Protein 2E2S (pdb70)

Structure (mmCIF, N/CA/C/O backbone):
data_2E2S
#
_entry.id   2E2S
#
_cell.length_a   1.000
_cell.length_b   1.000
_cell.length_c   1.000
_cell.angle_alpha   90.00
_cell.angle_beta   90.00
_cell.angle_gamma   90.00
#
_symmetry.space_group_name_H-M   'P 1'
#
loop_
_atom_site.group_PDB
_atom_site.id
_atom_site.type_symbo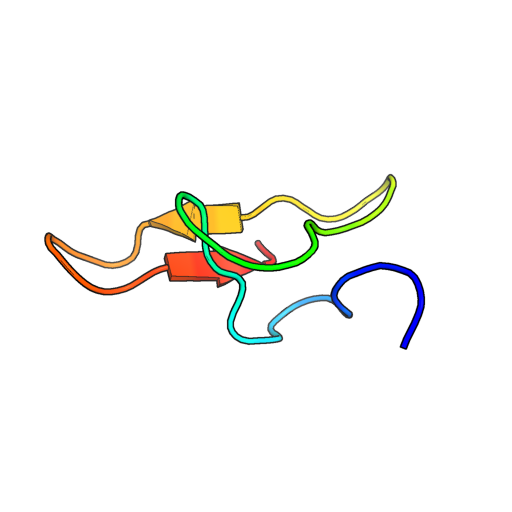l
_atom_site.label_atom_id
_atom_site.label_alt_id
_atom_site.label_comp_id
_atom_site.label_asym_id
_atom_site.label_entity_id
_atom_site.label_seq_id
_atom_site.pdbx_PDB_ins_code
_atom_site.Cartn_x
_atom_site.Cartn_y
_atom_site.Cartn_z
_atom_site.occupancy
_atom_site.B_iso_or_equiv
_atom_site.auth_seq_id
_atom_site.auth_comp_id
_atom_site.auth_asym_id
_atom_site.auth_atom_id
_atom_site.pdbx_PDB_model_num
ATOM 1 N N . GLY A 1 1 ? 5.195 -4.351 11.134 1.00 0.00 1 GLY A N 1
ATOM 2 C CA . GLY A 1 1 ? 6.641 -4.248 11.485 1.00 0.00 1 GLY A CA 1
ATOM 3 C C . GLY A 1 1 ? 7.486 -4.515 10.238 1.00 0.00 1 GLY A C 1
ATOM 4 O O . GLY A 1 1 ? 8.024 -3.609 9.635 1.00 0.00 1 GLY A O 1
ATOM 9 N N . GLY A 1 2 ? 7.604 -5.755 9.846 1.00 0.00 2 GLY A N 1
ATOM 10 C CA . GLY A 1 2 ? 8.410 -6.082 8.636 1.00 0.00 2 GLY A CA 1
ATOM 11 C C . GLY A 1 2 ? 7.696 -5.548 7.397 1.00 0.00 2 GLY A C 1
ATOM 12 O O . GLY A 1 2 ? 7.973 -4.463 6.925 1.00 0.00 2 GLY A O 1
ATOM 16 N N . CYS A 1 3 ? 6.769 -6.298 6.870 1.00 0.00 3 CYS A N 1
ATOM 17 C CA . CYS A 1 3 ? 6.026 -5.831 5.669 1.00 0.00 3 CYS A CA 1
ATOM 18 C C . CYS A 1 3 ? 4.749 -5.128 6.126 1.00 0.00 3 CYS A C 1
ATOM 19 O O . CYS A 1 3 ? 4.532 -4.913 7.302 1.00 0.00 3 CYS A O 1
ATOM 26 N N . LEU A 1 4 ? 3.898 -4.778 5.206 1.00 0.00 4 LEU A N 1
ATOM 27 C CA . LEU A 1 4 ? 2.635 -4.104 5.569 1.00 0.00 4 LEU A CA 1
ATOM 28 C C . LEU A 1 4 ? 1.522 -5.165 5.645 1.00 0.00 4 LEU A C 1
ATOM 29 O O . LEU A 1 4 ? 1.249 -5.831 4.672 1.00 0.00 4 LEU A O 1
ATOM 45 N N . PRO A 1 5 ? 0.865 -5.328 6.765 1.00 0.00 5 PRO A N 1
ATOM 46 C CA . PRO A 1 5 ? -0.245 -6.323 6.884 1.00 0.00 5 PRO A CA 1
ATOM 47 C C . PRO A 1 5 ? -1.385 -6.019 5.897 1.00 0.00 5 PRO A C 1
ATOM 48 O O . PRO A 1 5 ? -1.638 -4.881 5.556 1.00 0.00 5 PRO A O 1
ATOM 59 N N . HIS A 1 6 ? -2.057 -7.030 5.420 1.00 0.00 6 HIS A N 1
ATOM 60 C CA . HIS A 1 6 ? -3.164 -6.805 4.440 1.00 0.00 6 HIS A CA 1
ATOM 61 C C . HIS A 1 6 ? -4.126 -5.733 4.958 1.00 0.00 6 HIS A C 1
ATOM 62 O O . HIS A 1 6 ? -4.281 -5.540 6.148 1.00 0.00 6 HIS A O 1
ATOM 76 N N . ASN A 1 7 ? -4.785 -5.046 4.063 1.00 0.00 7 ASN A N 1
ATOM 77 C CA . ASN A 1 7 ? -5.760 -3.995 4.475 1.00 0.00 7 ASN A CA 1
ATOM 78 C C . ASN A 1 7 ? -5.074 -2.889 5.290 1.00 0.00 7 ASN A C 1
ATOM 79 O O . ASN A 1 7 ? -5.702 -1.920 5.664 1.00 0.00 7 ASN A O 1
ATOM 90 N N . ARG A 1 8 ? -3.802 -3.003 5.566 1.00 0.00 8 ARG A N 1
ATOM 91 C CA . ARG A 1 8 ? -3.135 -1.920 6.349 1.00 0.00 8 ARG A CA 1
ATOM 92 C C . ARG A 1 8 ? -2.845 -0.746 5.417 1.00 0.00 8 ARG A C 1
ATOM 93 O O . ARG A 1 8 ? -2.757 -0.901 4.215 1.00 0.00 8 ARG A O 1
ATOM 114 N N . PHE A 1 9 ? -2.697 0.423 5.961 1.00 0.00 9 PHE A N 1
ATOM 115 C CA . PHE A 1 9 ? -2.414 1.610 5.107 1.00 0.00 9 PHE A CA 1
ATOM 116 C C . PHE A 1 9 ? -0.978 1.526 4.588 1.00 0.00 9 PHE A C 1
ATOM 117 O O . PHE A 1 9 ? -0.031 1.723 5.324 1.00 0.00 9 PHE A O 1
ATOM 134 N N . CYS A 1 10 ? -0.806 1.235 3.327 1.00 0.00 10 CYS A N 1
ATOM 135 C CA . CYS A 1 10 ? 0.572 1.138 2.763 1.00 0.00 10 CYS A CA 1
ATOM 136 C C . CYS A 1 10 ? 0.944 2.455 2.085 1.00 0.00 10 CYS A C 1
ATOM 137 O O . CYS A 1 10 ? 0.092 3.198 1.641 1.00 0.00 10 CYS A O 1
ATOM 144 N N . ASN A 1 11 ? 2.215 2.742 2.000 1.00 0.00 11 ASN A N 1
ATOM 145 C CA . ASN A 1 11 ? 2.661 4.005 1.345 1.00 0.00 11 ASN A CA 1
ATOM 146 C C . ASN A 1 11 ? 3.403 3.664 0.051 1.00 0.00 11 ASN A C 1
ATOM 147 O O . ASN A 1 11 ? 4.572 3.334 0.060 1.00 0.00 11 ASN A O 1
ATOM 158 N N . ALA A 1 12 ? 2.733 3.749 -1.062 1.00 0.00 12 ALA A N 1
ATOM 159 C CA . ALA A 1 12 ? 3.396 3.439 -2.358 1.00 0.00 12 ALA A CA 1
ATOM 160 C C . ALA A 1 12 ? 4.640 4.314 -2.509 1.00 0.00 12 ALA A C 1
ATOM 161 O O . ALA A 1 12 ? 5.550 4.000 -3.250 1.00 0.00 12 ALA A O 1
ATOM 168 N N . LEU A 1 13 ? 4.668 5.429 -1.831 1.00 0.00 13 LEU A N 1
ATOM 169 C CA . LEU A 1 13 ? 5.831 6.351 -1.951 1.00 0.00 13 LEU A CA 1
ATOM 170 C C . LEU A 1 13 ? 6.844 6.114 -0.821 1.00 0.00 13 LEU A C 1
ATOM 171 O O . LEU A 1 13 ? 7.836 5.436 -1.004 1.00 0.00 13 LEU A O 1
ATOM 187 N N . SER A 1 14 ? 6.618 6.683 0.339 1.00 0.00 14 SER A N 1
ATOM 188 C CA . SER A 1 14 ? 7.587 6.507 1.469 1.00 0.00 14 SER A CA 1
ATOM 189 C C . SER A 1 14 ? 7.017 5.564 2.531 1.00 0.00 14 SER A C 1
ATOM 190 O O . SER A 1 14 ? 5.931 5.765 3.035 1.00 0.00 14 SER A O 1
ATOM 198 N N . GLY A 1 15 ? 7.755 4.544 2.885 1.00 0.00 15 GLY A N 1
ATOM 199 C CA . GLY A 1 15 ? 7.278 3.587 3.925 1.00 0.00 15 GLY A CA 1
ATOM 200 C C . GLY A 1 15 ? 7.401 2.157 3.392 1.00 0.00 15 GLY A C 1
ATOM 201 O O . GLY A 1 15 ? 7.420 1.938 2.197 1.00 0.00 15 GLY A O 1
ATOM 205 N N . PRO A 1 16 ? 7.467 1.187 4.269 1.00 0.00 16 PRO A N 1
ATOM 206 C CA . PRO A 1 16 ? 7.573 -0.246 3.872 1.00 0.00 16 PRO A CA 1
ATOM 207 C C . PRO A 1 16 ? 6.454 -0.652 2.914 1.00 0.00 16 PRO A C 1
ATOM 208 O O . PRO A 1 16 ? 5.525 0.092 2.677 1.00 0.00 16 PRO A O 1
ATOM 219 N N . ARG A 1 17 ? 6.546 -1.826 2.357 1.00 0.00 17 ARG A N 1
ATOM 220 C CA . ARG A 1 17 ? 5.508 -2.301 1.414 1.00 0.00 17 ARG A CA 1
ATOM 221 C C . ARG A 1 17 ? 4.932 -3.626 1.900 1.00 0.00 17 ARG A C 1
ATOM 222 O O . ARG A 1 17 ? 5.448 -4.244 2.810 1.00 0.00 17 ARG A O 1
ATOM 243 N N . CYS A 1 18 ? 3.862 -4.070 1.302 1.00 0.00 18 CYS A N 1
ATOM 244 C CA . CYS A 1 18 ? 3.261 -5.350 1.737 1.00 0.00 18 CYS A CA 1
ATOM 245 C C . CYS A 1 18 ? 4.137 -6.507 1.282 1.00 0.00 18 CYS A C 1
ATOM 246 O O . CYS A 1 18 ? 4.851 -6.413 0.304 1.00 0.00 18 CYS A O 1
ATOM 253 N N . CYS A 1 19 ? 4.088 -7.600 1.981 1.00 0.00 19 CYS A N 1
ATOM 254 C CA . CYS A 1 19 ? 4.916 -8.759 1.583 1.00 0.00 19 CYS A CA 1
ATOM 255 C C . CYS A 1 19 ? 4.164 -9.560 0.520 1.00 0.00 19 CYS A C 1
ATOM 256 O O . CYS A 1 19 ? 3.233 -9.079 -0.105 1.00 0.00 19 CYS A O 1
ATOM 263 N N . SER A 1 20 ? 4.562 -10.773 0.305 1.00 0.00 20 SER A N 1
ATOM 264 C CA . SER A 1 20 ? 3.883 -11.596 -0.730 1.00 0.00 20 SER A CA 1
ATOM 265 C C . SER A 1 20 ? 2.463 -11.919 -0.291 1.00 0.00 20 SER A C 1
ATOM 266 O O . SER A 1 20 ? 2.196 -12.189 0.863 1.00 0.00 20 SER A O 1
ATOM 274 N N . GLY A 1 21 ? 1.550 -11.895 -1.220 1.00 0.00 21 GLY A N 1
ATOM 275 C CA . GLY A 1 21 ? 0.135 -12.202 -0.891 1.00 0.00 21 GLY A CA 1
ATOM 276 C C . GLY A 1 21 ? -0.666 -10.906 -0.770 1.00 0.00 21 GLY A C 1
ATOM 277 O O . GLY A 1 21 ? -1.875 -10.919 -0.878 1.00 0.00 21 GLY A O 1
ATOM 281 N N . LEU A 1 22 ? -0.024 -9.778 -0.545 1.00 0.00 22 LEU A N 1
ATOM 282 C CA . LEU A 1 22 ? -0.804 -8.511 -0.420 1.00 0.00 22 LEU A CA 1
ATOM 283 C C . LEU A 1 22 ? -0.192 -7.473 -1.362 1.00 0.00 22 LEU A C 1
ATOM 284 O O . LEU A 1 22 ? 0.957 -7.578 -1.744 1.00 0.00 22 LEU A O 1
ATOM 300 N N . LYS A 1 23 ? -0.939 -6.474 -1.741 1.00 0.00 23 LYS A N 1
ATOM 301 C CA . LYS A 1 23 ? -0.380 -5.438 -2.660 1.00 0.00 23 LYS A CA 1
ATOM 302 C C . LYS A 1 23 ? -0.951 -4.073 -2.304 1.00 0.00 23 LYS A C 1
ATOM 303 O O . LYS A 1 23 ? -2.067 -3.963 -1.850 1.00 0.00 23 LYS A O 1
ATOM 322 N N . CYS A 1 24 ? -0.202 -3.026 -2.501 1.00 0.00 24 CYS A N 1
ATOM 323 C CA . CYS A 1 24 ? -0.726 -1.680 -2.154 1.00 0.00 24 CYS A CA 1
ATOM 324 C C . CYS A 1 24 ? -1.634 -1.167 -3.270 1.00 0.00 24 CYS A C 1
ATOM 325 O O . CYS A 1 24 ? -1.186 -0.712 -4.303 1.00 0.00 24 CYS A O 1
ATOM 332 N N . LYS A 1 25 ? -2.915 -1.240 -3.048 1.00 0.00 25 LYS A N 1
ATOM 333 C CA . LYS A 1 25 ? -3.901 -0.766 -4.055 1.00 0.00 25 LYS A CA 1
ATOM 334 C C . LYS A 1 25 ? -4.223 0.707 -3.816 1.00 0.00 25 LYS A C 1
ATOM 335 O O . LYS A 1 25 ? -4.364 1.143 -2.692 1.00 0.00 25 LYS A O 1
ATOM 354 N N . GLU A 1 26 ? -4.348 1.475 -4.862 1.00 0.00 26 GLU A N 1
ATOM 355 C CA . GLU A 1 26 ? -4.664 2.910 -4.701 1.00 0.00 26 GLU A CA 1
ATOM 356 C C . GLU A 1 26 ? -6.180 3.087 -4.595 1.00 0.00 26 GLU A C 1
ATOM 357 O O . GLU A 1 26 ? -6.933 2.570 -5.396 1.00 0.00 26 GLU A O 1
ATOM 369 N N . LEU A 1 27 ? -6.632 3.823 -3.616 1.00 0.00 27 LEU A N 1
ATOM 370 C CA . LEU A 1 27 ? -8.095 4.046 -3.454 1.00 0.00 27 LEU A CA 1
ATOM 371 C C . LEU A 1 27 ? -8.481 5.403 -4.043 1.00 0.00 27 LEU A C 1
ATOM 372 O O . LEU A 1 27 ? -9.639 5.673 -4.292 1.00 0.00 27 LEU A O 1
ATOM 388 N N . SER A 1 28 ? -7.522 6.255 -4.269 1.00 0.00 28 SER A N 1
ATOM 389 C CA . SER A 1 28 ? -7.831 7.594 -4.842 1.00 0.00 28 SER A CA 1
ATOM 390 C C . SER A 1 28 ? -6.527 8.292 -5.221 1.00 0.00 28 SER A C 1
ATOM 391 O O . SER A 1 28 ? -5.495 7.668 -5.365 1.00 0.00 28 SER A O 1
ATOM 399 N N . ILE A 1 29 ? -6.562 9.586 -5.377 1.00 0.00 29 ILE A N 1
ATOM 400 C CA . ILE A 1 29 ? -5.321 10.322 -5.737 1.00 0.00 29 ILE A CA 1
ATOM 401 C C . ILE A 1 29 ? -4.316 10.217 -4.579 1.00 0.00 29 ILE A C 1
ATOM 402 O O . ILE A 1 29 ? -3.137 10.017 -4.795 1.00 0.00 29 ILE A O 1
ATOM 418 N N . TRP A 1 30 ? -4.770 10.345 -3.351 1.00 0.00 30 TRP A N 1
ATOM 419 C CA . TRP A 1 30 ? -3.841 10.247 -2.189 1.00 0.00 30 TRP A CA 1
ATOM 420 C C . TRP A 1 30 ? -4.314 9.169 -1.196 1.00 0.00 30 TRP A C 1
ATOM 421 O O . TRP A 1 30 ? -4.189 9.327 0.001 1.00 0.00 30 TRP A O 1
ATOM 442 N N . ASP A 1 31 ? -4.856 8.077 -1.678 1.00 0.00 31 ASP A N 1
ATOM 443 C CA . ASP A 1 31 ? -5.330 7.001 -0.745 1.00 0.00 31 ASP A CA 1
ATOM 444 C C . ASP A 1 31 ? -4.885 5.627 -1.257 1.00 0.00 31 ASP A C 1
ATOM 445 O O . ASP A 1 31 ? -5.257 5.210 -2.333 1.00 0.00 31 ASP A O 1
ATOM 454 N N . SER A 1 32 ? -4.097 4.918 -0.490 1.00 0.00 32 SER A N 1
ATOM 455 C CA . SER A 1 32 ? -3.640 3.564 -0.929 1.00 0.00 32 SER A CA 1
ATOM 456 C C . SER A 1 32 ? -3.666 2.603 0.272 1.00 0.00 32 SER A C 1
ATOM 457 O O . SER A 1 32 ? -3.348 2.981 1.381 1.00 0.00 32 SER A O 1
ATOM 465 N N . ARG A 1 33 ? -4.035 1.361 0.063 1.00 0.00 33 ARG A N 1
ATOM 466 C CA . ARG A 1 33 ? -4.068 0.387 1.197 1.00 0.00 33 ARG A CA 1
ATOM 467 C C . ARG A 1 33 ? -3.643 -0.983 0.671 1.00 0.00 33 ARG A C 1
ATOM 468 O O . ARG A 1 33 ? -3.808 -1.279 -0.497 1.00 0.00 33 ARG A O 1
ATOM 489 N N . CYS A 1 34 ? -3.096 -1.829 1.500 1.00 0.00 34 CYS A N 1
ATOM 490 C CA . CYS A 1 34 ? -2.679 -3.161 0.985 1.00 0.00 34 CYS A CA 1
ATOM 491 C C . CYS A 1 34 ? -3.893 -3.920 0.489 1.00 0.00 34 CYS A C 1
ATOM 492 O O . CYS A 1 34 ? -4.783 -4.267 1.241 1.00 0.00 34 CYS A O 1
ATOM 499 N N . LEU A 1 35 ? -3.923 -4.195 -0.773 1.00 0.00 35 LEU A N 1
ATOM 500 C CA . LEU A 1 35 ? -5.071 -4.958 -1.336 1.00 0.00 35 LEU A CA 1
ATOM 501 C C . LEU A 1 35 ? -4.683 -5.530 -2.699 1.00 0.00 35 LEU A C 1
ATOM 502 O O . LEU A 1 35 ? -4.951 -4.940 -3.726 1.00 0.00 35 LEU A O 1
ATOM 521 N N . GLY A 1 1 ? 8.481 -2.939 11.746 1.00 0.00 1 GLY A N 2
ATOM 522 C CA . GLY A 1 1 ? 9.104 -4.248 12.097 1.00 0.00 1 GLY A CA 2
ATOM 523 C C . GLY A 1 1 ? 8.732 -5.291 11.040 1.00 0.00 1 GLY A C 2
ATOM 524 O O . GLY A 1 1 ? 9.579 -5.800 10.331 1.00 0.00 1 GLY A O 2
ATOM 529 N N . GLY A 1 2 ? 7.470 -5.610 10.928 1.00 0.00 2 GLY A N 2
ATOM 530 C CA . GLY A 1 2 ? 7.030 -6.617 9.915 1.00 0.00 2 GLY A CA 2
ATOM 531 C C . GLY A 1 2 ? 6.543 -5.884 8.662 1.00 0.00 2 GLY A C 2
ATOM 532 O O . GLY A 1 2 ? 6.507 -4.671 8.622 1.00 0.00 2 GLY A O 2
ATOM 536 N N . CYS A 1 3 ? 6.160 -6.601 7.640 1.00 0.00 3 CYS A N 2
ATOM 537 C CA . CYS A 1 3 ? 5.675 -5.920 6.405 1.00 0.00 3 CYS A CA 2
ATOM 538 C C . CYS A 1 3 ? 4.362 -5.217 6.712 1.00 0.00 3 CYS A C 2
ATOM 539 O O . CYS A 1 3 ? 4.004 -4.999 7.853 1.00 0.00 3 CYS A O 2
ATOM 546 N N . LEU A 1 4 ? 3.650 -4.862 5.693 1.00 0.00 4 LEU A N 2
ATOM 547 C CA . LEU A 1 4 ? 2.366 -4.173 5.879 1.00 0.00 4 LEU A CA 2
ATOM 548 C C . LEU A 1 4 ? 1.217 -5.195 5.810 1.00 0.00 4 LEU A C 2
ATOM 549 O O . LEU A 1 4 ? 1.059 -5.883 4.821 1.00 0.00 4 LEU A O 2
ATOM 565 N N . PRO A 1 5 ? 0.416 -5.292 6.843 1.00 0.00 5 PRO A N 2
ATOM 566 C CA . PRO A 1 5 ? -0.738 -6.244 6.886 1.00 0.00 5 PRO A CA 2
ATOM 567 C C . PRO A 1 5 ? -1.780 -5.955 5.797 1.00 0.00 5 PRO A C 2
ATOM 568 O O . PRO A 1 5 ? -1.906 -4.848 5.314 1.00 0.00 5 PRO A O 2
ATOM 579 N N . HIS A 1 6 ? -2.510 -6.959 5.397 1.00 0.00 6 HIS A N 2
ATOM 580 C CA . HIS A 1 6 ? -3.535 -6.770 4.326 1.00 0.00 6 HIS A CA 2
ATOM 581 C C . HIS A 1 6 ? -4.481 -5.612 4.669 1.00 0.00 6 HIS A C 2
ATOM 582 O O . HIS A 1 6 ? -4.767 -5.337 5.817 1.00 0.00 6 HIS A O 2
ATOM 596 N N . ASN A 1 7 ? -4.982 -4.957 3.656 1.00 0.00 7 ASN A N 2
ATOM 597 C CA . ASN A 1 7 ? -5.945 -3.829 3.841 1.00 0.00 7 ASN A CA 2
ATOM 598 C C . ASN A 1 7 ? -5.442 -2.818 4.882 1.00 0.00 7 ASN A C 2
ATOM 599 O O . ASN A 1 7 ? -6.213 -2.066 5.443 1.00 0.00 7 ASN A O 2
ATOM 610 N N . ARG A 1 8 ? -4.161 -2.768 5.127 1.00 0.00 8 ARG A N 2
ATOM 611 C CA . ARG A 1 8 ? -3.634 -1.776 6.112 1.00 0.00 8 ARG A CA 2
ATOM 612 C C . ARG A 1 8 ? -3.186 -0.539 5.330 1.00 0.00 8 ARG A C 2
ATOM 613 O O . ARG A 1 8 ? -2.979 -0.602 4.136 1.00 0.00 8 ARG A O 2
ATOM 634 N N . PHE A 1 9 ? -3.018 0.581 5.978 1.00 0.00 9 PHE A N 2
ATOM 635 C CA . PHE A 1 9 ? -2.566 1.791 5.233 1.00 0.00 9 PHE A CA 2
ATOM 636 C C . PHE A 1 9 ? -1.223 1.488 4.576 1.00 0.00 9 PHE A C 2
ATOM 637 O O . PHE A 1 9 ? -0.335 0.921 5.179 1.00 0.00 9 PHE A O 2
ATOM 654 N N . CYS A 1 10 ? -1.071 1.864 3.336 1.00 0.00 10 CYS A N 2
ATOM 655 C CA . CYS A 1 10 ? 0.211 1.604 2.628 1.00 0.00 10 CYS A CA 2
ATOM 656 C C . CYS A 1 10 ? 0.468 2.727 1.638 1.00 0.00 10 CYS A C 2
ATOM 657 O O . CYS A 1 10 ? -0.448 3.306 1.093 1.00 0.00 10 CYS A O 2
ATOM 664 N N . ASN A 1 11 ? 1.708 3.032 1.398 1.00 0.00 11 ASN A N 2
ATOM 665 C CA . ASN A 1 11 ? 2.036 4.111 0.435 1.00 0.00 11 ASN A CA 2
ATOM 666 C C . ASN A 1 11 ? 2.752 3.501 -0.767 1.00 0.00 11 ASN A C 2
ATOM 667 O O . ASN A 1 11 ? 3.952 3.304 -0.757 1.00 0.00 11 ASN A O 2
ATOM 678 N N . ALA A 1 12 ? 2.024 3.206 -1.803 1.00 0.00 12 ALA A N 2
ATOM 679 C CA . ALA A 1 12 ? 2.651 2.614 -3.012 1.00 0.00 12 ALA A CA 2
ATOM 680 C C . ALA A 1 12 ? 3.827 3.492 -3.436 1.00 0.00 12 ALA A C 2
ATOM 681 O O . ALA A 1 12 ? 4.731 3.048 -4.118 1.00 0.00 12 ALA A O 2
ATOM 688 N N . LEU A 1 13 ? 3.812 4.742 -3.059 1.00 0.00 13 LEU A N 2
ATOM 689 C CA . LEU A 1 13 ? 4.916 5.652 -3.468 1.00 0.00 13 LEU A CA 2
ATOM 690 C C . LEU A 1 13 ? 5.978 5.778 -2.367 1.00 0.00 13 LEU A C 2
ATOM 691 O O . LEU A 1 13 ? 7.154 5.612 -2.625 1.00 0.00 13 LEU A O 2
ATOM 707 N N . SER A 1 14 ? 5.599 6.098 -1.155 1.00 0.00 14 SER A N 2
ATOM 708 C CA . SER A 1 14 ? 6.638 6.263 -0.086 1.00 0.00 14 SER A CA 2
ATOM 709 C C . SER A 1 14 ? 6.174 5.673 1.246 1.00 0.00 14 SER A C 2
ATOM 710 O O . SER A 1 14 ? 5.241 6.145 1.859 1.00 0.00 14 SER A O 2
ATOM 718 N N . GLY A 1 15 ? 6.853 4.660 1.708 1.00 0.00 15 GLY A N 2
ATOM 719 C CA . GLY A 1 15 ? 6.500 4.032 3.008 1.00 0.00 15 GLY A CA 2
ATOM 720 C C . GLY A 1 15 ? 6.977 2.581 2.995 1.00 0.00 15 GLY A C 2
ATOM 721 O O . GLY A 1 15 ? 7.603 2.137 2.053 1.00 0.00 15 GLY A O 2
ATOM 725 N N . PRO A 1 16 ? 6.671 1.844 4.022 1.00 0.00 16 PRO A N 2
ATOM 726 C CA . PRO A 1 16 ? 7.058 0.412 4.122 1.00 0.00 16 PRO A CA 2
ATOM 727 C C . PRO A 1 16 ? 6.510 -0.391 2.946 1.00 0.00 16 PRO A C 2
ATOM 728 O O . PRO A 1 16 ? 5.671 0.074 2.201 1.00 0.00 16 PRO A O 2
ATOM 739 N N . ARG A 1 17 ? 7.001 -1.577 2.759 1.00 0.00 17 ARG A N 2
ATOM 740 C CA . ARG A 1 17 ? 6.543 -2.404 1.619 1.00 0.00 17 ARG A CA 2
ATOM 741 C C . ARG A 1 17 ? 5.665 -3.560 2.101 1.00 0.00 17 ARG A C 2
ATOM 742 O O . ARG A 1 17 ? 5.925 -4.181 3.115 1.00 0.00 17 ARG A O 2
ATOM 763 N N . CYS A 1 18 ? 4.624 -3.848 1.370 1.00 0.00 18 CYS A N 2
ATOM 764 C CA . CYS A 1 18 ? 3.710 -4.943 1.736 1.00 0.00 18 CYS A CA 2
ATOM 765 C C . CYS A 1 18 ? 4.395 -6.282 1.494 1.00 0.00 18 CYS A C 2
ATOM 766 O O . CYS A 1 18 ? 5.282 -6.399 0.669 1.00 0.00 18 CYS A O 2
ATOM 773 N N . CYS A 1 19 ? 3.992 -7.296 2.204 1.00 0.00 19 CYS A N 2
ATOM 774 C CA . CYS A 1 19 ? 4.630 -8.627 2.005 1.00 0.00 19 CYS A CA 2
ATOM 775 C C . CYS A 1 19 ? 3.888 -9.415 0.923 1.00 0.00 19 CYS A C 2
ATOM 776 O O . CYS A 1 19 ? 3.137 -8.876 0.130 1.00 0.00 19 CYS A O 2
ATOM 783 N N . SER A 1 20 ? 4.108 -10.698 0.894 1.00 0.00 20 SER A N 2
ATOM 784 C CA . SER A 1 20 ? 3.450 -11.559 -0.127 1.00 0.00 20 SER A CA 2
ATOM 785 C C . SER A 1 20 ? 1.957 -11.649 0.153 1.00 0.00 20 SER A C 2
ATOM 786 O O . SER A 1 20 ? 1.517 -11.582 1.284 1.00 0.00 20 SER A O 2
ATOM 794 N N . GLY A 1 21 ? 1.176 -11.804 -0.875 1.00 0.00 21 GLY A N 2
ATOM 795 C CA . GLY A 1 21 ? -0.293 -11.899 -0.688 1.00 0.00 21 GLY A CA 2
ATOM 796 C C . GLY A 1 21 ? -0.860 -10.495 -0.490 1.00 0.00 21 GLY A C 2
ATOM 797 O O . GLY A 1 21 ? -2.057 -10.295 -0.520 1.00 0.00 21 GLY A O 2
ATOM 801 N N . LEU A 1 22 ? -0.012 -9.518 -0.282 1.00 0.00 22 LEU A N 2
ATOM 802 C CA . LEU A 1 22 ? -0.521 -8.128 -0.075 1.00 0.00 22 LEU A CA 2
ATOM 803 C C . LEU A 1 22 ? 0.137 -7.191 -1.095 1.00 0.00 22 LEU A C 2
ATOM 804 O O . LEU A 1 22 ? 1.328 -7.256 -1.325 1.00 0.00 22 LEU A O 2
ATOM 820 N N . LYS A 1 23 ? -0.625 -6.308 -1.690 1.00 0.00 23 LYS A N 2
ATOM 821 C CA . LYS A 1 23 ? -0.046 -5.347 -2.683 1.00 0.00 23 LYS A CA 2
ATOM 822 C C . LYS A 1 23 ? -0.594 -3.945 -2.406 1.00 0.00 23 LYS A C 2
ATOM 823 O O . LYS A 1 23 ? -1.781 -3.753 -2.255 1.00 0.00 23 LYS A O 2
ATOM 842 N N . CYS A 1 24 ? 0.260 -2.964 -2.345 1.00 0.00 24 CYS A N 2
ATOM 843 C CA . CYS A 1 24 ? -0.216 -1.579 -2.070 1.00 0.00 24 CYS A CA 2
ATOM 844 C C . CYS A 1 24 ? -0.976 -1.042 -3.283 1.00 0.00 24 CYS A C 2
ATOM 845 O O . CYS A 1 24 ? -0.401 -0.494 -4.203 1.00 0.00 24 CYS A O 2
ATOM 852 N N . LYS A 1 25 ? -2.275 -1.193 -3.278 1.00 0.00 25 LYS A N 2
ATOM 853 C CA . LYS A 1 25 ? -3.095 -0.692 -4.415 1.00 0.00 25 LYS A CA 2
ATOM 854 C C . LYS A 1 25 ? -3.453 0.771 -4.153 1.00 0.00 25 LYS A C 2
ATOM 855 O O . LYS A 1 25 ? -3.887 1.131 -3.075 1.00 0.00 25 LYS A O 2
ATOM 874 N N . GLU A 1 26 ? -3.247 1.619 -5.122 1.00 0.00 26 GLU A N 2
ATOM 875 C CA . GLU A 1 26 ? -3.535 3.058 -4.931 1.00 0.00 26 GLU A CA 2
ATOM 876 C C . GLU A 1 26 ? -4.963 3.363 -5.378 1.00 0.00 26 GLU A C 2
ATOM 877 O O . GLU A 1 26 ? -5.351 3.068 -6.491 1.00 0.00 26 GLU A O 2
ATOM 889 N N . LEU A 1 27 ? -5.747 3.960 -4.524 1.00 0.00 27 LEU A N 2
ATOM 890 C CA . LEU A 1 27 ? -7.146 4.290 -4.904 1.00 0.00 27 LEU A CA 2
ATOM 891 C C . LEU A 1 27 ? -7.270 5.798 -5.136 1.00 0.00 27 LEU A C 2
ATOM 892 O O . LEU A 1 27 ? -8.141 6.252 -5.850 1.00 0.00 27 LEU A O 2
ATOM 908 N N . SER A 1 28 ? -6.405 6.581 -4.545 1.00 0.00 28 SER A N 2
ATOM 909 C CA . SER A 1 28 ? -6.482 8.061 -4.736 1.00 0.00 28 SER A CA 2
ATOM 910 C C . SER A 1 28 ? -5.233 8.726 -4.153 1.00 0.00 28 SER A C 2
ATOM 911 O O . SER A 1 28 ? -4.172 8.139 -4.089 1.00 0.00 28 SER A O 2
ATOM 919 N N . ILE A 1 29 ? -5.359 9.960 -3.737 1.00 0.00 29 ILE A N 2
ATOM 920 C CA . ILE A 1 29 ? -4.192 10.691 -3.167 1.00 0.00 29 ILE A CA 2
ATOM 921 C C . ILE A 1 29 ? -3.724 10.028 -1.864 1.00 0.00 29 ILE A C 2
ATOM 922 O O . ILE A 1 29 ? -2.544 9.825 -1.659 1.00 0.00 29 ILE A O 2
ATOM 938 N N . TRP A 1 30 ? -4.624 9.682 -0.985 1.00 0.00 30 TRP A N 2
ATOM 939 C CA . TRP A 1 30 ? -4.198 9.027 0.290 1.00 0.00 30 TRP A CA 2
ATOM 940 C C . TRP A 1 30 ? -5.144 7.885 0.654 1.00 0.00 30 TRP A C 2
ATOM 941 O O . TRP A 1 30 ? -5.594 7.770 1.777 1.00 0.00 30 TRP A O 2
ATOM 962 N N . ASP A 1 31 ? -5.439 7.032 -0.290 1.00 0.00 31 ASP A N 2
ATOM 963 C CA . ASP A 1 31 ? -6.350 5.883 -0.015 1.00 0.00 31 ASP A CA 2
ATOM 964 C C . ASP A 1 31 ? -5.698 4.609 -0.525 1.00 0.00 31 ASP A C 2
ATOM 965 O O . ASP A 1 31 ? -6.342 3.738 -1.072 1.00 0.00 31 ASP A O 2
ATOM 974 N N . SER A 1 32 ? -4.421 4.498 -0.349 1.00 0.00 32 SER A N 2
ATOM 975 C CA . SER A 1 32 ? -3.706 3.281 -0.825 1.00 0.00 32 SER A CA 2
ATOM 976 C C . SER A 1 32 ? -3.535 2.306 0.343 1.00 0.00 32 SER A C 2
ATOM 977 O O . SER A 1 32 ? -3.200 2.696 1.444 1.00 0.00 32 SER A O 2
ATOM 985 N N . ARG A 1 33 ? -3.769 1.037 0.116 1.00 0.00 33 ARG A N 2
ATOM 986 C CA . ARG A 1 33 ? -3.624 0.038 1.219 1.00 0.00 33 ARG A CA 2
ATOM 987 C C . ARG A 1 33 ? -3.019 -1.261 0.678 1.00 0.00 33 ARG A C 2
ATOM 988 O O . ARG A 1 33 ? -3.292 -1.662 -0.437 1.00 0.00 33 ARG A O 2
ATOM 1009 N N . CYS A 1 34 ? -2.214 -1.937 1.463 1.00 0.00 34 CYS A N 2
ATOM 1010 C CA . CYS A 1 34 ? -1.627 -3.219 0.978 1.00 0.00 34 CYS A CA 2
ATOM 1011 C C . CYS A 1 34 ? -2.773 -4.164 0.663 1.00 0.00 34 CYS A C 2
ATOM 1012 O O . CYS A 1 34 ? -3.471 -4.639 1.537 1.00 0.00 34 CYS A O 2
ATOM 1019 N N . LEU A 1 35 ? -2.982 -4.413 -0.589 1.00 0.00 35 LEU A N 2
ATOM 1020 C CA . LEU A 1 35 ? -4.104 -5.307 -1.002 1.00 0.00 35 LEU A CA 2
ATOM 1021 C C . LEU A 1 35 ? -3.665 -6.162 -2.193 1.00 0.00 35 LEU A C 2
ATOM 1022 O O . LEU A 1 35 ? -3.756 -5.742 -3.331 1.00 0.00 35 LEU A O 2
ATOM 1041 N N . GLY A 1 1 ? 4.332 -12.322 9.255 1.00 0.00 1 GLY A N 3
ATOM 1042 C CA . GLY A 1 1 ? 5.122 -11.517 8.279 1.00 0.00 1 GLY A CA 3
ATOM 1043 C C . GLY A 1 1 ? 5.425 -10.140 8.873 1.00 0.00 1 GLY A C 3
ATOM 1044 O O . GLY A 1 1 ? 4.600 -9.547 9.540 1.00 0.00 1 GLY A O 3
ATOM 1049 N N . GLY A 1 2 ? 6.603 -9.627 8.640 1.00 0.00 2 GLY A N 3
ATOM 1050 C CA . GLY A 1 2 ? 6.959 -8.290 9.198 1.00 0.00 2 GLY A CA 3
ATOM 1051 C C . GLY A 1 2 ? 6.675 -7.201 8.166 1.00 0.00 2 GLY A C 3
ATOM 1052 O O . GLY A 1 2 ? 7.412 -6.242 8.040 1.00 0.00 2 GLY A O 3
ATOM 1056 N N . CYS A 1 3 ? 5.609 -7.343 7.431 1.00 0.00 3 CYS A N 3
ATOM 1057 C CA . CYS A 1 3 ? 5.257 -6.321 6.407 1.00 0.00 3 CYS A CA 3
ATOM 1058 C C . CYS A 1 3 ? 3.944 -5.657 6.792 1.00 0.00 3 CYS A C 3
ATOM 1059 O O . CYS A 1 3 ? 3.523 -5.675 7.933 1.00 0.00 3 CYS A O 3
ATOM 1066 N N . LEU A 1 4 ? 3.302 -5.076 5.827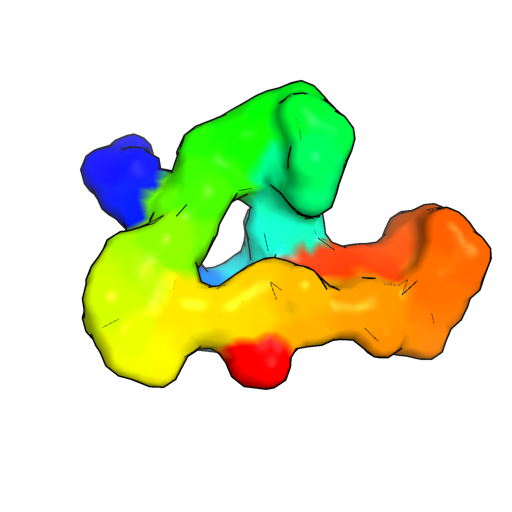 1.00 0.00 4 LEU A N 3
ATOM 1067 C CA . LEU A 1 4 ? 2.017 -4.396 6.057 1.00 0.00 4 LEU A CA 3
ATOM 1068 C C . LEU A 1 4 ? 0.867 -5.396 5.873 1.00 0.00 4 LEU A C 3
ATOM 1069 O O . LEU A 1 4 ? 0.670 -5.916 4.792 1.00 0.00 4 LEU A O 3
ATOM 1085 N N . PRO A 1 5 ? 0.094 -5.642 6.904 1.00 0.00 5 PRO A N 3
ATOM 1086 C CA . PRO A 1 5 ? -1.074 -6.570 6.830 1.00 0.00 5 PRO A CA 3
ATOM 1087 C C . PRO A 1 5 ? -2.103 -6.117 5.786 1.00 0.00 5 PRO A C 3
ATOM 1088 O O . PRO A 1 5 ? -2.250 -4.945 5.507 1.00 0.00 5 PRO A O 3
ATOM 1099 N N . HIS A 1 6 ? -2.800 -7.046 5.200 1.00 0.00 6 HIS A N 3
ATOM 1100 C CA . HIS A 1 6 ? -3.809 -6.699 4.158 1.00 0.00 6 HIS A CA 3
ATOM 1101 C C . HIS A 1 6 ? -4.759 -5.592 4.650 1.00 0.00 6 HIS A C 3
ATOM 1102 O O . HIS A 1 6 ? -5.448 -5.752 5.631 1.00 0.00 6 HIS A O 3
ATOM 1116 N N . ASN A 1 7 ? -4.808 -4.491 3.934 1.00 0.00 7 ASN A N 3
ATOM 1117 C CA . ASN A 1 7 ? -5.726 -3.346 4.275 1.00 0.00 7 ASN A CA 3
ATOM 1118 C C . ASN A 1 7 ? -5.037 -2.283 5.149 1.00 0.00 7 ASN A C 3
ATOM 1119 O O . ASN A 1 7 ? -5.693 -1.410 5.680 1.00 0.00 7 ASN A O 3
ATOM 1130 N N . ARG A 1 8 ? -3.735 -2.308 5.294 1.00 0.00 8 ARG A N 3
ATOM 1131 C CA . ARG A 1 8 ? -3.072 -1.257 6.118 1.00 0.00 8 ARG A CA 3
ATOM 1132 C C . ARG A 1 8 ? -2.652 -0.089 5.215 1.00 0.00 8 ARG A C 3
ATOM 1133 O O . ARG A 1 8 ? -2.469 -0.249 4.025 1.00 0.00 8 ARG A O 3
ATOM 1154 N N . PHE A 1 9 ? -2.522 1.088 5.780 1.00 0.00 9 PHE A N 3
ATOM 1155 C CA . PHE A 1 9 ? -2.144 2.291 4.972 1.00 0.00 9 PHE A CA 3
ATOM 1156 C C . PHE A 1 9 ? -0.741 2.123 4.376 1.00 0.00 9 PHE A C 3
ATOM 1157 O O . PHE A 1 9 ? 0.207 1.800 5.064 1.00 0.00 9 PHE A O 3
ATOM 1174 N N . CYS A 1 10 ? -0.613 2.351 3.095 1.00 0.00 10 CYS A N 3
ATOM 1175 C CA . CYS A 1 10 ? 0.715 2.222 2.428 1.00 0.00 10 CYS A CA 3
ATOM 1176 C C . CYS A 1 10 ? 0.802 3.190 1.250 1.00 0.00 10 CYS A C 3
ATOM 1177 O O . CYS A 1 10 ? -0.137 3.352 0.502 1.00 0.00 10 CYS A O 3
ATOM 1184 N N . ASN A 1 11 ? 1.936 3.802 1.056 1.00 0.00 11 ASN A N 3
ATOM 1185 C CA . ASN A 1 11 ? 2.104 4.724 -0.104 1.00 0.00 11 ASN A CA 3
ATOM 1186 C C . ASN A 1 11 ? 3.220 4.166 -0.986 1.00 0.00 11 ASN A C 3
ATOM 1187 O O . ASN A 1 11 ? 4.347 4.016 -0.559 1.00 0.00 11 ASN A O 3
ATOM 1198 N N . ALA A 1 12 ? 2.910 3.848 -2.210 1.00 0.00 12 ALA A N 3
ATOM 1199 C CA . ALA A 1 12 ? 3.945 3.286 -3.121 1.00 0.00 12 ALA A CA 3
ATOM 1200 C C . ALA A 1 12 ? 5.178 4.196 -3.128 1.00 0.00 12 ALA A C 3
ATOM 1201 O O . ALA A 1 12 ? 6.267 3.769 -3.457 1.00 0.00 12 ALA A O 3
ATOM 1208 N N . LEU A 1 13 ? 5.014 5.448 -2.789 1.00 0.00 13 LEU A N 3
ATOM 1209 C CA . LEU A 1 13 ? 6.179 6.386 -2.803 1.00 0.00 13 LEU A CA 3
ATOM 1210 C C . LEU A 1 13 ? 6.687 6.668 -1.381 1.00 0.00 13 LEU A C 3
ATOM 1211 O O . LEU A 1 13 ? 7.824 7.059 -1.200 1.00 0.00 13 LEU A O 3
ATOM 1227 N N . SER A 1 14 ? 5.873 6.496 -0.370 1.00 0.00 14 SER A N 3
ATOM 1228 C CA . SER A 1 14 ? 6.359 6.783 1.015 1.00 0.00 14 SER A CA 3
ATOM 1229 C C . SER A 1 14 ? 5.709 5.842 2.037 1.00 0.00 14 SER A C 3
ATOM 1230 O O . SER A 1 14 ? 4.745 6.191 2.688 1.00 0.00 14 SER A O 3
ATOM 1238 N N . GLY A 1 15 ? 6.245 4.662 2.211 1.00 0.00 15 GLY A N 3
ATOM 1239 C CA . GLY A 1 15 ? 5.664 3.726 3.212 1.00 0.00 15 GLY A CA 3
ATOM 1240 C C . GLY A 1 15 ? 6.313 2.344 3.067 1.00 0.00 15 GLY A C 3
ATOM 1241 O O . GLY A 1 15 ? 6.851 2.009 2.030 1.00 0.00 15 GLY A O 3
ATOM 1245 N N . PRO A 1 16 ? 6.243 1.536 4.096 1.00 0.00 16 PRO A N 3
ATOM 1246 C CA . PRO A 1 16 ? 6.817 0.160 4.076 1.00 0.00 16 PRO A CA 3
ATOM 1247 C C . PRO A 1 16 ? 6.248 -0.662 2.912 1.00 0.00 16 PRO A C 3
ATOM 1248 O O . PRO A 1 16 ? 5.387 -0.206 2.185 1.00 0.00 16 PRO A O 3
ATOM 1259 N N . ARG A 1 17 ? 6.736 -1.857 2.718 1.00 0.00 17 ARG A N 3
ATOM 1260 C CA . ARG A 1 17 ? 6.245 -2.697 1.600 1.00 0.00 17 ARG A CA 3
ATOM 1261 C C . ARG A 1 17 ? 5.383 -3.840 2.143 1.00 0.00 17 ARG A C 3
ATOM 1262 O O . ARG A 1 17 ? 5.639 -4.375 3.204 1.00 0.00 17 ARG A O 3
ATOM 1283 N N . CYS A 1 18 ? 4.359 -4.212 1.417 1.00 0.00 18 CYS A N 3
ATOM 1284 C CA . CYS A 1 18 ? 3.464 -5.302 1.855 1.00 0.00 18 CYS A CA 3
ATOM 1285 C C . CYS A 1 18 ? 4.191 -6.640 1.755 1.00 0.00 18 CYS A C 3
ATOM 1286 O O . CYS A 1 18 ? 5.104 -6.802 0.974 1.00 0.00 18 CYS A O 3
ATOM 1293 N N . CYS A 1 19 ? 3.786 -7.608 2.530 1.00 0.00 19 CYS A N 3
ATOM 1294 C CA . CYS A 1 19 ? 4.461 -8.936 2.449 1.00 0.00 19 CYS A CA 3
ATOM 1295 C C . CYS A 1 19 ? 4.063 -9.636 1.153 1.00 0.00 19 CYS A C 3
ATOM 1296 O O . CYS A 1 19 ? 3.377 -9.095 0.300 1.00 0.00 19 CYS A O 3
ATOM 1303 N N . SER A 1 20 ? 4.491 -10.848 1.018 1.00 0.00 20 SER A N 3
ATOM 1304 C CA . SER A 1 20 ? 4.170 -11.631 -0.203 1.00 0.00 20 SER A CA 3
ATOM 1305 C C . SER A 1 20 ? 2.691 -12.013 -0.188 1.00 0.00 20 SER A C 3
ATOM 1306 O O . SER A 1 20 ? 2.146 -12.382 0.832 1.00 0.00 20 SER A O 3
ATOM 1314 N N . GLY A 1 21 ? 2.035 -11.929 -1.312 1.00 0.00 21 GLY A N 3
ATOM 1315 C CA . GLY A 1 21 ? 0.592 -12.294 -1.361 1.00 0.00 21 GLY A CA 3
ATOM 1316 C C . GLY A 1 21 ? -0.267 -11.042 -1.194 1.00 0.00 21 GLY A C 3
ATOM 1317 O O . GLY A 1 21 ? -1.459 -11.068 -1.430 1.00 0.00 21 GLY A O 3
ATOM 1321 N N . LEU A 1 22 ? 0.325 -9.944 -0.791 1.00 0.00 22 LEU A N 3
ATOM 1322 C CA . LEU A 1 22 ? -0.471 -8.694 -0.615 1.00 0.00 22 LEU A CA 3
ATOM 1323 C C . LEU A 1 22 ? -0.055 -7.699 -1.704 1.00 0.00 22 LEU A C 3
ATOM 1324 O O . LEU A 1 22 ? 1.027 -7.785 -2.248 1.00 0.00 22 LEU A O 3
ATOM 1340 N N . LYS A 1 23 ? -0.904 -6.769 -2.034 1.00 0.00 23 LYS A N 3
ATOM 1341 C CA . LYS A 1 23 ? -0.563 -5.775 -3.102 1.00 0.00 23 LYS A CA 3
ATOM 1342 C C . LYS A 1 23 ? -1.079 -4.418 -2.701 1.00 0.00 23 LYS A C 3
ATOM 1343 O O . LYS A 1 23 ? -2.241 -4.231 -2.417 1.00 0.00 23 LYS A O 3
ATOM 1362 N N . CYS A 1 24 ? -0.206 -3.472 -2.686 1.00 0.00 24 CYS A N 3
ATOM 1363 C CA . CYS A 1 24 ? -0.594 -2.108 -2.310 1.00 0.00 24 CYS A CA 3
ATOM 1364 C C . CYS A 1 24 ? -1.514 -1.518 -3.388 1.00 0.00 24 CYS A C 3
ATOM 1365 O O . CYS A 1 24 ? -1.060 -0.977 -4.375 1.00 0.00 24 CYS A O 3
ATOM 1372 N N . LYS A 1 25 ? -2.810 -1.624 -3.203 1.00 0.00 25 LYS A N 3
ATOM 1373 C CA . LYS A 1 25 ? -3.768 -1.073 -4.214 1.00 0.00 25 LYS A CA 3
ATOM 1374 C C . LYS A 1 25 ? -4.080 0.392 -3.886 1.00 0.00 25 LYS A C 3
ATOM 1375 O O . LYS A 1 25 ? -4.131 0.786 -2.737 1.00 0.00 25 LYS A O 3
ATOM 1394 N N . GLU A 1 26 ? -4.257 1.208 -4.895 1.00 0.00 26 GLU A N 3
ATOM 1395 C CA . GLU A 1 26 ? -4.526 2.648 -4.668 1.00 0.00 26 GLU A CA 3
ATOM 1396 C C . GLU A 1 26 ? -6.032 2.924 -4.573 1.00 0.00 26 GLU A C 3
ATOM 1397 O O . GLU A 1 26 ? -6.829 2.349 -5.290 1.00 0.00 26 GLU A O 3
ATOM 1409 N N . LEU A 1 27 ? -6.422 3.818 -3.691 1.00 0.00 27 LEU A N 3
ATOM 1410 C CA . LEU A 1 27 ? -7.870 4.160 -3.542 1.00 0.00 27 LEU A CA 3
ATOM 1411 C C . LEU A 1 27 ? -8.111 5.614 -3.978 1.00 0.00 27 LEU A C 3
ATOM 1412 O O . LEU A 1 27 ? -9.198 5.967 -4.393 1.00 0.00 27 LEU A O 3
ATOM 1428 N N . SER A 1 28 ? -7.115 6.462 -3.892 1.00 0.00 28 SER A N 3
ATOM 1429 C CA . SER A 1 28 ? -7.318 7.881 -4.315 1.00 0.00 28 SER A CA 3
ATOM 1430 C C . SER A 1 28 ? -5.978 8.615 -4.380 1.00 0.00 28 SER A C 3
ATOM 1431 O O . SER A 1 28 ? -4.947 8.032 -4.649 1.00 0.00 28 SER A O 3
ATOM 1439 N N . ILE A 1 29 ? -5.998 9.901 -4.139 1.00 0.00 29 ILE A N 3
ATOM 1440 C CA . ILE A 1 29 ? -4.738 10.707 -4.192 1.00 0.00 29 ILE A CA 3
ATOM 1441 C C . ILE A 1 29 ? -3.760 10.246 -3.107 1.00 0.00 29 ILE A C 3
ATOM 1442 O O . ILE A 1 29 ? -2.582 10.088 -3.355 1.00 0.00 29 ILE A O 3
ATOM 1458 N N . TRP A 1 30 ? -4.229 10.042 -1.905 1.00 0.00 30 TRP A N 3
ATOM 1459 C CA . TRP A 1 30 ? -3.329 9.605 -0.813 1.00 0.00 30 TRP A CA 3
ATOM 1460 C C . TRP A 1 30 ? -3.961 8.441 -0.046 1.00 0.00 30 TRP A C 3
ATOM 1461 O O . TRP A 1 30 ? -3.802 8.316 1.151 1.00 0.00 30 TRP A O 3
ATOM 1482 N N . ASP A 1 31 ? -4.680 7.588 -0.728 1.00 0.00 31 ASP A N 3
ATOM 1483 C CA . ASP A 1 31 ? -5.326 6.433 -0.035 1.00 0.00 31 ASP A CA 3
ATOM 1484 C C . ASP A 1 31 ? -4.973 5.125 -0.744 1.00 0.00 31 ASP A C 3
ATOM 1485 O O . ASP A 1 31 ? -5.535 4.783 -1.761 1.00 0.00 31 ASP A O 3
ATOM 1494 N N . SER A 1 32 ? -4.055 4.386 -0.194 1.00 0.00 32 SER A N 3
ATOM 1495 C CA . SER A 1 32 ? -3.665 3.086 -0.802 1.00 0.00 32 SER A CA 3
ATOM 1496 C C . SER A 1 32 ? -3.414 2.099 0.338 1.00 0.00 32 SER A C 3
ATOM 1497 O O . SER A 1 32 ? -2.906 2.472 1.376 1.00 0.00 32 SER A O 3
ATOM 1505 N N . ARG A 1 33 ? -3.779 0.850 0.181 1.00 0.00 33 ARG A N 3
ATOM 1506 C CA . ARG A 1 33 ? -3.566 -0.116 1.299 1.00 0.00 33 ARG A CA 3
ATOM 1507 C C . ARG A 1 33 ? -3.111 -1.470 0.747 1.00 0.00 33 ARG A C 3
ATOM 1508 O O . ARG A 1 33 ? -3.444 -1.838 -0.361 1.00 0.00 33 ARG A O 3
ATOM 1529 N N . CYS A 1 34 ? -2.365 -2.230 1.516 1.00 0.00 34 CYS A N 3
ATOM 1530 C CA . CYS A 1 34 ? -1.924 -3.564 1.010 1.00 0.00 34 CYS A CA 3
ATOM 1531 C C . CYS A 1 34 ? -3.164 -4.395 0.728 1.00 0.00 34 CYS A C 3
ATOM 1532 O O . CYS A 1 34 ? -3.873 -4.802 1.626 1.00 0.00 34 CYS A O 3
ATOM 1539 N N . LEU A 1 35 ? -3.431 -4.642 -0.514 1.00 0.00 35 LEU A N 3
ATOM 1540 C CA . LEU A 1 35 ? -4.636 -5.446 -0.875 1.00 0.00 35 LEU A CA 3
ATOM 1541 C C . LEU A 1 35 ? -4.258 -6.437 -1.978 1.00 0.00 35 LEU A C 3
ATOM 1542 O O . LEU A 1 35 ? -3.115 -6.530 -2.358 1.00 0.00 35 LEU A O 3
ATOM 1561 N N . GLY A 1 1 ? 9.209 -8.148 8.208 1.00 0.00 1 GLY A N 4
ATOM 1562 C CA . GLY A 1 1 ? 8.436 -8.724 9.344 1.00 0.00 1 GLY A CA 4
ATOM 1563 C C . GLY A 1 1 ? 6.941 -8.588 9.061 1.00 0.00 1 GLY A C 4
ATOM 1564 O O . GLY A 1 1 ? 6.245 -7.820 9.694 1.00 0.00 1 GLY A O 4
ATOM 1569 N N . GLY A 1 2 ? 6.442 -9.325 8.108 1.00 0.00 2 GLY A N 4
ATOM 1570 C CA . GLY A 1 2 ? 4.995 -9.233 7.781 1.00 0.00 2 GLY A CA 4
ATOM 1571 C C . GLY A 1 2 ? 4.748 -7.969 6.960 1.00 0.00 2 GLY A C 4
ATOM 1572 O O . GLY A 1 2 ? 3.664 -7.750 6.455 1.00 0.00 2 GLY A O 4
ATOM 1576 N N . CYS A 1 3 ? 5.746 -7.135 6.811 1.00 0.00 3 CYS A N 4
ATOM 1577 C CA . CYS A 1 3 ? 5.552 -5.895 6.007 1.00 0.00 3 CYS A CA 4
ATOM 1578 C C . CYS A 1 3 ? 4.255 -5.224 6.421 1.00 0.00 3 CYS A C 4
ATOM 1579 O O . CYS A 1 3 ? 3.868 -5.228 7.573 1.00 0.00 3 CYS A O 4
ATOM 1586 N N . LEU A 1 4 ? 3.589 -4.652 5.478 1.00 0.00 4 LEU A N 4
ATOM 1587 C CA . LEU A 1 4 ? 2.313 -3.970 5.768 1.00 0.00 4 LEU A CA 4
ATOM 1588 C C . LEU A 1 4 ? 1.180 -5.007 5.679 1.00 0.00 4 LEU A C 4
ATOM 1589 O O . LEU A 1 4 ? 0.936 -5.575 4.637 1.00 0.00 4 LEU A O 4
ATOM 1605 N N . PRO A 1 5 ? 0.495 -5.249 6.764 1.00 0.00 5 PRO A N 4
ATOM 1606 C CA . PRO A 1 5 ? -0.634 -6.232 6.813 1.00 0.00 5 PRO A CA 4
ATOM 1607 C C . PRO A 1 5 ? -1.746 -5.900 5.809 1.00 0.00 5 PRO A C 4
ATOM 1608 O O . PRO A 1 5 ? -1.979 -4.757 5.474 1.00 0.00 5 PRO A O 4
ATOM 1619 N N . HIS A 1 6 ? -2.423 -6.901 5.321 1.00 0.00 6 HIS A N 4
ATOM 1620 C CA . HIS A 1 6 ? -3.521 -6.672 4.336 1.00 0.00 6 HIS A CA 4
ATOM 1621 C C . HIS A 1 6 ? -4.512 -5.622 4.865 1.00 0.00 6 HIS A C 4
ATOM 1622 O O . HIS A 1 6 ? -4.619 -5.403 6.055 1.00 0.00 6 HIS A O 4
ATOM 1636 N N . ASN A 1 7 ? -5.255 -4.987 3.983 1.00 0.00 7 ASN A N 4
ATOM 1637 C CA . ASN A 1 7 ? -6.264 -3.974 4.423 1.00 0.00 7 ASN A CA 4
ATOM 1638 C C . ASN A 1 7 ? -5.611 -2.828 5.207 1.00 0.00 7 ASN A C 4
ATOM 1639 O O . ASN A 1 7 ? -6.296 -1.985 5.751 1.00 0.00 7 ASN A O 4
ATOM 1650 N N . ARG A 1 8 ? -4.307 -2.766 5.271 1.00 0.00 8 ARG A N 4
ATOM 1651 C CA . ARG A 1 8 ? -3.663 -1.642 6.023 1.00 0.00 8 ARG A CA 4
ATOM 1652 C C . ARG A 1 8 ? -3.263 -0.548 5.032 1.00 0.00 8 ARG A C 4
ATOM 1653 O O . ARG A 1 8 ? -3.005 -0.812 3.874 1.00 0.00 8 ARG A O 4
ATOM 1674 N N . PHE A 1 9 ? -3.210 0.675 5.477 1.00 0.00 9 PHE A N 4
ATOM 1675 C CA . PHE A 1 9 ? -2.830 1.786 4.559 1.00 0.00 9 PHE A CA 4
ATOM 1676 C C . PHE A 1 9 ? -1.375 1.610 4.126 1.00 0.00 9 PHE A C 4
ATOM 1677 O O . PHE A 1 9 ? -0.551 1.115 4.867 1.00 0.00 9 PHE A O 4
ATOM 1694 N N . CYS A 1 10 ? -1.062 1.998 2.919 1.00 0.00 10 CYS A N 4
ATOM 1695 C CA . CYS A 1 10 ? 0.332 1.842 2.418 1.00 0.00 10 CYS A CA 4
ATOM 1696 C C . CYS A 1 10 ? 0.700 3.052 1.559 1.00 0.00 10 CYS A C 4
ATOM 1697 O O . CYS A 1 10 ? -0.155 3.725 1.018 1.00 0.00 10 CYS A O 4
ATOM 1704 N N . ASN A 1 11 ? 1.968 3.322 1.419 1.00 0.00 11 ASN A N 4
ATOM 1705 C CA . ASN A 1 11 ? 2.400 4.476 0.581 1.00 0.00 11 ASN A CA 4
ATOM 1706 C C . ASN A 1 11 ? 2.740 3.961 -0.813 1.00 0.00 11 ASN A C 4
ATOM 1707 O O . ASN A 1 11 ? 1.879 3.792 -1.653 1.00 0.00 11 ASN A O 4
ATOM 1718 N N . ALA A 1 12 ? 3.988 3.699 -1.049 1.00 0.00 12 ALA A N 4
ATOM 1719 C CA . ALA A 1 12 ? 4.425 3.175 -2.376 1.00 0.00 12 ALA A CA 4
ATOM 1720 C C . ALA A 1 12 ? 5.921 3.436 -2.538 1.00 0.00 12 ALA A C 4
ATOM 1721 O O . ALA A 1 12 ? 6.660 2.604 -3.022 1.00 0.00 12 ALA A O 4
ATOM 1728 N N . LEU A 1 13 ? 6.366 4.593 -2.135 1.00 0.00 13 LEU A N 4
ATOM 1729 C CA . LEU A 1 13 ? 7.811 4.929 -2.260 1.00 0.00 13 LEU A CA 4
ATOM 1730 C C . LEU A 1 13 ? 8.256 5.722 -1.027 1.00 0.00 13 LEU A C 4
ATOM 1731 O O . LEU A 1 13 ? 9.348 6.249 -0.971 1.00 0.00 13 LEU A O 4
ATOM 1747 N N . SER A 1 14 ? 7.416 5.804 -0.031 1.00 0.00 14 SER A N 4
ATOM 1748 C CA . SER A 1 14 ? 7.784 6.558 1.203 1.00 0.00 14 SER A CA 4
ATOM 1749 C C . SER A 1 14 ? 7.420 5.726 2.430 1.00 0.00 14 SER A C 4
ATOM 1750 O O . SER A 1 14 ? 6.545 6.073 3.198 1.00 0.00 14 SER A O 4
ATOM 1758 N N . GLY A 1 15 ? 8.094 4.624 2.613 1.00 0.00 15 GLY A N 4
ATOM 1759 C CA . GLY A 1 15 ? 7.815 3.743 3.775 1.00 0.00 15 GLY A CA 4
ATOM 1760 C C . GLY A 1 15 ? 7.743 2.299 3.283 1.00 0.00 15 GLY A C 4
ATOM 1761 O O . GLY A 1 15 ? 7.799 2.038 2.098 1.00 0.00 15 GLY A O 4
ATOM 1765 N N . PRO A 1 16 ? 7.613 1.369 4.183 1.00 0.00 16 PRO A N 4
ATOM 1766 C CA . PRO A 1 16 ? 7.524 -0.076 3.840 1.00 0.00 16 PRO A CA 4
ATOM 1767 C C . PRO A 1 16 ? 6.397 -0.386 2.862 1.00 0.00 16 PRO A C 4
ATOM 1768 O O . PRO A 1 16 ? 5.440 0.352 2.725 1.00 0.00 16 PRO A O 4
ATOM 1779 N N . ARG A 1 17 ? 6.518 -1.492 2.201 1.00 0.00 17 ARG A N 4
ATOM 1780 C CA . ARG A 1 17 ? 5.496 -1.933 1.228 1.00 0.00 17 ARG A CA 4
ATOM 1781 C C . ARG A 1 17 ? 4.888 -3.234 1.736 1.00 0.00 17 ARG A C 4
ATOM 1782 O O . ARG A 1 17 ? 5.356 -3.795 2.700 1.00 0.00 17 ARG A O 4
ATOM 1803 N N . CYS A 1 18 ? 3.847 -3.719 1.121 1.00 0.00 18 CYS A N 4
ATOM 1804 C CA . CYS A 1 18 ? 3.236 -4.980 1.623 1.00 0.00 18 CYS A CA 4
ATOM 1805 C C . CYS A 1 18 ? 4.185 -6.157 1.406 1.00 0.00 18 CYS A C 4
ATOM 1806 O O . CYS A 1 18 ? 5.029 -6.136 0.531 1.00 0.00 18 CYS A O 4
ATOM 1813 N N . CYS A 1 19 ? 4.049 -7.186 2.198 1.00 0.00 19 CYS A N 4
ATOM 1814 C CA . CYS A 1 19 ? 4.935 -8.363 2.039 1.00 0.00 19 CYS A CA 4
ATOM 1815 C C . CYS A 1 19 ? 4.485 -9.159 0.825 1.00 0.00 19 CYS A C 4
ATOM 1816 O O . CYS A 1 19 ? 3.617 -8.755 0.069 1.00 0.00 19 CYS A O 4
ATOM 1823 N N . SER A 1 20 ? 5.055 -10.305 0.658 1.00 0.00 20 SER A N 4
ATOM 1824 C CA . SER A 1 20 ? 4.665 -11.162 -0.484 1.00 0.00 20 SER A CA 4
ATOM 1825 C C . SER A 1 20 ? 3.282 -11.734 -0.210 1.00 0.00 20 SER A C 4
ATOM 1826 O O . SER A 1 20 ? 3.007 -12.235 0.863 1.00 0.00 20 SER A O 4
ATOM 1834 N N . GLY A 1 21 ? 2.407 -11.660 -1.169 1.00 0.00 21 GLY A N 4
ATOM 1835 C CA . GLY A 1 21 ? 1.034 -12.189 -0.969 1.00 0.00 21 GLY A CA 4
ATOM 1836 C C . GLY A 1 21 ? 0.044 -11.028 -0.850 1.00 0.00 21 GLY A C 4
ATOM 1837 O O . GLY A 1 21 ? -1.151 -11.229 -0.950 1.00 0.00 21 GLY A O 4
ATOM 1841 N N . LEU A 1 22 ? 0.503 -9.810 -0.640 1.00 0.00 22 LEU A N 4
ATOM 1842 C CA . LEU A 1 22 ? -0.469 -8.685 -0.530 1.00 0.00 22 LEU A CA 4
ATOM 1843 C C . LEU A 1 22 ? -0.136 -7.656 -1.610 1.00 0.00 22 LEU A C 4
ATOM 1844 O O . LEU A 1 22 ? 0.843 -7.788 -2.318 1.00 0.00 22 LEU A O 4
ATOM 1860 N N . LYS A 1 23 ? -0.941 -6.643 -1.759 1.00 0.00 23 LYS A N 4
ATOM 1861 C CA . LYS A 1 23 ? -0.658 -5.629 -2.812 1.00 0.00 23 LYS A CA 4
ATOM 1862 C C . LYS A 1 23 ? -1.214 -4.276 -2.386 1.00 0.00 23 LYS A C 4
ATOM 1863 O O . LYS A 1 23 ? -2.198 -4.198 -1.690 1.00 0.00 23 LYS A O 4
ATOM 1882 N N . CYS A 1 24 ? -0.598 -3.209 -2.798 1.00 0.00 24 CYS A N 4
ATOM 1883 C CA . CYS A 1 24 ? -1.110 -1.866 -2.402 1.00 0.00 24 CYS A CA 4
ATOM 1884 C C . CYS A 1 24 ? -2.078 -1.322 -3.463 1.00 0.00 24 CYS A C 4
ATOM 1885 O O . CYS A 1 24 ? -1.682 -0.908 -4.534 1.00 0.00 24 CYS A O 4
ATOM 1892 N N . LYS A 1 25 ? -3.349 -1.307 -3.150 1.00 0.00 25 LYS A N 4
ATOM 1893 C CA . LYS A 1 25 ? -4.365 -0.778 -4.098 1.00 0.00 25 LYS A CA 4
ATOM 1894 C C . LYS A 1 25 ? -4.572 0.713 -3.833 1.00 0.00 25 LYS A C 4
ATOM 1895 O O . LYS A 1 25 ? -4.617 1.145 -2.700 1.00 0.00 25 LYS A O 4
ATOM 1914 N N . GLU A 1 26 ? -4.717 1.503 -4.859 1.00 0.00 26 GLU A N 4
ATOM 1915 C CA . GLU A 1 26 ? -4.943 2.947 -4.651 1.00 0.00 26 GLU A CA 4
ATOM 1916 C C . GLU A 1 26 ? -6.448 3.228 -4.654 1.00 0.00 26 GLU A C 4
ATOM 1917 O O . GLU A 1 26 ? -7.124 3.030 -5.646 1.00 0.00 26 GLU A O 4
ATOM 1929 N N . LEU A 1 27 ? -6.975 3.701 -3.555 1.00 0.00 27 LEU A N 4
ATOM 1930 C CA . LEU A 1 27 ? -8.423 4.014 -3.484 1.00 0.00 27 LEU A CA 4
ATOM 1931 C C . LEU A 1 27 ? -8.626 5.481 -3.851 1.00 0.00 27 LEU A C 4
ATOM 1932 O O . LEU A 1 27 ? -9.730 5.944 -4.051 1.00 0.00 27 LEU A O 4
ATOM 1948 N N . SER A 1 28 ? -7.545 6.200 -3.962 1.00 0.00 28 SER A N 4
ATOM 1949 C CA . SER A 1 28 ? -7.606 7.640 -4.336 1.00 0.00 28 SER A CA 4
ATOM 1950 C C . SER A 1 28 ? -6.174 8.122 -4.541 1.00 0.00 28 SER A C 4
ATOM 1951 O O . SER A 1 28 ? -5.239 7.350 -4.469 1.00 0.00 28 SER A O 4
ATOM 1959 N N . ILE A 1 29 ? -5.977 9.382 -4.783 1.00 0.00 29 ILE A N 4
ATOM 1960 C CA . ILE A 1 29 ? -4.586 9.866 -4.973 1.00 0.00 29 ILE A CA 4
ATOM 1961 C C . ILE A 1 29 ? -3.818 9.712 -3.648 1.00 0.00 29 ILE A C 4
ATOM 1962 O O . ILE A 1 29 ? -2.684 9.275 -3.636 1.00 0.00 29 ILE A O 4
ATOM 1978 N N . TRP A 1 30 ? -4.422 10.048 -2.529 1.00 0.00 30 TRP A N 4
ATOM 1979 C CA . TRP A 1 30 ? -3.717 9.895 -1.225 1.00 0.00 30 TRP A CA 4
ATOM 1980 C C . TRP A 1 30 ? -4.287 8.697 -0.445 1.00 0.00 30 TRP A C 4
ATOM 1981 O O . TRP A 1 30 ? -3.888 8.438 0.674 1.00 0.00 30 TRP A O 4
ATOM 2002 N N . ASP A 1 31 ? -5.224 7.974 -1.009 1.00 0.00 31 ASP A N 4
ATOM 2003 C CA . ASP A 1 31 ? -5.818 6.807 -0.273 1.00 0.00 31 ASP A CA 4
ATOM 2004 C C . ASP A 1 31 ? -5.341 5.480 -0.873 1.00 0.00 31 ASP A C 4
ATOM 2005 O O . ASP A 1 31 ? -5.585 5.189 -2.026 1.00 0.00 31 ASP A O 4
ATOM 2014 N N . SER A 1 32 ? -4.680 4.663 -0.091 1.00 0.00 32 SER A N 4
ATOM 2015 C CA . SER A 1 32 ? -4.211 3.342 -0.610 1.00 0.00 32 SER A CA 4
ATOM 2016 C C . SER A 1 32 ? -4.380 2.285 0.493 1.00 0.00 32 SER A C 4
ATOM 2017 O O . SER A 1 32 ? -4.303 2.593 1.664 1.00 0.00 32 SER A O 4
ATOM 2025 N N . ARG A 1 33 ? -4.616 1.044 0.135 1.00 0.00 33 ARG A N 4
ATOM 2026 C CA . ARG A 1 33 ? -4.795 -0.016 1.170 1.00 0.00 33 ARG A CA 4
ATOM 2027 C C . ARG A 1 33 ? -4.152 -1.304 0.657 1.00 0.00 33 ARG A C 4
ATOM 2028 O O . ARG A 1 33 ? -4.213 -1.605 -0.518 1.00 0.00 33 ARG A O 4
ATOM 2049 N N . CYS A 1 34 ? -3.532 -2.068 1.513 1.00 0.00 34 CYS A N 4
ATOM 2050 C CA . CYS A 1 34 ? -2.899 -3.322 1.030 1.00 0.00 34 CYS A CA 4
ATOM 2051 C C . CYS A 1 34 ? -3.976 -4.294 0.575 1.00 0.00 34 CYS A C 4
ATOM 2052 O O . CYS A 1 34 ? -4.748 -4.796 1.367 1.00 0.00 34 CYS A O 4
ATOM 2059 N N . LEU A 1 35 ? -4.018 -4.573 -0.689 1.00 0.00 35 LEU A N 4
ATOM 2060 C CA . LEU A 1 35 ? -5.036 -5.534 -1.210 1.00 0.00 35 LEU A CA 4
ATOM 2061 C C . LEU A 1 35 ? -4.336 -6.743 -1.840 1.00 0.00 35 LEU A C 4
ATOM 2062 O O . LEU A 1 35 ? -3.133 -6.868 -1.774 1.00 0.00 35 LEU A O 4
ATOM 2081 N N . GLY A 1 1 ? 11.485 -5.508 10.262 1.00 0.00 1 GLY A N 5
ATOM 2082 C CA . GLY A 1 1 ? 10.341 -5.598 11.212 1.00 0.00 1 GLY A CA 5
ATOM 2083 C C . GLY A 1 1 ? 9.159 -6.272 10.518 1.00 0.00 1 GLY A C 5
ATOM 2084 O O . GLY A 1 1 ? 9.325 -7.195 9.744 1.00 0.00 1 GLY A O 5
ATOM 2089 N N . GLY A 1 2 ? 7.967 -5.820 10.787 1.00 0.00 2 GLY A N 5
ATOM 2090 C CA . GLY A 1 2 ? 6.772 -6.436 10.142 1.00 0.00 2 GLY A CA 5
ATOM 2091 C C . GLY A 1 2 ? 6.415 -5.666 8.869 1.00 0.00 2 GLY A C 5
ATOM 2092 O O . GLY A 1 2 ? 6.864 -4.558 8.650 1.00 0.00 2 GLY A O 5
ATOM 2096 N N . CYS A 1 3 ? 5.600 -6.247 8.033 1.00 0.00 3 CYS A N 5
ATOM 2097 C CA . CYS A 1 3 ? 5.191 -5.564 6.772 1.00 0.00 3 CYS A CA 5
ATOM 2098 C C . CYS A 1 3 ? 3.829 -4.917 6.985 1.00 0.00 3 CYS A C 5
ATOM 2099 O O . CYS A 1 3 ? 3.408 -4.672 8.098 1.00 0.00 3 CYS A O 5
ATOM 2106 N N . LEU A 1 4 ? 3.145 -4.639 5.922 1.00 0.00 4 LEU A N 5
ATOM 2107 C CA . LEU A 1 4 ? 1.814 -4.012 6.029 1.00 0.00 4 LEU A CA 5
ATOM 2108 C C . LEU A 1 4 ? 0.746 -5.124 6.042 1.00 0.00 4 LEU A C 5
ATOM 2109 O O . LEU A 1 4 ? 0.566 -5.815 5.066 1.00 0.00 4 LEU A O 5
ATOM 2125 N N . PRO A 1 5 ? 0.031 -5.301 7.128 1.00 0.00 5 PRO A N 5
ATOM 2126 C CA . PRO A 1 5 ? -1.039 -6.343 7.216 1.00 0.00 5 PRO A CA 5
ATOM 2127 C C . PRO A 1 5 ? -2.126 -6.156 6.146 1.00 0.00 5 PRO A C 5
ATOM 2128 O O . PRO A 1 5 ? -2.396 -5.057 5.705 1.00 0.00 5 PRO A O 5
ATOM 2139 N N . HIS A 1 6 ? -2.740 -7.225 5.719 1.00 0.00 6 HIS A N 5
ATOM 2140 C CA . HIS A 1 6 ? -3.801 -7.119 4.674 1.00 0.00 6 HIS A CA 5
ATOM 2141 C C . HIS A 1 6 ? -4.785 -6.000 5.035 1.00 0.00 6 HIS A C 5
ATOM 2142 O O . HIS A 1 6 ? -5.065 -5.749 6.189 1.00 0.00 6 HIS A O 5
ATOM 2156 N N . ASN A 1 7 ? -5.315 -5.335 4.041 1.00 0.00 7 ASN A N 5
ATOM 2157 C CA . ASN A 1 7 ? -6.294 -4.231 4.287 1.00 0.00 7 ASN A CA 5
ATOM 2158 C C . ASN A 1 7 ? -5.690 -3.137 5.177 1.00 0.00 7 ASN A C 5
ATOM 2159 O O . ASN A 1 7 ? -6.399 -2.275 5.659 1.00 0.00 7 ASN A O 5
ATOM 2170 N N . ARG A 1 8 ? -4.401 -3.132 5.392 1.00 0.00 8 ARG A N 5
ATOM 2171 C CA . ARG A 1 8 ? -3.816 -2.050 6.243 1.00 0.00 8 ARG A CA 5
ATOM 2172 C C . ARG A 1 8 ? -3.450 -0.865 5.352 1.00 0.00 8 ARG A C 5
ATOM 2173 O O . ARG A 1 8 ? -3.247 -1.000 4.162 1.00 0.00 8 ARG A O 5
ATOM 2194 N N . PHE A 1 9 ? -3.368 0.292 5.927 1.00 0.00 9 PHE A N 5
ATOM 2195 C CA . PHE A 1 9 ? -3.020 1.505 5.141 1.00 0.00 9 PHE A CA 5
ATOM 2196 C C . PHE A 1 9 ? -1.549 1.456 4.723 1.00 0.00 9 PHE A C 5
ATOM 2197 O O . PHE A 1 9 ? -0.697 0.999 5.459 1.00 0.00 9 PHE A O 5
ATOM 2214 N N . CYS A 1 10 ? -1.245 1.935 3.548 1.00 0.00 10 CYS A N 5
ATOM 2215 C CA . CYS A 1 10 ? 0.170 1.938 3.077 1.00 0.00 10 CYS A CA 5
ATOM 2216 C C . CYS A 1 10 ? 0.377 3.129 2.140 1.00 0.00 10 CYS A C 5
ATOM 2217 O O . CYS A 1 10 ? -0.548 3.851 1.825 1.00 0.00 10 CYS A O 5
ATOM 2224 N N . ASN A 1 11 ? 1.581 3.330 1.680 1.00 0.00 11 ASN A N 5
ATOM 2225 C CA . ASN A 1 11 ? 1.846 4.462 0.750 1.00 0.00 11 ASN A CA 5
ATOM 2226 C C . ASN A 1 11 ? 1.781 3.927 -0.680 1.00 0.00 11 ASN A C 5
ATOM 2227 O O . ASN A 1 11 ? 0.750 3.466 -1.127 1.00 0.00 11 ASN A O 5
ATOM 2238 N N . ALA A 1 12 ? 2.867 3.967 -1.397 1.00 0.00 12 ALA A N 5
ATOM 2239 C CA . ALA A 1 12 ? 2.852 3.444 -2.795 1.00 0.00 12 ALA A CA 5
ATOM 2240 C C . ALA A 1 12 ? 4.098 3.932 -3.532 1.00 0.00 12 ALA A C 5
ATOM 2241 O O . ALA A 1 12 ? 4.813 3.160 -4.140 1.00 0.00 12 ALA A O 5
ATOM 2248 N N . LEU A 1 13 ? 4.364 5.208 -3.480 1.00 0.00 13 LEU A N 5
ATOM 2249 C CA . LEU A 1 13 ? 5.566 5.752 -4.174 1.00 0.00 13 LEU A CA 5
ATOM 2250 C C . LEU A 1 13 ? 6.661 5.984 -3.124 1.00 0.00 13 LEU A C 5
ATOM 2251 O O . LEU A 1 13 ? 7.838 5.961 -3.419 1.00 0.00 13 LEU A O 5
ATOM 2267 N N . SER A 1 14 ? 6.282 6.199 -1.891 1.00 0.00 14 SER A N 5
ATOM 2268 C CA . SER A 1 14 ? 7.305 6.427 -0.829 1.00 0.00 14 SER A CA 5
ATOM 2269 C C . SER A 1 14 ? 6.833 5.824 0.497 1.00 0.00 14 SER A C 5
ATOM 2270 O O . SER A 1 14 ? 5.801 6.190 1.023 1.00 0.00 14 SER A O 5
ATOM 2278 N N . GLY A 1 15 ? 7.594 4.910 1.051 1.00 0.00 15 GLY A N 5
ATOM 2279 C CA . GLY A 1 15 ? 7.211 4.290 2.351 1.00 0.00 15 GLY A CA 5
ATOM 2280 C C . GLY A 1 15 ? 7.167 2.765 2.208 1.00 0.00 15 GLY A C 5
ATOM 2281 O O . GLY A 1 15 ? 7.225 2.232 1.118 1.00 0.00 15 GLY A O 5
ATOM 2285 N N . PRO A 1 16 ? 7.053 2.071 3.313 1.00 0.00 16 PRO A N 5
ATOM 2286 C CA . PRO A 1 16 ? 6.983 0.582 3.335 1.00 0.00 16 PRO A CA 5
ATOM 2287 C C . PRO A 1 16 ? 5.851 0.041 2.467 1.00 0.00 16 PRO A C 5
ATOM 2288 O O . PRO A 1 16 ? 4.989 0.768 2.015 1.00 0.00 16 PRO A O 5
ATOM 2299 N N . ARG A 1 17 ? 5.863 -1.236 2.228 1.00 0.00 17 ARG A N 5
ATOM 2300 C CA . ARG A 1 17 ? 4.822 -1.859 1.389 1.00 0.00 17 ARG A CA 5
ATOM 2301 C C . ARG A 1 17 ? 4.475 -3.237 1.944 1.00 0.00 17 ARG A C 5
ATOM 2302 O O . ARG A 1 17 ? 5.174 -3.777 2.778 1.00 0.00 17 ARG A O 5
ATOM 2323 N N . CYS A 1 18 ? 3.393 -3.806 1.498 1.00 0.00 18 CYS A N 5
ATOM 2324 C CA . CYS A 1 18 ? 2.999 -5.137 2.011 1.00 0.00 18 CYS A CA 5
ATOM 2325 C C . CYS A 1 18 ? 4.056 -6.170 1.655 1.00 0.00 18 CYS A C 5
ATOM 2326 O O . CYS A 1 18 ? 4.807 -6.011 0.715 1.00 0.00 18 CYS A O 5
ATOM 2333 N N . CYS A 1 19 ? 4.120 -7.230 2.406 1.00 0.00 19 CYS A N 5
ATOM 2334 C CA . CYS A 1 19 ? 5.123 -8.272 2.117 1.00 0.00 19 CYS A CA 5
ATOM 2335 C C . CYS A 1 19 ? 4.663 -9.087 0.910 1.00 0.00 19 CYS A C 5
ATOM 2336 O O . CYS A 1 19 ? 3.730 -8.731 0.208 1.00 0.00 19 CYS A O 5
ATOM 2343 N N . SER A 1 20 ? 5.309 -10.183 0.671 1.00 0.00 20 SER A N 5
ATOM 2344 C CA . SER A 1 20 ? 4.931 -11.030 -0.490 1.00 0.00 20 SER A CA 5
ATOM 2345 C C . SER A 1 20 ? 3.569 -11.671 -0.248 1.00 0.00 20 SER A C 5
ATOM 2346 O O . SER A 1 20 ? 3.255 -12.110 0.841 1.00 0.00 20 SER A O 5
ATOM 2354 N N . GLY A 1 21 ? 2.756 -11.727 -1.268 1.00 0.00 21 GLY A N 5
ATOM 2355 C CA . GLY A 1 21 ? 1.410 -12.338 -1.125 1.00 0.00 21 GLY A CA 5
ATOM 2356 C C . GLY A 1 21 ? 0.353 -11.245 -0.985 1.00 0.00 21 GLY A C 5
ATOM 2357 O O . GLY A 1 21 ? -0.816 -11.483 -1.222 1.00 0.00 21 GLY A O 5
ATOM 2361 N N . LEU A 1 22 ? 0.736 -10.044 -0.613 1.00 0.00 22 LEU A N 5
ATOM 2362 C CA . LEU A 1 22 ? -0.283 -8.963 -0.481 1.00 0.00 22 LEU A CA 5
ATOM 2363 C C . LEU A 1 22 ? 0.074 -7.856 -1.475 1.00 0.00 22 LEU A C 5
ATOM 2364 O O . LEU A 1 22 ? 1.129 -7.883 -2.078 1.00 0.00 22 LEU A O 5
ATOM 2380 N N . LYS A 1 23 ? -0.782 -6.888 -1.671 1.00 0.00 23 LYS A N 5
ATOM 2381 C CA . LYS A 1 23 ? -0.444 -5.815 -2.649 1.00 0.00 23 LYS A CA 5
ATOM 2382 C C . LYS A 1 23 ? -1.101 -4.503 -2.217 1.00 0.00 23 LYS A C 5
ATOM 2383 O O . LYS A 1 23 ? -2.250 -4.476 -1.837 1.00 0.00 23 LYS A O 5
ATOM 2402 N N . CYS A 1 24 ? -0.383 -3.415 -2.264 1.00 0.00 24 CYS A N 5
ATOM 2403 C CA . CYS A 1 24 ? -0.988 -2.119 -1.842 1.00 0.00 24 CYS A CA 5
ATOM 2404 C C . CYS A 1 24 ? -1.765 -1.499 -3.001 1.00 0.00 24 CYS A C 5
ATOM 2405 O O . CYS A 1 24 ? -1.209 -1.134 -4.017 1.00 0.00 24 CYS A O 5
ATOM 2412 N N . LYS A 1 25 ? -3.054 -1.374 -2.844 1.00 0.00 25 LYS A N 5
ATOM 2413 C CA . LYS A 1 25 ? -3.898 -0.781 -3.903 1.00 0.00 25 LYS A CA 5
ATOM 2414 C C . LYS A 1 25 ? -3.990 0.724 -3.677 1.00 0.00 25 LYS A C 5
ATOM 2415 O O . LYS A 1 25 ? -4.615 1.178 -2.745 1.00 0.00 25 LYS A O 5
ATOM 2434 N N . GLU A 1 26 ? -3.379 1.497 -4.522 1.00 0.00 26 GLU A N 5
ATOM 2435 C CA . GLU A 1 26 ? -3.431 2.961 -4.359 1.00 0.00 26 GLU A CA 5
ATOM 2436 C C . GLU A 1 26 ? -4.651 3.512 -5.089 1.00 0.00 26 GLU A C 5
ATOM 2437 O O . GLU A 1 26 ? -4.817 3.320 -6.278 1.00 0.00 26 GLU A O 5
ATOM 2449 N N . LEU A 1 27 ? -5.504 4.207 -4.387 1.00 0.00 27 LEU A N 5
ATOM 2450 C CA . LEU A 1 27 ? -6.712 4.785 -5.034 1.00 0.00 27 LEU A CA 5
ATOM 2451 C C . LEU A 1 27 ? -6.454 6.273 -5.291 1.00 0.00 27 LEU A C 5
ATOM 2452 O O . LEU A 1 27 ? -7.097 6.895 -6.116 1.00 0.00 27 LEU A O 5
ATOM 2468 N N . SER A 1 28 ? -5.501 6.838 -4.595 1.00 0.00 28 SER A N 5
ATOM 2469 C CA . SER A 1 28 ? -5.173 8.278 -4.795 1.00 0.00 28 SER A CA 5
ATOM 2470 C C . SER A 1 28 ? -3.954 8.652 -3.944 1.00 0.00 28 SER A C 5
ATOM 2471 O O . SER A 1 28 ? -3.195 7.800 -3.526 1.00 0.00 28 SER A O 5
ATOM 2479 N N . ILE A 1 29 ? -3.758 9.920 -3.688 1.00 0.00 29 ILE A N 5
ATOM 2480 C CA . ILE A 1 29 ? -2.583 10.348 -2.870 1.00 0.00 29 ILE A CA 5
ATOM 2481 C C . ILE A 1 29 ? -2.742 9.849 -1.433 1.00 0.00 29 ILE A C 5
ATOM 2482 O O . ILE A 1 29 ? -1.772 9.574 -0.756 1.00 0.00 29 ILE A O 5
ATOM 2498 N N . TRP A 1 30 ? -3.948 9.776 -0.943 1.00 0.00 30 TRP A N 5
ATOM 2499 C CA . TRP A 1 30 ? -4.152 9.352 0.465 1.00 0.00 30 TRP A CA 5
ATOM 2500 C C . TRP A 1 30 ? -5.215 8.259 0.567 1.00 0.00 30 TRP A C 5
ATOM 2501 O O . TRP A 1 30 ? -5.946 8.181 1.534 1.00 0.00 30 TRP A O 5
ATOM 2522 N N . ASP A 1 31 ? -5.288 7.395 -0.407 1.00 0.00 31 ASP A N 5
ATOM 2523 C CA . ASP A 1 31 ? -6.278 6.290 -0.349 1.00 0.00 31 ASP A CA 5
ATOM 2524 C C . ASP A 1 31 ? -5.630 5.023 -0.914 1.00 0.00 31 ASP A C 5
ATOM 2525 O O . ASP A 1 31 ? -5.844 4.656 -2.050 1.00 0.00 31 ASP A O 5
ATOM 2534 N N . SER A 1 32 ? -4.833 4.357 -0.121 1.00 0.00 32 SER A N 5
ATOM 2535 C CA . SER A 1 32 ? -4.154 3.111 -0.589 1.00 0.00 32 SER A CA 5
ATOM 2536 C C . SER A 1 32 ? -4.250 2.062 0.528 1.00 0.00 32 SER A C 5
ATOM 2537 O O . SER A 1 32 ? -4.056 2.379 1.685 1.00 0.00 32 SER A O 5
ATOM 2545 N N . ARG A 1 33 ? -4.543 0.819 0.221 1.00 0.00 33 ARG A N 5
ATOM 2546 C CA . ARG A 1 33 ? -4.635 -0.198 1.309 1.00 0.00 33 ARG A CA 5
ATOM 2547 C C . ARG A 1 33 ? -4.117 -1.538 0.796 1.00 0.00 33 ARG A C 5
ATOM 2548 O O . ARG A 1 33 ? -4.206 -1.842 -0.378 1.00 0.00 33 ARG A O 5
ATOM 2569 N N . CYS A 1 34 ? -3.567 -2.341 1.661 1.00 0.00 34 CYS A N 5
ATOM 2570 C CA . CYS A 1 34 ? -3.036 -3.652 1.213 1.00 0.00 34 CYS A CA 5
ATOM 2571 C C . CYS A 1 34 ? -4.155 -4.527 0.668 1.00 0.00 34 CYS A C 5
ATOM 2572 O O . CYS A 1 34 ? -5.037 -4.958 1.384 1.00 0.00 34 CYS A O 5
ATOM 2579 N N . LEU A 1 35 ? -4.101 -4.800 -0.601 1.00 0.00 35 LEU A N 5
ATOM 2580 C CA . LEU A 1 35 ? -5.134 -5.671 -1.236 1.00 0.00 35 LEU A CA 5
ATOM 2581 C C . LEU A 1 35 ? -4.430 -6.741 -2.077 1.00 0.00 35 LEU A C 5
ATOM 2582 O O . LEU A 1 35 ? -3.969 -6.474 -3.169 1.00 0.00 35 LEU A O 5
ATOM 2601 N N . GLY A 1 1 ? 9.076 -4.941 9.191 1.00 0.00 1 GLY A N 6
ATOM 2602 C CA . GLY A 1 1 ? 8.426 -5.597 10.360 1.00 0.00 1 GLY A CA 6
ATOM 2603 C C . GLY A 1 1 ? 7.131 -6.269 9.908 1.00 0.00 1 GLY A C 6
ATOM 2604 O O . GLY A 1 1 ? 6.047 -5.859 10.273 1.00 0.00 1 GLY A O 6
ATOM 2609 N N . GLY A 1 2 ? 7.233 -7.299 9.115 1.00 0.00 2 GLY A N 6
ATOM 2610 C CA . GLY A 1 2 ? 6.005 -7.997 8.641 1.00 0.00 2 GLY A CA 6
ATOM 2611 C C . GLY A 1 2 ? 5.349 -7.175 7.534 1.00 0.00 2 GLY A C 6
ATOM 2612 O O . GLY A 1 2 ? 4.204 -7.385 7.188 1.00 0.00 2 GLY A O 6
ATOM 2616 N N . CYS A 1 3 ? 6.063 -6.237 6.977 1.00 0.00 3 CYS A N 6
ATOM 2617 C CA . CYS A 1 3 ? 5.474 -5.405 5.896 1.00 0.00 3 CYS A CA 6
ATOM 2618 C C . CYS A 1 3 ? 4.153 -4.818 6.364 1.00 0.00 3 CYS A C 6
ATOM 2619 O O . CYS A 1 3 ? 3.934 -4.577 7.534 1.00 0.00 3 CYS A O 6
ATOM 2626 N N . LEU A 1 4 ? 3.282 -4.575 5.442 1.00 0.00 4 LEU A N 6
ATOM 2627 C CA . LEU A 1 4 ? 1.965 -3.991 5.774 1.00 0.00 4 LEU A CA 6
ATOM 2628 C C . LEU A 1 4 ? 0.933 -5.118 5.978 1.00 0.00 4 LEU A C 6
ATOM 2629 O O . LEU A 1 4 ? 0.751 -5.946 5.114 1.00 0.00 4 LEU A O 6
ATOM 2645 N N . PRO A 1 5 ? 0.224 -5.132 7.082 1.00 0.00 5 PRO A N 6
ATOM 2646 C CA . PRO A 1 5 ? -0.837 -6.153 7.331 1.00 0.00 5 PRO A CA 6
ATOM 2647 C C . PRO A 1 5 ? -1.866 -6.181 6.188 1.00 0.00 5 PRO A C 6
ATOM 2648 O O . PRO A 1 5 ? -1.981 -5.244 5.422 1.00 0.00 5 PRO A O 6
ATOM 2659 N N . HIS A 1 6 ? -2.590 -7.259 6.053 1.00 0.00 6 HIS A N 6
ATOM 2660 C CA . HIS A 1 6 ? -3.589 -7.367 4.946 1.00 0.00 6 HIS A CA 6
ATOM 2661 C C . HIS A 1 6 ? -4.454 -6.101 4.867 1.00 0.00 6 HIS A C 6
ATOM 2662 O O . HIS A 1 6 ? -4.920 -5.581 5.863 1.00 0.00 6 HIS A O 6
ATOM 2676 N N . ASN A 1 7 ? -4.677 -5.621 3.673 1.00 0.00 7 ASN A N 6
ATOM 2677 C CA . ASN A 1 7 ? -5.515 -4.406 3.461 1.00 0.00 7 ASN A CA 6
ATOM 2678 C C . ASN A 1 7 ? -5.242 -3.321 4.513 1.00 0.00 7 ASN A C 6
ATOM 2679 O O . ASN A 1 7 ? -6.154 -2.648 4.952 1.00 0.00 7 ASN A O 6
ATOM 2690 N N . ARG A 1 8 ? -4.006 -3.099 4.893 1.00 0.00 8 ARG A N 6
ATOM 2691 C CA . ARG A 1 8 ? -3.733 -2.004 5.877 1.00 0.00 8 ARG A CA 6
ATOM 2692 C C . ARG A 1 8 ? -3.368 -0.750 5.083 1.00 0.00 8 ARG A C 6
ATOM 2693 O O . ARG A 1 8 ? -3.200 -0.802 3.886 1.00 0.00 8 ARG A O 6
ATOM 2714 N N . PHE A 1 9 ? -3.258 0.376 5.726 1.00 0.00 9 PHE A N 6
ATOM 2715 C CA . PHE A 1 9 ? -2.927 1.626 4.984 1.00 0.00 9 PHE A CA 6
ATOM 2716 C C . PHE A 1 9 ? -1.452 1.633 4.561 1.00 0.00 9 PHE A C 6
ATOM 2717 O O . PHE A 1 9 ? -0.577 1.252 5.312 1.00 0.00 9 PHE A O 6
ATOM 2734 N N . CYS A 1 10 ? -1.178 2.082 3.363 1.00 0.00 10 CYS A N 6
ATOM 2735 C CA . CYS A 1 10 ? 0.233 2.141 2.871 1.00 0.00 10 CYS A CA 6
ATOM 2736 C C . CYS A 1 10 ? 0.353 3.306 1.884 1.00 0.00 10 CYS A C 6
ATOM 2737 O O . CYS A 1 10 ? -0.634 3.885 1.477 1.00 0.00 10 CYS A O 6
ATOM 2744 N N . ASN A 1 11 ? 1.552 3.649 1.494 1.00 0.00 11 ASN A N 6
ATOM 2745 C CA . ASN A 1 11 ? 1.732 4.773 0.527 1.00 0.00 11 ASN A CA 6
ATOM 2746 C C . ASN A 1 11 ? 2.488 4.269 -0.702 1.00 0.00 11 ASN A C 6
ATOM 2747 O O . ASN A 1 11 ? 3.668 3.986 -0.649 1.00 0.00 11 ASN A O 6
ATOM 2758 N N . ALA A 1 12 ? 1.812 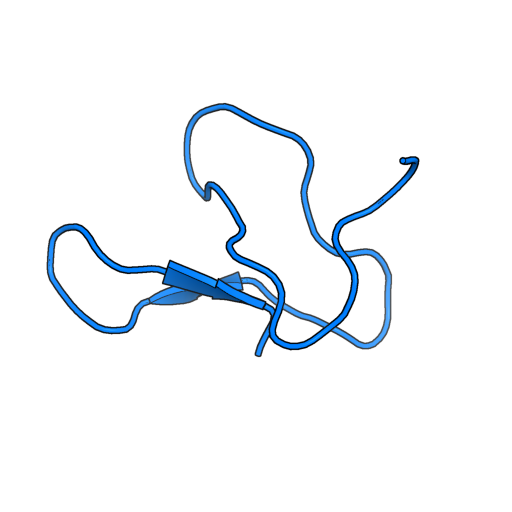4.164 -1.811 1.00 0.00 12 ALA A N 6
ATOM 2759 C CA . ALA A 1 12 ? 2.476 3.689 -3.057 1.00 0.00 12 ALA A CA 6
ATOM 2760 C C . ALA A 1 12 ? 3.669 4.594 -3.365 1.00 0.00 12 ALA A C 6
ATOM 2761 O O . ALA A 1 12 ? 4.548 4.249 -4.129 1.00 0.00 12 ALA A O 6
ATOM 2768 N N . LEU A 1 13 ? 3.683 5.768 -2.794 1.00 0.00 13 LEU A N 6
ATOM 2769 C CA . LEU A 1 13 ? 4.789 6.726 -3.066 1.00 0.00 13 LEU A CA 6
ATOM 2770 C C . LEU A 1 13 ? 5.920 6.507 -2.053 1.00 0.00 13 LEU A C 6
ATOM 2771 O O . LEU A 1 13 ? 6.915 5.878 -2.358 1.00 0.00 13 LEU A O 6
ATOM 2787 N N . SER A 1 14 ? 5.784 7.018 -0.855 1.00 0.00 14 SER A N 6
ATOM 2788 C CA . SER A 1 14 ? 6.859 6.836 0.167 1.00 0.00 14 SER A CA 6
ATOM 2789 C C . SER A 1 14 ? 6.298 6.082 1.372 1.00 0.00 14 SER A C 6
ATOM 2790 O O . SER A 1 14 ? 5.383 6.536 2.030 1.00 0.00 14 SER A O 6
ATOM 2798 N N . GLY A 1 15 ? 6.848 4.938 1.669 1.00 0.00 15 GLY A N 6
ATOM 2799 C CA . GLY A 1 15 ? 6.357 4.149 2.831 1.00 0.00 15 GLY A CA 6
ATOM 2800 C C . GLY A 1 15 ? 6.397 2.660 2.474 1.00 0.00 15 GLY A C 6
ATOM 2801 O O . GLY A 1 15 ? 6.280 2.294 1.322 1.00 0.00 15 GLY A O 6
ATOM 2805 N N . PRO A 1 16 ? 6.551 1.804 3.452 1.00 0.00 16 PRO A N 6
ATOM 2806 C CA . PRO A 1 16 ? 6.597 0.328 3.233 1.00 0.00 16 PRO A CA 6
ATOM 2807 C C . PRO A 1 16 ? 5.400 -0.205 2.447 1.00 0.00 16 PRO A C 6
ATOM 2808 O O . PRO A 1 16 ? 4.377 0.436 2.320 1.00 0.00 16 PRO A O 6
ATOM 2819 N N . ARG A 1 17 ? 5.539 -1.394 1.938 1.00 0.00 17 ARG A N 6
ATOM 2820 C CA . ARG A 1 17 ? 4.451 -2.043 1.169 1.00 0.00 17 ARG A CA 6
ATOM 2821 C C . ARG A 1 17 ? 4.070 -3.340 1.878 1.00 0.00 17 ARG A C 6
ATOM 2822 O O . ARG A 1 17 ? 4.526 -3.610 2.970 1.00 0.00 17 ARG A O 6
ATOM 2843 N N . CYS A 1 18 ? 3.232 -4.142 1.284 1.00 0.00 18 CYS A N 6
ATOM 2844 C CA . CYS A 1 18 ? 2.831 -5.410 1.957 1.00 0.00 18 CYS A CA 6
ATOM 2845 C C . CYS A 1 18 ? 3.884 -6.488 1.776 1.00 0.00 18 CYS A C 6
ATOM 2846 O O . CYS A 1 18 ? 4.771 -6.395 0.949 1.00 0.00 18 CYS A O 6
ATOM 2853 N N . CYS A 1 19 ? 3.763 -7.531 2.543 1.00 0.00 19 CYS A N 6
ATOM 2854 C CA . CYS A 1 19 ? 4.716 -8.653 2.432 1.00 0.00 19 CYS A CA 6
ATOM 2855 C C . CYS A 1 19 ? 4.349 -9.474 1.196 1.00 0.00 19 CYS A C 6
ATOM 2856 O O . CYS A 1 19 ? 3.553 -9.067 0.364 1.00 0.00 19 CYS A O 6
ATOM 2863 N N . SER A 1 20 ? 4.914 -10.630 1.077 1.00 0.00 20 SER A N 6
ATOM 2864 C CA . SER A 1 20 ? 4.607 -11.478 -0.103 1.00 0.00 20 SER A CA 6
ATOM 2865 C C . SER A 1 20 ? 3.174 -11.986 -0.014 1.00 0.00 20 SER A C 6
ATOM 2866 O O . SER A 1 20 ? 2.677 -12.311 1.047 1.00 0.00 20 SER A O 6
ATOM 2874 N N . GLY A 1 21 ? 2.510 -12.064 -1.131 1.00 0.00 21 GLY A N 6
ATOM 2875 C CA . GLY A 1 21 ? 1.110 -12.559 -1.135 1.00 0.00 21 GLY A CA 6
ATOM 2876 C C . GLY A 1 21 ? 0.130 -11.384 -1.131 1.00 0.00 21 GLY A C 6
ATOM 2877 O O . GLY A 1 21 ? -1.026 -11.552 -1.467 1.00 0.00 21 GLY A O 6
ATOM 2881 N N . LEU A 1 22 ? 0.558 -10.198 -0.751 1.00 0.00 22 LEU A N 6
ATOM 2882 C CA . LEU A 1 22 ? -0.405 -9.053 -0.732 1.00 0.00 22 LEU A CA 6
ATOM 2883 C C . LEU A 1 22 ? 0.179 -7.874 -1.526 1.00 0.00 22 LEU A C 6
ATOM 2884 O O . LEU A 1 22 ? 1.363 -7.820 -1.792 1.00 0.00 22 LEU A O 6
ATOM 2900 N N . LYS A 1 23 ? -0.651 -6.941 -1.925 1.00 0.00 23 LYS A N 6
ATOM 2901 C CA . LYS A 1 23 ? -0.161 -5.773 -2.726 1.00 0.00 23 LYS A CA 6
ATOM 2902 C C . LYS A 1 23 ? -0.896 -4.502 -2.297 1.00 0.00 23 LYS A C 6
ATOM 2903 O O . LYS A 1 23 ? -2.000 -4.556 -1.803 1.00 0.00 23 LYS A O 6
ATOM 2922 N N . CYS A 1 24 ? -0.292 -3.357 -2.465 1.00 0.00 24 CYS A N 6
ATOM 2923 C CA . CYS A 1 24 ? -0.965 -2.096 -2.038 1.00 0.00 24 CYS A CA 6
ATOM 2924 C C . CYS A 1 24 ? -1.791 -1.471 -3.168 1.00 0.00 24 CYS A C 6
ATOM 2925 O O . CYS A 1 24 ? -1.269 -1.080 -4.194 1.00 0.00 24 CYS A O 6
ATOM 2932 N N . LYS A 1 25 ? -3.080 -1.338 -2.962 1.00 0.00 25 LYS A N 6
ATOM 2933 C CA . LYS A 1 25 ? -3.951 -0.705 -3.970 1.00 0.00 25 LYS A CA 6
ATOM 2934 C C . LYS A 1 25 ? -4.013 0.790 -3.673 1.00 0.00 25 LYS A C 6
ATOM 2935 O O . LYS A 1 25 ? -4.005 1.185 -2.531 1.00 0.00 25 LYS A O 6
ATOM 2954 N N . GLU A 1 26 ? -4.094 1.622 -4.670 1.00 0.00 26 GLU A N 6
ATOM 2955 C CA . GLU A 1 26 ? -4.177 3.078 -4.413 1.00 0.00 26 GLU A CA 6
ATOM 2956 C C . GLU A 1 26 ? -5.653 3.492 -4.314 1.00 0.00 26 GLU A C 6
ATOM 2957 O O . GLU A 1 26 ? -6.438 3.219 -5.200 1.00 0.00 26 GLU A O 6
ATOM 2969 N N . LEU A 1 27 ? -6.040 4.152 -3.250 1.00 0.00 27 LEU A N 6
ATOM 2970 C CA . LEU A 1 27 ? -7.465 4.585 -3.110 1.00 0.00 27 LEU A CA 6
ATOM 2971 C C . LEU A 1 27 ? -7.609 6.060 -3.497 1.00 0.00 27 LEU A C 6
ATOM 2972 O O . LEU A 1 27 ? -8.702 6.553 -3.701 1.00 0.00 27 LEU A O 6
ATOM 2988 N N . SER A 1 28 ? -6.518 6.764 -3.600 1.00 0.00 28 SER A N 6
ATOM 2989 C CA . SER A 1 28 ? -6.588 8.205 -3.970 1.00 0.00 28 SER A CA 6
ATOM 2990 C C . SER A 1 28 ? -5.182 8.702 -4.292 1.00 0.00 28 SER A C 6
ATOM 2991 O O . SER A 1 28 ? -4.311 7.933 -4.643 1.00 0.00 28 SER A O 6
ATOM 2999 N N . ILE A 1 29 ? -4.944 9.978 -4.185 1.00 0.00 29 ILE A N 6
ATOM 3000 C CA . ILE A 1 29 ? -3.586 10.492 -4.501 1.00 0.00 29 ILE A CA 6
ATOM 3001 C C . ILE A 1 29 ? -2.575 9.964 -3.470 1.00 0.00 29 ILE A C 6
ATOM 3002 O O . ILE A 1 29 ? -1.493 9.539 -3.830 1.00 0.00 29 ILE A O 6
ATOM 3018 N N . TRP A 1 30 ? -2.904 9.976 -2.194 1.00 0.00 30 TRP A N 6
ATOM 3019 C CA . TRP A 1 30 ? -1.942 9.465 -1.173 1.00 0.00 30 TRP A CA 6
ATOM 3020 C C . TRP A 1 30 ? -2.555 8.324 -0.339 1.00 0.00 30 TRP A C 6
ATOM 3021 O O . TRP A 1 30 ? -2.068 8.017 0.732 1.00 0.00 30 TRP A O 6
ATOM 3042 N N . ASP A 1 31 ? -3.606 7.691 -0.802 1.00 0.00 31 ASP A N 6
ATOM 3043 C CA . ASP A 1 31 ? -4.217 6.576 -0.001 1.00 0.00 31 ASP A CA 6
ATOM 3044 C C . ASP A 1 31 ? -4.038 5.236 -0.722 1.00 0.00 31 ASP A C 6
ATOM 3045 O O . ASP A 1 31 ? -4.330 5.103 -1.893 1.00 0.00 31 ASP A O 6
ATOM 3054 N N . SER A 1 32 ? -3.570 4.237 -0.019 1.00 0.00 32 SER A N 6
ATOM 3055 C CA . SER A 1 32 ? -3.383 2.893 -0.644 1.00 0.00 32 SER A CA 6
ATOM 3056 C C . SER A 1 32 ? -3.530 1.812 0.445 1.00 0.00 32 SER A C 6
ATOM 3057 O O . SER A 1 32 ? -3.321 2.086 1.610 1.00 0.00 32 SER A O 6
ATOM 3065 N N . ARG A 1 33 ? -3.864 0.582 0.097 1.00 0.00 33 ARG A N 6
ATOM 3066 C CA . ARG A 1 33 ? -3.980 -0.466 1.162 1.00 0.00 33 ARG A CA 6
ATOM 3067 C C . ARG A 1 33 ? -3.411 -1.802 0.682 1.00 0.00 33 ARG A C 6
ATOM 3068 O O . ARG A 1 33 ? -3.619 -2.217 -0.439 1.00 0.00 33 ARG A O 6
ATOM 3089 N N . CYS A 1 34 ? -2.706 -2.482 1.547 1.00 0.00 34 CYS A N 6
ATOM 3090 C CA . CYS A 1 34 ? -2.113 -3.803 1.189 1.00 0.00 34 CYS A CA 6
ATOM 3091 C C . CYS A 1 34 ? -3.208 -4.830 0.915 1.00 0.00 34 CYS A C 6
ATOM 3092 O O . CYS A 1 34 ? -3.765 -5.405 1.819 1.00 0.00 34 CYS A O 6
ATOM 3099 N N . LEU A 1 35 ? -3.499 -5.094 -0.318 1.00 0.00 35 LEU A N 6
ATOM 3100 C CA . LEU A 1 35 ? -4.540 -6.113 -0.628 1.00 0.00 35 LEU A CA 6
ATOM 3101 C C . LEU A 1 35 ? -3.858 -7.414 -1.043 1.00 0.00 35 LEU A C 6
ATOM 3102 O O . LEU A 1 35 ? -3.832 -8.372 -0.295 1.00 0.00 35 LEU A O 6
ATOM 3121 N N . GLY A 1 1 ? 0.454 -9.583 8.613 1.00 0.00 1 GLY A N 7
ATOM 3122 C CA . GLY A 1 1 ? 1.683 -9.957 9.371 1.00 0.00 1 GLY A CA 7
ATOM 3123 C C . GLY A 1 1 ? 2.911 -9.721 8.492 1.00 0.00 1 GLY A C 7
ATOM 3124 O O . GLY A 1 1 ? 2.854 -9.857 7.286 1.00 0.00 1 GLY A O 7
ATOM 3129 N N . GLY A 1 2 ? 4.019 -9.360 9.083 1.00 0.00 2 GLY A N 7
ATOM 3130 C CA . GLY A 1 2 ? 5.243 -9.105 8.273 1.00 0.00 2 GLY A CA 7
ATOM 3131 C C . GLY A 1 2 ? 4.944 -7.969 7.300 1.00 0.00 2 GLY A C 7
ATOM 3132 O O . GLY A 1 2 ? 3.822 -7.806 6.864 1.00 0.00 2 GLY A O 7
ATOM 3136 N N . CYS A 1 3 ? 5.919 -7.174 6.946 1.00 0.00 3 CYS A N 7
ATOM 3137 C CA . CYS A 1 3 ? 5.627 -6.063 5.999 1.00 0.00 3 CYS A CA 7
ATOM 3138 C C . CYS A 1 3 ? 4.354 -5.363 6.446 1.00 0.00 3 CYS A C 7
ATOM 3139 O O . CYS A 1 3 ? 4.015 -5.340 7.612 1.00 0.00 3 CYS A O 7
ATOM 3146 N N . LEU A 1 4 ? 3.645 -4.806 5.524 1.00 0.00 4 LEU A N 7
ATOM 3147 C CA . LEU A 1 4 ? 2.389 -4.119 5.871 1.00 0.00 4 LEU A CA 7
ATOM 3148 C C . LEU A 1 4 ? 1.252 -5.153 5.863 1.00 0.00 4 LEU A C 7
ATOM 3149 O O . LEU A 1 4 ? 1.026 -5.822 4.873 1.00 0.00 4 LEU A O 7
ATOM 3165 N N . PRO A 1 5 ? 0.541 -5.286 6.959 1.00 0.00 5 PRO A N 7
ATOM 3166 C CA . PRO A 1 5 ? -0.591 -6.256 7.081 1.00 0.00 5 PRO A CA 7
ATOM 3167 C C . PRO A 1 5 ? -1.675 -6.047 6.018 1.00 0.00 5 PRO A C 7
ATOM 3168 O O . PRO A 1 5 ? -1.896 -4.955 5.531 1.00 0.00 5 PRO A O 7
ATOM 3179 N N . HIS A 1 6 ? -2.330 -7.110 5.653 1.00 0.00 6 HIS A N 7
ATOM 3180 C CA . HIS A 1 6 ? -3.392 -7.050 4.611 1.00 0.00 6 HIS A CA 7
ATOM 3181 C C . HIS A 1 6 ? -4.369 -5.893 4.862 1.00 0.00 6 HIS A C 7
ATOM 3182 O O . HIS A 1 6 ? -4.892 -5.719 5.944 1.00 0.00 6 HIS A O 7
ATOM 3196 N N . ASN A 1 7 ? -4.638 -5.132 3.834 1.00 0.00 7 ASN A N 7
ATOM 3197 C CA . ASN A 1 7 ? -5.607 -3.996 3.926 1.00 0.00 7 ASN A CA 7
ATOM 3198 C C . ASN A 1 7 ? -5.192 -2.954 4.976 1.00 0.00 7 ASN A C 7
ATOM 3199 O O . ASN A 1 7 ? -6.030 -2.291 5.555 1.00 0.00 7 ASN A O 7
ATOM 3210 N N . ARG A 1 8 ? -3.923 -2.755 5.199 1.00 0.00 8 ARG A N 7
ATOM 3211 C CA . ARG A 1 8 ? -3.512 -1.706 6.180 1.00 0.00 8 ARG A CA 7
ATOM 3212 C C . ARG A 1 8 ? -3.156 -0.453 5.389 1.00 0.00 8 ARG A C 7
ATOM 3213 O O . ARG A 1 8 ? -3.063 -0.484 4.181 1.00 0.00 8 ARG A O 7
ATOM 3234 N N . PHE A 1 9 ? -2.966 0.649 6.043 1.00 0.00 9 PHE A N 7
ATOM 3235 C CA . PHE A 1 9 ? -2.628 1.897 5.306 1.00 0.00 9 PHE A CA 7
ATOM 3236 C C . PHE A 1 9 ? -1.227 1.768 4.695 1.00 0.00 9 PHE A C 7
ATOM 3237 O O . PHE A 1 9 ? -0.289 1.367 5.349 1.00 0.00 9 PHE A O 7
ATOM 3254 N N . CYS A 1 10 ? -1.091 2.104 3.441 1.00 0.00 10 CYS A N 7
ATOM 3255 C CA . CYS A 1 10 ? 0.234 2.003 2.760 1.00 0.00 10 CYS A CA 7
ATOM 3256 C C . CYS A 1 10 ? 0.364 3.137 1.743 1.00 0.00 10 CYS A C 7
ATOM 3257 O O . CYS A 1 10 ? -0.590 3.826 1.442 1.00 0.00 10 CYS A O 7
ATOM 3264 N N . ASN A 1 11 ? 1.538 3.323 1.202 1.00 0.00 11 ASN A N 7
ATOM 3265 C CA . ASN A 1 11 ? 1.745 4.393 0.184 1.00 0.00 11 ASN A CA 7
ATOM 3266 C C . ASN A 1 11 ? 2.444 3.762 -1.021 1.00 0.00 11 ASN A C 7
ATOM 3267 O O . ASN A 1 11 ? 3.396 3.019 -0.874 1.00 0.00 11 ASN A O 7
ATOM 3278 N N . ALA A 1 12 ? 1.984 4.034 -2.206 1.00 0.00 12 ALA A N 7
ATOM 3279 C CA . ALA A 1 12 ? 2.628 3.429 -3.401 1.00 0.00 12 ALA A CA 7
ATOM 3280 C C . ALA A 1 12 ? 4.118 3.771 -3.421 1.00 0.00 12 ALA A C 7
ATOM 3281 O O . ALA A 1 12 ? 4.957 2.931 -3.677 1.00 0.00 12 ALA A O 7
ATOM 3288 N N . LEU A 1 13 ? 4.443 5.013 -3.197 1.00 0.00 13 LEU A N 7
ATOM 3289 C CA . LEU A 1 13 ? 5.871 5.446 -3.247 1.00 0.00 13 LEU A CA 7
ATOM 3290 C C . LEU A 1 13 ? 6.455 5.642 -1.835 1.00 0.00 13 LEU A C 7
ATOM 3291 O O . LEU A 1 13 ? 7.618 5.960 -1.686 1.00 0.00 13 LEU A O 7
ATOM 3307 N N . SER A 1 14 ? 5.681 5.464 -0.793 1.00 0.00 14 SER A N 7
ATOM 3308 C CA . SER A 1 14 ? 6.248 5.667 0.583 1.00 0.00 14 SER A CA 7
ATOM 3309 C C . SER A 1 14 ? 5.745 4.584 1.546 1.00 0.00 14 SER A C 7
ATOM 3310 O O . SER A 1 14 ? 5.038 3.672 1.165 1.00 0.00 14 SER A O 7
ATOM 3318 N N . GLY A 1 15 ? 6.115 4.683 2.796 1.00 0.00 15 GLY A N 7
ATOM 3319 C CA . GLY A 1 15 ? 5.672 3.677 3.794 1.00 0.00 15 GLY A CA 7
ATOM 3320 C C . GLY A 1 15 ? 6.284 2.314 3.467 1.00 0.00 15 GLY A C 7
ATOM 3321 O O . GLY A 1 15 ? 6.785 2.093 2.383 1.00 0.00 15 GLY A O 7
ATOM 3325 N N . PRO A 1 16 ? 6.227 1.402 4.399 1.00 0.00 16 PRO A N 7
ATOM 3326 C CA . PRO A 1 16 ? 6.767 0.026 4.217 1.00 0.00 16 PRO A CA 7
ATOM 3327 C C . PRO A 1 16 ? 6.141 -0.687 3.022 1.00 0.00 16 PRO A C 7
ATOM 3328 O O . PRO A 1 16 ? 5.121 -0.284 2.499 1.00 0.00 16 PRO A O 7
ATOM 3339 N N . ARG A 1 17 ? 6.762 -1.740 2.586 1.00 0.00 17 ARG A N 7
ATOM 3340 C CA . ARG A 1 17 ? 6.252 -2.500 1.426 1.00 0.00 17 ARG A CA 7
ATOM 3341 C C . ARG A 1 17 ? 5.390 -3.663 1.907 1.00 0.00 17 ARG A C 7
ATOM 3342 O O . ARG A 1 17 ? 5.677 -4.270 2.913 1.00 0.00 17 ARG A O 7
ATOM 3363 N N . CYS A 1 18 ? 4.333 -3.975 1.204 1.00 0.00 18 CYS A N 7
ATOM 3364 C CA . CYS A 1 18 ? 3.458 -5.091 1.617 1.00 0.00 18 CYS A CA 7
ATOM 3365 C C . CYS A 1 18 ? 4.214 -6.420 1.521 1.00 0.00 18 CYS A C 7
ATOM 3366 O O . CYS A 1 18 ? 5.155 -6.555 0.765 1.00 0.00 18 CYS A O 7
ATOM 3373 N N . CYS A 1 19 ? 3.808 -7.403 2.280 1.00 0.00 19 CYS A N 7
ATOM 3374 C CA . CYS A 1 19 ? 4.504 -8.719 2.230 1.00 0.00 19 CYS A CA 7
ATOM 3375 C C . CYS A 1 19 ? 4.070 -9.484 0.982 1.00 0.00 19 CYS A C 7
ATOM 3376 O O . CYS A 1 19 ? 3.415 -8.963 0.097 1.00 0.00 19 CYS A O 7
ATOM 3383 N N . SER A 1 20 ? 4.429 -10.729 0.925 1.00 0.00 20 SER A N 7
ATOM 3384 C CA . SER A 1 20 ? 4.057 -11.565 -0.246 1.00 0.00 20 SER A CA 7
ATOM 3385 C C . SER A 1 20 ? 2.562 -11.864 -0.210 1.00 0.00 20 SER A C 7
ATOM 3386 O O . SER A 1 20 ? 2.003 -12.174 0.823 1.00 0.00 20 SER A O 7
ATOM 3394 N N . GLY A 1 21 ? 1.911 -11.777 -1.337 1.00 0.00 21 GLY A N 7
ATOM 3395 C CA . GLY A 1 21 ? 0.453 -12.061 -1.380 1.00 0.00 21 GLY A CA 7
ATOM 3396 C C . GLY A 1 21 ? -0.332 -10.766 -1.179 1.00 0.00 21 GLY A C 7
ATOM 3397 O O . GLY A 1 21 ? -1.517 -10.713 -1.446 1.00 0.00 21 GLY A O 7
ATOM 3401 N N . LEU A 1 22 ? 0.307 -9.720 -0.716 1.00 0.00 22 LEU A N 7
ATOM 3402 C CA . LEU A 1 22 ? -0.436 -8.438 -0.510 1.00 0.00 22 LEU A CA 7
ATOM 3403 C C . LEU A 1 22 ? 0.064 -7.413 -1.524 1.00 0.00 22 LEU A C 7
ATOM 3404 O O . LEU A 1 22 ? 1.141 -7.546 -2.073 1.00 0.00 22 LEU A O 7
ATOM 3420 N N . LYS A 1 23 ? -0.705 -6.393 -1.788 1.00 0.00 23 LYS A N 7
ATOM 3421 C CA . LYS A 1 23 ? -0.259 -5.371 -2.776 1.00 0.00 23 LYS A CA 7
ATOM 3422 C C . LYS A 1 23 ? -0.816 -3.999 -2.384 1.00 0.00 23 LYS A C 7
ATOM 3423 O O . LYS A 1 23 ? -1.985 -3.856 -2.099 1.00 0.00 23 LYS A O 7
ATOM 3442 N N . CYS A 1 24 ? 0.009 -2.989 -2.369 1.00 0.00 24 CYS A N 7
ATOM 3443 C CA . CYS A 1 24 ? -0.485 -1.633 -1.987 1.00 0.00 24 CYS A CA 7
ATOM 3444 C C . CYS A 1 24 ? -1.147 -0.965 -3.194 1.00 0.00 24 CYS A C 7
ATOM 3445 O O . CYS A 1 24 ? -0.494 -0.371 -4.027 1.00 0.00 24 CYS A O 7
ATOM 3452 N N . LYS A 1 25 ? -2.447 -1.055 -3.280 1.00 0.00 25 LYS A N 7
ATOM 3453 C CA . LYS A 1 25 ? -3.178 -0.428 -4.412 1.00 0.00 25 LYS A CA 7
ATOM 3454 C C . LYS A 1 25 ? -3.557 1.002 -4.046 1.00 0.00 25 LYS A C 7
ATOM 3455 O O . LYS A 1 25 ? -3.635 1.363 -2.886 1.00 0.00 25 LYS A O 7
ATOM 3474 N N . GLU A 1 26 ? -3.785 1.821 -5.033 1.00 0.00 26 GLU A N 7
ATOM 3475 C CA . GLU A 1 26 ? -4.144 3.227 -4.775 1.00 0.00 26 GLU A CA 7
ATOM 3476 C C . GLU A 1 26 ? -5.664 3.354 -4.635 1.00 0.00 26 GLU A C 7
ATOM 3477 O O . GLU A 1 26 ? -6.409 3.018 -5.533 1.00 0.00 26 GLU A O 7
ATOM 3489 N N . LEU A 1 27 ? -6.130 3.846 -3.518 1.00 0.00 27 LEU A N 7
ATOM 3490 C CA . LEU A 1 27 ? -7.596 4.006 -3.321 1.00 0.00 27 LEU A CA 7
ATOM 3491 C C . LEU A 1 27 ? -8.003 5.433 -3.703 1.00 0.00 27 LEU A C 7
ATOM 3492 O O . LEU A 1 27 ? -9.170 5.744 -3.833 1.00 0.00 27 LEU A O 7
ATOM 3508 N N . SER A 1 28 ? -7.043 6.298 -3.897 1.00 0.00 28 SER A N 7
ATOM 3509 C CA . SER A 1 28 ? -7.357 7.701 -4.285 1.00 0.00 28 SER A CA 7
ATOM 3510 C C . SER A 1 28 ? -6.049 8.450 -4.552 1.00 0.00 28 SER A C 7
ATOM 3511 O O . SER A 1 28 ? -5.036 7.854 -4.870 1.00 0.00 28 SER A O 7
ATOM 3519 N N . ILE A 1 29 ? -6.060 9.748 -4.441 1.00 0.00 29 ILE A N 7
ATOM 3520 C CA . ILE A 1 29 ? -4.821 10.525 -4.701 1.00 0.00 29 ILE A CA 7
ATOM 3521 C C . ILE A 1 29 ? -3.752 10.143 -3.671 1.00 0.00 29 ILE A C 7
ATOM 3522 O O . ILE A 1 29 ? -2.620 9.868 -4.016 1.00 0.00 29 ILE A O 7
ATOM 3538 N N . TRP A 1 30 ? -4.096 10.147 -2.406 1.00 0.00 30 TRP A N 7
ATOM 3539 C CA . TRP A 1 30 ? -3.099 9.810 -1.355 1.00 0.00 30 TRP A CA 7
ATOM 3540 C C . TRP A 1 30 ? -3.623 8.698 -0.431 1.00 0.00 30 TRP A C 7
ATOM 3541 O O . TRP A 1 30 ? -3.216 8.595 0.710 1.00 0.00 30 TRP A O 7
ATOM 3562 N N . ASP A 1 31 ? -4.515 7.860 -0.901 1.00 0.00 31 ASP A N 7
ATOM 3563 C CA . ASP A 1 31 ? -5.041 6.761 -0.027 1.00 0.00 31 ASP A CA 7
ATOM 3564 C C . ASP A 1 31 ? -4.704 5.408 -0.661 1.00 0.00 31 ASP A C 7
ATOM 3565 O O . ASP A 1 31 ? -5.215 5.064 -1.705 1.00 0.00 31 ASP A O 7
ATOM 3574 N N . SER A 1 32 ? -3.854 4.635 -0.039 1.00 0.00 32 SER A N 7
ATOM 3575 C CA . SER A 1 32 ? -3.498 3.300 -0.609 1.00 0.00 32 SER A CA 7
ATOM 3576 C C . SER A 1 32 ? -3.439 2.270 0.524 1.00 0.00 32 SER A C 7
ATOM 3577 O O . SER A 1 32 ? -3.133 2.606 1.651 1.00 0.00 32 SER A O 7
ATOM 3585 N N . ARG A 1 33 ? -3.731 1.017 0.251 1.00 0.00 33 ARG A N 7
ATOM 3586 C CA . ARG A 1 33 ? -3.682 -0.001 1.344 1.00 0.00 33 ARG A CA 7
ATOM 3587 C C . ARG A 1 33 ? -3.083 -1.301 0.799 1.00 0.00 33 ARG A C 7
ATOM 3588 O O . ARG A 1 33 ? -3.356 -1.695 -0.318 1.00 0.00 33 ARG A O 7
ATOM 3609 N N . CYS A 1 34 ? -2.290 -1.987 1.582 1.00 0.00 34 CYS A N 7
ATOM 3610 C CA . CYS A 1 34 ? -1.709 -3.271 1.095 1.00 0.00 34 CYS A CA 7
ATOM 3611 C C . CYS A 1 34 ? -2.826 -4.281 0.884 1.00 0.00 34 CYS A C 7
ATOM 3612 O O . CYS A 1 34 ? -3.396 -4.797 1.822 1.00 0.00 34 CYS A O 7
ATOM 3619 N N . LEU A 1 35 ? -3.131 -4.578 -0.343 1.00 0.00 35 LEU A N 7
ATOM 3620 C CA . LEU A 1 35 ? -4.207 -5.579 -0.618 1.00 0.00 35 LEU A CA 7
ATOM 3621 C C . LEU A 1 35 ? -3.572 -6.954 -0.802 1.00 0.00 35 LEU A C 7
ATOM 3622 O O . LEU A 1 35 ? -3.047 -7.523 0.130 1.00 0.00 35 LEU A O 7
ATOM 3641 N N . GLY A 1 1 ? 5.990 -2.002 11.356 1.00 0.00 1 GLY A N 8
ATOM 3642 C CA . GLY A 1 1 ? 7.362 -2.414 10.942 1.00 0.00 1 GLY A CA 8
ATOM 3643 C C . GLY A 1 1 ? 7.259 -3.570 9.947 1.00 0.00 1 GLY A C 8
ATOM 3644 O O . GLY A 1 1 ? 6.180 -3.956 9.549 1.00 0.00 1 GLY A O 8
ATOM 3649 N N . GLY A 1 2 ? 8.364 -4.124 9.532 1.00 0.00 2 GLY A N 8
ATOM 3650 C CA . GLY A 1 2 ? 8.297 -5.245 8.552 1.00 0.00 2 GLY A CA 8
ATOM 3651 C C . GLY A 1 2 ? 7.428 -4.810 7.379 1.00 0.00 2 GLY A C 8
ATOM 3652 O O . GLY A 1 2 ? 7.551 -3.707 6.884 1.00 0.00 2 GLY A O 8
ATOM 3656 N N . CYS A 1 3 ? 6.534 -5.654 6.937 1.00 0.00 3 CYS A N 8
ATOM 3657 C CA . CYS A 1 3 ? 5.656 -5.261 5.802 1.00 0.00 3 CYS A CA 8
ATOM 3658 C C . CYS A 1 3 ? 4.302 -4.823 6.345 1.00 0.00 3 CYS A C 8
ATOM 3659 O O . CYS A 1 3 ? 4.135 -4.552 7.516 1.00 0.00 3 CYS A O 8
ATOM 3666 N N . LEU A 1 4 ? 3.345 -4.744 5.482 1.00 0.00 4 LEU A N 8
ATOM 3667 C CA . LEU A 1 4 ? 1.994 -4.321 5.872 1.00 0.00 4 LEU A CA 8
ATOM 3668 C C . LEU A 1 4 ? 1.036 -5.520 5.770 1.00 0.00 4 LEU A C 8
ATOM 3669 O O . LEU A 1 4 ? 0.887 -6.087 4.710 1.00 0.00 4 LEU A O 8
ATOM 3685 N N . PRO A 1 5 ? 0.370 -5.896 6.840 1.00 0.00 5 PRO A N 8
ATOM 3686 C CA . PRO A 1 5 ? -0.602 -7.032 6.811 1.00 0.00 5 PRO A CA 8
ATOM 3687 C C . PRO A 1 5 ? -1.733 -6.773 5.814 1.00 0.00 5 PRO A C 8
ATOM 3688 O O . PRO A 1 5 ? -2.100 -5.645 5.554 1.00 0.00 5 PRO A O 8
ATOM 3699 N N . HIS A 1 6 ? -2.281 -7.811 5.249 1.00 0.00 6 HIS A N 8
ATOM 3700 C CA . HIS A 1 6 ? -3.382 -7.639 4.265 1.00 0.00 6 HIS A CA 8
ATOM 3701 C C . HIS A 1 6 ? -4.377 -6.592 4.777 1.00 0.00 6 HIS A C 8
ATOM 3702 O O . HIS A 1 6 ? -4.840 -6.663 5.895 1.00 0.00 6 HIS A O 8
ATOM 3716 N N . ASN A 1 7 ? -4.705 -5.631 3.951 1.00 0.00 7 ASN A N 8
ATOM 3717 C CA . ASN A 1 7 ? -5.685 -4.557 4.334 1.00 0.00 7 ASN A CA 8
ATOM 3718 C C . ASN A 1 7 ? -5.056 -3.474 5.225 1.00 0.00 7 ASN A C 8
ATOM 3719 O O . ASN A 1 7 ? -5.767 -2.728 5.865 1.00 0.00 7 ASN A O 8
ATOM 3730 N N . ARG A 1 8 ? -3.758 -3.335 5.267 1.00 0.00 8 ARG A N 8
ATOM 3731 C CA . ARG A 1 8 ? -3.180 -2.242 6.116 1.00 0.00 8 ARG A CA 8
ATOM 3732 C C . ARG A 1 8 ? -2.781 -1.070 5.200 1.00 0.00 8 ARG A C 8
ATOM 3733 O O . ARG A 1 8 ? -2.764 -1.204 3.997 1.00 0.00 8 ARG A O 8
ATOM 3754 N N . PHE A 1 9 ? -2.490 0.080 5.756 1.00 0.00 9 PHE A N 8
ATOM 3755 C CA . PHE A 1 9 ? -2.131 1.267 4.907 1.00 0.00 9 PHE A CA 8
ATOM 3756 C C . PHE A 1 9 ? -0.831 1.000 4.129 1.00 0.00 9 PHE A C 8
ATOM 3757 O O . PHE A 1 9 ? 0.222 0.811 4.705 1.00 0.00 9 PHE A O 8
ATOM 3774 N N . CYS A 1 10 ? -0.901 1.015 2.817 1.00 0.00 10 CYS A N 8
ATOM 3775 C CA . CYS A 1 10 ? 0.317 0.795 1.982 1.00 0.00 10 CYS A CA 8
ATOM 3776 C C . CYS A 1 10 ? 0.768 2.136 1.420 1.00 0.00 10 CYS A C 8
ATOM 3777 O O . CYS A 1 10 ? -0.030 3.026 1.203 1.00 0.00 10 CYS A O 8
ATOM 3784 N N . ASN A 1 11 ? 2.037 2.293 1.179 1.00 0.00 11 ASN A N 8
ATOM 3785 C CA . ASN A 1 11 ? 2.530 3.585 0.626 1.00 0.00 11 ASN A CA 8
ATOM 3786 C C . ASN A 1 11 ? 3.602 3.301 -0.429 1.00 0.00 11 ASN A C 8
ATOM 3787 O O . ASN A 1 11 ? 4.781 3.247 -0.138 1.00 0.00 11 ASN A O 8
ATOM 3798 N N . ALA A 1 12 ? 3.195 3.112 -1.655 1.00 0.00 12 ALA A N 8
ATOM 3799 C CA . ALA A 1 12 ? 4.176 2.823 -2.739 1.00 0.00 12 ALA A CA 8
ATOM 3800 C C . ALA A 1 12 ? 5.241 3.922 -2.794 1.00 0.00 12 ALA A C 8
ATOM 3801 O O . ALA A 1 12 ? 6.370 3.684 -3.178 1.00 0.00 12 ALA A O 8
ATOM 3808 N N . LEU A 1 13 ? 4.890 5.130 -2.445 1.00 0.00 13 LEU A N 8
ATOM 3809 C CA . LEU A 1 13 ? 5.882 6.244 -2.516 1.00 0.00 13 LEU A CA 8
ATOM 3810 C C . LEU A 1 13 ? 6.594 6.438 -1.170 1.00 0.00 13 LEU A C 8
ATOM 3811 O O . LEU A 1 13 ? 7.735 6.056 -1.005 1.00 0.00 13 LEU A O 8
ATOM 3827 N N . SER A 1 14 ? 5.942 7.053 -0.216 1.00 0.00 14 SER A N 8
ATOM 3828 C CA . SER A 1 14 ? 6.598 7.298 1.105 1.00 0.00 14 SER A CA 8
ATOM 3829 C C . SER A 1 14 ? 5.977 6.408 2.183 1.00 0.00 14 SER A C 8
ATOM 3830 O O . SER A 1 14 ? 4.795 6.472 2.446 1.00 0.00 14 SER A O 8
ATOM 3838 N N . GLY A 1 15 ? 6.775 5.589 2.822 1.00 0.00 15 GLY A N 8
ATOM 3839 C CA . GLY A 1 15 ? 6.244 4.704 3.897 1.00 0.00 15 GLY A CA 8
ATOM 3840 C C . GLY A 1 15 ? 6.671 3.253 3.639 1.00 0.00 15 GLY A C 8
ATOM 3841 O O . GLY A 1 15 ? 7.226 2.932 2.607 1.00 0.00 15 GLY A O 8
ATOM 3845 N N . PRO A 1 16 ? 6.398 2.388 4.580 1.00 0.00 16 PRO A N 8
ATOM 3846 C CA . PRO A 1 16 ? 6.735 0.931 4.481 1.00 0.00 16 PRO A CA 8
ATOM 3847 C C . PRO A 1 16 ? 6.182 0.292 3.197 1.00 0.00 16 PRO A C 8
ATOM 3848 O O . PRO A 1 16 ? 5.640 0.968 2.346 1.00 0.00 16 PRO A O 8
ATOM 3859 N N . ARG A 1 17 ? 6.322 -1.006 3.045 1.00 0.00 17 ARG A N 8
ATOM 3860 C CA . ARG A 1 17 ? 5.818 -1.677 1.819 1.00 0.00 17 ARG A CA 8
ATOM 3861 C C . ARG A 1 17 ? 5.085 -2.984 2.169 1.00 0.00 17 ARG A C 8
ATOM 3862 O O . ARG A 1 17 ? 5.309 -3.580 3.202 1.00 0.00 17 ARG A O 8
ATOM 3883 N N . CYS A 1 18 ? 4.193 -3.415 1.312 1.00 0.00 18 CYS A N 8
ATOM 3884 C CA . CYS A 1 18 ? 3.417 -4.649 1.569 1.00 0.00 18 CYS A CA 8
ATOM 3885 C C . CYS A 1 18 ? 4.269 -5.888 1.287 1.00 0.00 18 CYS A C 8
ATOM 3886 O O . CYS A 1 18 ? 5.216 -5.844 0.528 1.00 0.00 18 CYS A O 8
ATOM 3893 N N . CYS A 1 19 ? 3.936 -6.998 1.900 1.00 0.00 19 CYS A N 8
ATOM 3894 C CA . CYS A 1 19 ? 4.727 -8.244 1.672 1.00 0.00 19 CYS A CA 8
ATOM 3895 C C . CYS A 1 19 ? 4.026 -9.151 0.646 1.00 0.00 19 CYS A C 8
ATOM 3896 O O . CYS A 1 19 ? 3.175 -8.728 -0.120 1.00 0.00 19 CYS A O 8
ATOM 3903 N N . SER A 1 20 ? 4.400 -10.401 0.629 1.00 0.00 20 SER A N 8
ATOM 3904 C CA . SER A 1 20 ? 3.806 -11.366 -0.342 1.00 0.00 20 SER A CA 8
ATOM 3905 C C . SER A 1 20 ? 2.334 -11.600 -0.031 1.00 0.00 20 SER A C 8
ATOM 3906 O O . SER A 1 20 ? 1.912 -11.588 1.109 1.00 0.00 20 SER A O 8
ATOM 3914 N N . GLY A 1 21 ? 1.549 -11.829 -1.049 1.00 0.00 21 GLY A N 8
ATOM 3915 C CA . GLY A 1 21 ? 0.097 -12.081 -0.844 1.00 0.00 21 GLY A CA 8
ATOM 3916 C C . GLY A 1 21 ? -0.634 -10.755 -0.629 1.00 0.00 21 GLY A C 8
ATOM 3917 O O . GLY A 1 21 ? -1.842 -10.727 -0.489 1.00 0.00 21 GLY A O 8
ATOM 3921 N N . LEU A 1 22 ? 0.081 -9.659 -0.589 1.00 0.00 22 LEU A N 8
ATOM 3922 C CA . LEU A 1 22 ? -0.582 -8.342 -0.366 1.00 0.00 22 LEU A CA 8
ATOM 3923 C C . LEU A 1 22 ? -0.247 -7.405 -1.532 1.00 0.00 22 LEU A C 8
ATOM 3924 O O . LEU A 1 22 ? 0.822 -7.475 -2.109 1.00 0.00 22 LEU A O 8
ATOM 3940 N N . LYS A 1 23 ? -1.149 -6.527 -1.875 1.00 0.00 23 LYS A N 8
ATOM 3941 C CA . LYS A 1 23 ? -0.885 -5.578 -2.997 1.00 0.00 23 LYS A CA 8
ATOM 3942 C C . LYS A 1 23 ? -1.371 -4.184 -2.604 1.00 0.00 23 LYS A C 8
ATOM 3943 O O . LYS A 1 23 ? -2.421 -4.024 -2.025 1.00 0.00 23 LYS A O 8
ATOM 3962 N N . CYS A 1 24 ? -0.614 -3.171 -2.905 1.00 0.00 24 CYS A N 8
ATOM 3963 C CA . CYS A 1 24 ? -1.034 -1.793 -2.526 1.00 0.00 24 CYS A CA 8
ATOM 3964 C C . CYS A 1 24 ? -2.160 -1.311 -3.450 1.00 0.00 24 CYS A C 8
ATOM 3965 O O . CYS A 1 24 ? -1.956 -1.024 -4.612 1.00 0.00 24 CYS A O 8
ATOM 3972 N N . LYS A 1 25 ? -3.355 -1.222 -2.918 1.00 0.00 25 LYS A N 8
ATOM 3973 C CA . LYS A 1 25 ? -4.526 -0.761 -3.718 1.00 0.00 25 LYS A CA 8
ATOM 3974 C C . LYS A 1 25 ? -4.666 0.753 -3.578 1.00 0.00 25 LYS A C 8
ATOM 3975 O O . LYS A 1 25 ? -4.153 1.345 -2.658 1.00 0.00 25 LYS A O 8
ATOM 3994 N N . GLU A 1 26 ? -5.344 1.381 -4.492 1.00 0.00 26 GLU A N 8
ATOM 3995 C CA . GLU A 1 26 ? -5.509 2.850 -4.441 1.00 0.00 26 GLU A CA 8
ATOM 3996 C C . GLU A 1 26 ? -6.780 3.245 -3.687 1.00 0.00 26 GLU A C 8
ATOM 3997 O O . GLU A 1 26 ? -7.848 2.722 -3.932 1.00 0.00 26 GLU A O 8
ATOM 4009 N N . LEU A 1 27 ? -6.682 4.215 -2.819 1.00 0.00 27 LEU A N 8
ATOM 4010 C CA . LEU A 1 27 ? -7.889 4.711 -2.098 1.00 0.00 27 LEU A CA 8
ATOM 4011 C C . LEU A 1 27 ? -8.220 6.090 -2.682 1.00 0.00 27 LEU A C 8
ATOM 4012 O O . LEU A 1 27 ? -9.338 6.562 -2.632 1.00 0.00 27 LEU A O 8
ATOM 4028 N N . SER A 1 28 ? -7.226 6.723 -3.253 1.00 0.00 28 SER A N 8
ATOM 4029 C CA . SER A 1 28 ? -7.412 8.065 -3.877 1.00 0.00 28 SER A CA 8
ATOM 4030 C C . SER A 1 28 ? -6.158 8.397 -4.678 1.00 0.00 28 SER A C 8
ATOM 4031 O O . SER A 1 28 ? -5.448 7.521 -5.132 1.00 0.00 28 SER A O 8
ATOM 4039 N N . ILE A 1 29 ? -5.882 9.652 -4.862 1.00 0.00 29 ILE A N 8
ATOM 4040 C CA . ILE A 1 29 ? -4.668 10.024 -5.642 1.00 0.00 29 ILE A CA 8
ATOM 4041 C C . ILE A 1 29 ? -3.405 9.570 -4.894 1.00 0.00 29 ILE A C 8
ATOM 4042 O O . ILE A 1 29 ? -2.511 8.990 -5.476 1.00 0.00 29 ILE A O 8
ATOM 4058 N N . TRP A 1 30 ? -3.311 9.854 -3.614 1.00 0.00 30 TRP A N 8
ATOM 4059 C CA . TRP A 1 30 ? -2.107 9.475 -2.835 1.00 0.00 30 TRP A CA 8
ATOM 4060 C C . TRP A 1 30 ? -2.453 8.435 -1.756 1.00 0.00 30 TRP A C 8
ATOM 4061 O O . TRP A 1 30 ? -1.604 8.027 -0.991 1.00 0.00 30 TRP A O 8
ATOM 4082 N N . ASP A 1 31 ? -3.693 8.035 -1.665 1.00 0.00 31 ASP A N 8
ATOM 4083 C CA . ASP A 1 31 ? -4.090 7.059 -0.606 1.00 0.00 31 ASP A CA 8
ATOM 4084 C C . ASP A 1 31 ? -4.155 5.639 -1.183 1.00 0.00 31 ASP A C 8
ATOM 4085 O O . ASP A 1 31 ? -4.670 5.412 -2.259 1.00 0.00 31 ASP A O 8
ATOM 4094 N N . SER A 1 32 ? -3.610 4.689 -0.469 1.00 0.00 32 SER A N 8
ATOM 4095 C CA . SER A 1 32 ? -3.602 3.280 -0.960 1.00 0.00 32 SER A CA 8
ATOM 4096 C C . SER A 1 32 ? -3.611 2.311 0.248 1.00 0.00 32 SER A C 8
ATOM 4097 O O . SER A 1 32 ? -3.335 2.710 1.359 1.00 0.00 32 SER A O 8
ATOM 4105 N N . ARG A 1 33 ? -3.904 1.041 0.043 1.00 0.00 33 ARG A N 8
ATOM 4106 C CA . ARG A 1 33 ? -3.896 0.065 1.192 1.00 0.00 33 ARG A CA 8
ATOM 4107 C C . ARG A 1 33 ? -3.348 -1.293 0.717 1.00 0.00 33 ARG A C 8
ATOM 4108 O O . ARG A 1 33 ? -3.706 -1.768 -0.337 1.00 0.00 33 ARG A O 8
ATOM 4129 N N . CYS A 1 34 ? -2.503 -1.941 1.486 1.00 0.00 34 CYS A N 8
ATOM 4130 C CA . CYS A 1 34 ? -1.977 -3.270 1.035 1.00 0.00 34 CYS A CA 8
ATOM 4131 C C . CYS A 1 34 ? -3.146 -4.231 0.857 1.00 0.00 34 CYS A C 8
ATOM 4132 O O . CYS A 1 34 ? -3.755 -4.674 1.809 1.00 0.00 34 CYS A O 8
ATOM 4139 N N . LEU A 1 35 ? -3.448 -4.562 -0.359 1.00 0.00 35 LEU A N 8
ATOM 4140 C CA . LEU A 1 35 ? -4.570 -5.514 -0.628 1.00 0.00 35 LEU A CA 8
ATOM 4141 C C . LEU A 1 35 ? -4.283 -6.284 -1.919 1.00 0.00 35 LEU A C 8
ATOM 4142 O O . LEU A 1 35 ? -4.590 -5.822 -3.000 1.00 0.00 35 LEU A O 8
ATOM 4161 N N . GLY A 1 1 ? 10.985 -8.401 9.261 1.00 0.00 1 GLY A N 9
ATOM 4162 C CA . GLY A 1 1 ? 10.023 -8.364 8.124 1.00 0.00 1 GLY A CA 9
ATOM 4163 C C . GLY A 1 1 ? 8.627 -8.015 8.644 1.00 0.00 1 GLY A C 9
ATOM 4164 O O . GLY A 1 1 ? 8.476 -7.468 9.719 1.00 0.00 1 GLY A O 9
ATOM 4169 N N . GLY A 1 2 ? 7.604 -8.331 7.892 1.00 0.00 2 GLY A N 9
ATOM 4170 C CA . GLY A 1 2 ? 6.210 -8.026 8.339 1.00 0.00 2 GLY A CA 9
ATOM 4171 C C . GLY A 1 2 ? 5.562 -7.020 7.384 1.00 0.00 2 GLY A C 9
ATOM 4172 O O . GLY A 1 2 ? 4.375 -7.071 7.135 1.00 0.00 2 GLY A O 9
ATOM 4176 N N . CYS A 1 3 ? 6.328 -6.110 6.841 1.00 0.00 3 CYS A N 9
ATOM 4177 C CA . CYS A 1 3 ? 5.746 -5.109 5.896 1.00 0.00 3 CYS A CA 9
ATOM 4178 C C . CYS A 1 3 ? 4.403 -4.610 6.423 1.00 0.00 3 CYS A C 9
ATOM 4179 O O . CYS A 1 3 ? 4.127 -4.643 7.607 1.00 0.00 3 CYS A O 9
ATOM 4186 N N . LEU A 1 4 ? 3.572 -4.153 5.536 1.00 0.00 4 LEU A N 9
ATOM 4187 C CA . LEU A 1 4 ? 2.241 -3.650 5.934 1.00 0.00 4 LEU A CA 9
ATOM 4188 C C . LEU A 1 4 ? 1.230 -4.806 5.884 1.00 0.00 4 LEU A C 9
ATOM 4189 O O . LEU A 1 4 ? 1.120 -5.495 4.890 1.00 0.00 4 LEU A O 9
ATOM 4205 N N . PRO A 1 5 ? 0.489 -5.008 6.945 1.00 0.00 5 PRO A N 9
ATOM 4206 C CA . PRO A 1 5 ? -0.544 -6.089 7.025 1.00 0.00 5 PRO A CA 9
ATOM 4207 C C . PRO A 1 5 ? -1.627 -5.977 5.941 1.00 0.00 5 PRO A C 9
ATOM 4208 O O . PRO A 1 5 ? -1.871 -4.930 5.377 1.00 0.00 5 PRO A O 9
ATOM 4219 N N . HIS A 1 6 ? -2.266 -7.072 5.652 1.00 0.00 6 HIS A N 9
ATOM 4220 C CA . HIS A 1 6 ? -3.336 -7.097 4.613 1.00 0.00 6 HIS A CA 9
ATOM 4221 C C . HIS A 1 6 ? -4.375 -5.993 4.862 1.00 0.00 6 HIS A C 9
ATOM 4222 O O . HIS A 1 6 ? -4.907 -5.845 5.943 1.00 0.00 6 HIS A O 9
ATOM 4236 N N . ASN A 1 7 ? -4.677 -5.239 3.835 1.00 0.00 7 ASN A N 9
ATOM 4237 C CA . ASN A 1 7 ? -5.697 -4.149 3.935 1.00 0.00 7 ASN A CA 9
ATOM 4238 C C . ASN A 1 7 ? -5.204 -2.980 4.802 1.00 0.00 7 ASN A C 9
ATOM 4239 O O . ASN A 1 7 ? -5.999 -2.248 5.357 1.00 0.00 7 ASN A O 9
ATOM 4250 N N . ARG A 1 8 ? -3.917 -2.763 4.896 1.00 0.00 8 ARG A N 9
ATOM 4251 C CA . ARG A 1 8 ? -3.415 -1.615 5.688 1.00 0.00 8 ARG A CA 9
ATOM 4252 C C . ARG A 1 8 ? -2.997 -0.509 4.718 1.00 0.00 8 ARG A C 9
ATOM 4253 O O . ARG A 1 8 ? -2.586 -0.771 3.610 1.00 0.00 8 ARG A O 9
ATOM 4274 N N . PHE A 1 9 ? -3.140 0.725 5.099 1.00 0.00 9 PHE A N 9
ATOM 4275 C CA . PHE A 1 9 ? -2.801 1.825 4.154 1.00 0.00 9 PHE A CA 9
ATOM 4276 C C . PHE A 1 9 ? -1.312 1.789 3.794 1.00 0.00 9 PHE A C 9
ATOM 4277 O O . PHE A 1 9 ? -0.460 1.718 4.653 1.00 0.00 9 PHE A O 9
ATOM 4294 N N . CYS A 1 10 ? -1.001 1.849 2.522 1.00 0.00 10 CYS A N 9
ATOM 4295 C CA . CYS A 1 10 ? 0.425 1.823 2.074 1.00 0.00 10 CYS A CA 9
ATOM 4296 C C . CYS A 1 10 ? 0.665 2.881 1.001 1.00 0.00 10 CYS A C 9
ATOM 4297 O O . CYS A 1 10 ? -0.198 3.667 0.672 1.00 0.00 10 CYS A O 9
ATOM 4304 N N . ASN A 1 11 ? 1.846 2.887 0.450 1.00 0.00 11 ASN A N 9
ATOM 4305 C CA . ASN A 1 11 ? 2.189 3.863 -0.619 1.00 0.00 11 ASN A CA 9
ATOM 4306 C C . ASN A 1 11 ? 2.806 3.103 -1.784 1.00 0.00 11 ASN A C 9
ATOM 4307 O O . ASN A 1 11 ? 2.132 2.701 -2.710 1.00 0.00 11 ASN A O 9
ATOM 4318 N N . ALA A 1 12 ? 4.086 2.905 -1.718 1.00 0.00 12 ALA A N 9
ATOM 4319 C CA . ALA A 1 12 ? 4.825 2.165 -2.786 1.00 0.00 12 ALA A CA 9
ATOM 4320 C C . ALA A 1 12 ? 6.259 2.692 -2.841 1.00 0.00 12 ALA A C 9
ATOM 4321 O O . ALA A 1 12 ? 7.212 1.949 -2.722 1.00 0.00 12 ALA A O 9
ATOM 4328 N N . LEU A 1 13 ? 6.408 3.975 -3.024 1.00 0.00 13 LEU A N 9
ATOM 4329 C CA . LEU A 1 13 ? 7.771 4.579 -3.095 1.00 0.00 13 LEU A CA 9
ATOM 4330 C C . LEU A 1 13 ? 8.098 5.275 -1.767 1.00 0.00 13 LEU A C 9
ATOM 4331 O O . LEU A 1 13 ? 9.170 5.817 -1.589 1.00 0.00 13 LEU A O 9
ATOM 4347 N N . SER A 1 14 ? 7.182 5.280 -0.831 1.00 0.00 14 SER A N 9
ATOM 4348 C CA . SER A 1 14 ? 7.456 5.964 0.469 1.00 0.00 14 SER A CA 9
ATOM 4349 C C . SER A 1 14 ? 6.902 5.143 1.637 1.00 0.00 14 SER A C 9
ATOM 4350 O O . SER A 1 14 ? 5.924 4.437 1.509 1.00 0.00 14 SER A O 9
ATOM 4358 N N . GLY A 1 15 ? 7.526 5.241 2.781 1.00 0.00 15 GLY A N 9
ATOM 4359 C CA . GLY A 1 15 ? 7.049 4.486 3.967 1.00 0.00 15 GLY A CA 9
ATOM 4360 C C . GLY A 1 15 ? 7.187 2.985 3.721 1.00 0.00 15 GLY A C 9
ATOM 4361 O O . GLY A 1 15 ? 7.647 2.554 2.682 1.00 0.00 15 GLY A O 9
ATOM 4365 N N . PRO A 1 16 ? 6.777 2.200 4.677 1.00 0.00 16 PRO A N 9
ATOM 4366 C CA . PRO A 1 16 ? 6.831 0.714 4.588 1.00 0.00 16 PRO A CA 9
ATOM 4367 C C . PRO A 1 16 ? 6.103 0.183 3.356 1.00 0.00 16 PRO A C 9
ATOM 4368 O O . PRO A 1 16 ? 5.323 0.873 2.731 1.00 0.00 16 PRO A O 9
ATOM 4379 N N . ARG A 1 17 ? 6.371 -1.040 3.008 1.00 0.00 17 ARG A N 9
ATOM 4380 C CA . ARG A 1 17 ? 5.730 -1.652 1.823 1.00 0.00 17 ARG A CA 9
ATOM 4381 C C . ARG A 1 17 ? 4.799 -2.782 2.258 1.00 0.00 17 ARG A C 9
ATOM 4382 O O . ARG A 1 17 ? 4.682 -3.090 3.427 1.00 0.00 17 ARG A O 9
ATOM 4403 N N . CYS A 1 18 ? 4.135 -3.402 1.320 1.00 0.00 18 CYS A N 9
ATOM 4404 C CA . CYS A 1 18 ? 3.223 -4.506 1.645 1.00 0.00 18 CYS A CA 9
ATOM 4405 C C . CYS A 1 18 ? 3.994 -5.830 1.542 1.00 0.00 18 CYS A C 9
ATOM 4406 O O . CYS A 1 18 ? 4.812 -6.006 0.661 1.00 0.00 18 CYS A O 9
ATOM 4413 N N . CYS A 1 19 ? 3.762 -6.751 2.436 1.00 0.00 19 CYS A N 9
ATOM 4414 C CA . CYS A 1 19 ? 4.507 -8.040 2.391 1.00 0.00 19 CYS A CA 9
ATOM 4415 C C . CYS A 1 19 ? 4.019 -8.910 1.231 1.00 0.00 19 CYS A C 9
ATOM 4416 O O . CYS A 1 19 ? 3.295 -8.483 0.346 1.00 0.00 19 CYS A O 9
ATOM 4423 N N . SER A 1 20 ? 4.432 -10.141 1.245 1.00 0.00 20 SER A N 9
ATOM 4424 C CA . SER A 1 20 ? 4.046 -11.084 0.164 1.00 0.00 20 SER A CA 9
ATOM 4425 C C . SER A 1 20 ? 2.557 -11.402 0.239 1.00 0.00 20 SER A C 9
ATOM 4426 O O . SER A 1 20 ? 1.963 -11.434 1.299 1.00 0.00 20 SER A O 9
ATOM 4434 N N . GLY A 1 21 ? 1.954 -11.645 -0.890 1.00 0.00 21 GLY A N 9
ATOM 4435 C CA . GLY A 1 21 ? 0.506 -11.974 -0.915 1.00 0.00 21 GLY A CA 9
ATOM 4436 C C . GLY A 1 21 ? -0.319 -10.696 -0.789 1.00 0.00 21 GLY A C 9
ATOM 4437 O O . GLY A 1 21 ? -1.533 -10.736 -0.853 1.00 0.00 21 GLY A O 9
ATOM 4441 N N . LEU A 1 22 ? 0.310 -9.561 -0.598 1.00 0.00 22 LEU A N 9
ATOM 4442 C CA . LEU A 1 22 ? -0.486 -8.307 -0.456 1.00 0.00 22 LEU A CA 9
ATOM 4443 C C . LEU A 1 22 ? -0.361 -7.455 -1.728 1.00 0.00 22 LEU A C 9
ATOM 4444 O O . LEU A 1 22 ? 0.570 -7.601 -2.492 1.00 0.00 22 LEU A O 9
ATOM 4460 N N . LYS A 1 23 ? -1.306 -6.573 -1.959 1.00 0.00 23 LYS A N 9
ATOM 4461 C CA . LYS A 1 23 ? -1.273 -5.713 -3.190 1.00 0.00 23 LYS A CA 9
ATOM 4462 C C . LYS A 1 23 ? -1.577 -4.249 -2.821 1.00 0.00 23 LYS A C 9
ATOM 4463 O O . LYS A 1 23 ? -2.698 -3.905 -2.506 1.00 0.00 23 LYS A O 9
ATOM 4482 N N . CYS A 1 24 ? -0.598 -3.378 -2.863 1.00 0.00 24 CYS A N 9
ATOM 4483 C CA . CYS A 1 24 ? -0.857 -1.945 -2.509 1.00 0.00 24 CYS A CA 9
ATOM 4484 C C . CYS A 1 24 ? -1.643 -1.256 -3.632 1.00 0.00 24 CYS A C 9
ATOM 4485 O O . CYS A 1 24 ? -1.077 -0.670 -4.534 1.00 0.00 24 CYS A O 9
ATOM 4492 N N . LYS A 1 25 ? -2.944 -1.322 -3.573 1.00 0.00 25 LYS A N 9
ATOM 4493 C CA . LYS A 1 25 ? -3.794 -0.679 -4.617 1.00 0.00 25 LYS A CA 9
ATOM 4494 C C . LYS A 1 25 ? -4.108 0.770 -4.235 1.00 0.00 25 LYS A C 9
ATOM 4495 O O . LYS A 1 25 ? -4.360 1.077 -3.088 1.00 0.00 25 LYS A O 9
ATOM 4514 N N . GLU A 1 26 ? -4.085 1.667 -5.188 1.00 0.00 26 GLU A N 9
ATOM 4515 C CA . GLU A 1 26 ? -4.371 3.091 -4.891 1.00 0.00 26 GLU A CA 9
ATOM 4516 C C . GLU A 1 26 ? -5.867 3.377 -5.090 1.00 0.00 26 GLU A C 9
ATOM 4517 O O . GLU A 1 26 ? -6.444 3.020 -6.098 1.00 0.00 26 GLU A O 9
ATOM 4529 N N . LEU A 1 27 ? -6.497 4.029 -4.142 1.00 0.00 27 LEU A N 9
ATOM 4530 C CA . LEU A 1 27 ? -7.953 4.351 -4.277 1.00 0.00 27 LEU A CA 9
ATOM 4531 C C . LEU A 1 27 ? -8.125 5.861 -4.469 1.00 0.00 27 LEU A C 9
ATOM 4532 O O . LEU A 1 27 ? -9.119 6.324 -4.994 1.00 0.00 27 LEU A O 9
ATOM 4548 N N . SER A 1 28 ? -7.163 6.628 -4.040 1.00 0.00 28 SER A N 9
ATOM 4549 C CA . SER A 1 28 ? -7.259 8.108 -4.187 1.00 0.00 28 SER A CA 9
ATOM 4550 C C . SER A 1 28 ? -5.894 8.722 -3.915 1.00 0.00 28 SER A C 9
ATOM 4551 O O . SER A 1 28 ? -4.872 8.078 -4.052 1.00 0.00 28 SER A O 9
ATOM 4559 N N . ILE A 1 29 ? -5.865 9.964 -3.534 1.00 0.00 29 ILE A N 9
ATOM 4560 C CA . ILE A 1 29 ? -4.573 10.615 -3.260 1.00 0.00 29 ILE A CA 9
ATOM 4561 C C . ILE A 1 29 ? -3.957 9.996 -2.001 1.00 0.00 29 ILE A C 9
ATOM 4562 O O . ILE A 1 29 ? -2.786 9.674 -1.968 1.00 0.00 29 ILE A O 9
ATOM 4578 N N . TRP A 1 30 ? -4.742 9.815 -0.964 1.00 0.00 30 TRP A N 9
ATOM 4579 C CA . TRP A 1 30 ? -4.205 9.205 0.285 1.00 0.00 30 TRP A CA 9
ATOM 4580 C C . TRP A 1 30 ? -4.921 7.885 0.577 1.00 0.00 30 TRP A C 9
ATOM 4581 O O . TRP A 1 30 ? -4.764 7.316 1.639 1.00 0.00 30 TRP A O 9
ATOM 4602 N N . ASP A 1 31 ? -5.710 7.388 -0.343 1.00 0.00 31 ASP A N 9
ATOM 4603 C CA . ASP A 1 31 ? -6.425 6.108 -0.081 1.00 0.00 31 ASP A CA 9
ATOM 4604 C C . ASP A 1 31 ? -5.692 4.957 -0.769 1.00 0.00 31 ASP A C 9
ATOM 4605 O O . ASP A 1 31 ? -5.804 4.752 -1.960 1.00 0.00 31 ASP A O 9
ATOM 4614 N N . SER A 1 32 ? -4.955 4.198 -0.013 1.00 0.00 32 SER A N 9
ATOM 4615 C CA . SER A 1 32 ? -4.211 3.040 -0.584 1.00 0.00 32 SER A CA 9
ATOM 4616 C C . SER A 1 32 ? -4.271 1.909 0.433 1.00 0.00 32 SER A C 9
ATOM 4617 O O . SER A 1 32 ? -4.304 2.159 1.616 1.00 0.00 32 SER A O 9
ATOM 4625 N N . ARG A 1 33 ? -4.322 0.670 0.013 1.00 0.00 33 ARG A N 9
ATOM 4626 C CA . ARG A 1 33 ? -4.417 -0.427 1.019 1.00 0.00 33 ARG A CA 9
ATOM 4627 C C . ARG A 1 33 ? -3.574 -1.622 0.553 1.00 0.00 33 ARG A C 9
ATOM 4628 O O . ARG A 1 33 ? -3.621 -2.006 -0.599 1.00 0.00 33 ARG A O 9
ATOM 4649 N N . CYS A 1 34 ? -2.818 -2.232 1.434 1.00 0.00 34 CYS A N 9
ATOM 4650 C CA . CYS A 1 34 ? -2.013 -3.410 1.013 1.00 0.00 34 CYS A CA 9
ATOM 4651 C C . CYS A 1 34 ? -2.951 -4.558 0.687 1.00 0.00 34 CYS A C 9
ATOM 4652 O O . CYS A 1 34 ? -3.518 -5.166 1.567 1.00 0.00 34 CYS A O 9
ATOM 4659 N N . LEU A 1 35 ? -3.110 -4.845 -0.570 1.00 0.00 35 LEU A N 9
ATOM 4660 C CA . LEU A 1 35 ? -4.008 -5.952 -1.008 1.00 0.00 35 LEU A CA 9
ATOM 4661 C C . LEU A 1 35 ? -5.378 -5.380 -1.321 1.00 0.00 35 LEU A C 9
ATOM 4662 O O . LEU A 1 35 ? -5.634 -4.210 -1.111 1.00 0.00 35 LEU A O 9
ATOM 4681 N N . GLY A 1 1 ? 7.377 -2.220 11.331 1.00 0.00 1 GLY A N 10
ATOM 4682 C CA . GLY A 1 1 ? 7.969 -3.491 11.837 1.00 0.00 1 GLY A CA 10
ATOM 4683 C C . GLY A 1 1 ? 8.447 -4.336 10.656 1.00 0.00 1 GLY A C 10
ATOM 4684 O O . GLY A 1 1 ? 9.625 -4.413 10.369 1.00 0.00 1 GLY A O 10
ATOM 4689 N N . GLY A 1 2 ? 7.535 -4.967 9.964 1.00 0.00 2 GLY A N 10
ATOM 4690 C CA . GLY A 1 2 ? 7.915 -5.807 8.790 1.00 0.00 2 GLY A CA 10
ATOM 4691 C C . GLY A 1 2 ? 7.221 -5.258 7.546 1.00 0.00 2 GLY A C 10
ATOM 4692 O O . GLY A 1 2 ? 7.259 -4.076 7.277 1.00 0.00 2 GLY A O 10
ATOM 4696 N N . CYS A 1 3 ? 6.574 -6.099 6.790 1.00 0.00 3 CYS A N 10
ATOM 4697 C CA . CYS A 1 3 ? 5.869 -5.606 5.576 1.00 0.00 3 CYS A CA 10
ATOM 4698 C C . CYS A 1 3 ? 4.597 -4.888 6.018 1.00 0.00 3 CYS A C 10
ATOM 4699 O O . CYS A 1 3 ? 4.364 -4.685 7.192 1.00 0.00 3 CYS A O 10
ATOM 4706 N N . LEU A 1 4 ? 3.767 -4.506 5.091 1.00 0.00 4 LEU A N 10
ATOM 4707 C CA . LEU A 1 4 ? 2.516 -3.813 5.454 1.00 0.00 4 LEU A CA 10
ATOM 4708 C C . LEU A 1 4 ? 1.383 -4.846 5.538 1.00 0.00 4 LEU A C 10
ATOM 4709 O O . LEU A 1 4 ? 1.087 -5.513 4.567 1.00 0.00 4 LEU A O 10
ATOM 4725 N N . PRO A 1 5 ? 0.735 -4.973 6.669 1.00 0.00 5 PRO A N 10
ATOM 4726 C CA . PRO A 1 5 ? -0.397 -5.932 6.829 1.00 0.00 5 PRO A CA 10
ATOM 4727 C C . PRO A 1 5 ? -1.539 -5.619 5.855 1.00 0.00 5 PRO A C 10
ATOM 4728 O O . PRO A 1 5 ? -1.745 -4.489 5.466 1.00 0.00 5 PRO A O 10
ATOM 4739 N N . HIS A 1 6 ? -2.267 -6.611 5.447 1.00 0.00 6 HIS A N 10
ATOM 4740 C CA . HIS A 1 6 ? -3.385 -6.374 4.490 1.00 0.00 6 HIS A CA 10
ATOM 4741 C C . HIS A 1 6 ? -4.294 -5.247 5.001 1.00 0.00 6 HIS A C 10
ATOM 4742 O O . HIS A 1 6 ? -4.436 -5.037 6.190 1.00 0.00 6 HIS A O 10
ATOM 4756 N N . ASN A 1 7 ? -4.926 -4.540 4.098 1.00 0.00 7 ASN A N 10
ATOM 4757 C CA . ASN A 1 7 ? -5.863 -3.437 4.489 1.00 0.00 7 ASN A CA 10
ATOM 4758 C C . ASN A 1 7 ? -5.126 -2.294 5.213 1.00 0.00 7 ASN A C 10
ATOM 4759 O O . ASN A 1 7 ? -5.744 -1.359 5.684 1.00 0.00 7 ASN A O 10
ATOM 4770 N N . ARG A 1 8 ? -3.825 -2.334 5.291 1.00 0.00 8 ARG A N 10
ATOM 4771 C CA . ARG A 1 8 ? -3.093 -1.220 5.975 1.00 0.00 8 ARG A CA 10
ATOM 4772 C C . ARG A 1 8 ? -2.703 -0.162 4.936 1.00 0.00 8 ARG A C 10
ATOM 4773 O O . ARG A 1 8 ? -2.660 -0.434 3.753 1.00 0.00 8 ARG A O 10
ATOM 4794 N N . PHE A 1 9 ? -2.420 1.041 5.365 1.00 0.00 9 PHE A N 10
ATOM 4795 C CA . PHE A 1 9 ? -2.037 2.113 4.396 1.00 0.00 9 PHE A CA 10
ATOM 4796 C C . PHE A 1 9 ? -0.726 1.744 3.702 1.00 0.00 9 PHE A C 10
ATOM 4797 O O . PHE A 1 9 ? 0.142 1.125 4.282 1.00 0.00 9 PHE A O 10
ATOM 4814 N N . CYS A 1 10 ? -0.577 2.132 2.463 1.00 0.00 10 CYS A N 10
ATOM 4815 C CA . CYS A 1 10 ? 0.678 1.817 1.726 1.00 0.00 10 CYS A CA 10
ATOM 4816 C C . CYS A 1 10 ? 1.080 3.019 0.879 1.00 0.00 10 CYS A C 10
ATOM 4817 O O . CYS A 1 10 ? 0.304 3.541 0.103 1.00 0.00 10 CYS A O 10
ATOM 4824 N N . ASN A 1 11 ? 2.292 3.465 1.034 1.00 0.00 11 ASN A N 10
ATOM 4825 C CA . ASN A 1 11 ? 2.772 4.641 0.259 1.00 0.00 11 ASN A CA 10
ATOM 4826 C C . ASN A 1 11 ? 3.641 4.158 -0.902 1.00 0.00 11 ASN A C 10
ATOM 4827 O O . ASN A 1 11 ? 4.239 4.946 -1.601 1.00 0.00 11 ASN A O 10
ATOM 4838 N N . ALA A 1 12 ? 3.713 2.864 -1.093 1.00 0.00 12 ALA A N 10
ATOM 4839 C CA . ALA A 1 12 ? 4.559 2.273 -2.183 1.00 0.00 12 ALA A CA 10
ATOM 4840 C C . ALA A 1 12 ? 5.715 3.217 -2.515 1.00 0.00 12 ALA A C 10
ATOM 4841 O O . ALA A 1 12 ? 6.251 3.214 -3.606 1.00 0.00 12 ALA A O 10
ATOM 4848 N N . LEU A 1 13 ? 6.087 4.032 -1.570 1.00 0.00 13 LEU A N 10
ATOM 4849 C CA . LEU A 1 13 ? 7.188 4.999 -1.782 1.00 0.00 13 LEU A CA 10
ATOM 4850 C C . LEU A 1 13 ? 7.875 5.255 -0.436 1.00 0.00 13 LEU A C 10
ATOM 4851 O O . LEU A 1 13 ? 9.080 5.382 -0.350 1.00 0.00 13 LEU A O 10
ATOM 4867 N N . SER A 1 14 ? 7.105 5.343 0.620 1.00 0.00 14 SER A N 10
ATOM 4868 C CA . SER A 1 14 ? 7.693 5.610 1.967 1.00 0.00 14 SER A CA 10
ATOM 4869 C C . SER A 1 14 ? 7.232 4.545 2.962 1.00 0.00 14 SER A C 10
ATOM 4870 O O . SER A 1 14 ? 6.209 3.913 2.788 1.00 0.00 14 SER A O 10
ATOM 4878 N N . GLY A 1 15 ? 7.987 4.346 4.007 1.00 0.00 15 GLY A N 10
ATOM 4879 C CA . GLY A 1 15 ? 7.613 3.332 5.022 1.00 0.00 15 GLY A CA 10
ATOM 4880 C C . GLY A 1 15 ? 7.727 1.935 4.416 1.00 0.00 15 GLY A C 10
ATOM 4881 O O . GLY A 1 15 ? 8.003 1.776 3.244 1.00 0.00 15 GLY A O 10
ATOM 4885 N N . PRO A 1 16 ? 7.506 0.932 5.216 1.00 0.00 16 PRO A N 10
ATOM 4886 C CA . PRO A 1 16 ? 7.568 -0.490 4.772 1.00 0.00 16 PRO A CA 10
ATOM 4887 C C . PRO A 1 16 ? 6.688 -0.760 3.550 1.00 0.00 16 PRO A C 10
ATOM 4888 O O . PRO A 1 16 ? 5.898 0.068 3.141 1.00 0.00 16 PRO A O 10
ATOM 4899 N N . ARG A 1 17 ? 6.831 -1.916 2.965 1.00 0.00 17 ARG A N 10
ATOM 4900 C CA . ARG A 1 17 ? 6.029 -2.276 1.772 1.00 0.00 17 ARG A CA 10
ATOM 4901 C C . ARG A 1 17 ? 5.182 -3.514 2.081 1.00 0.00 17 ARG A C 10
ATOM 4902 O O . ARG A 1 17 ? 5.457 -4.247 3.011 1.00 0.00 17 ARG A O 10
ATOM 4923 N N . CYS A 1 18 ? 4.170 -3.772 1.292 1.00 0.00 18 CYS A N 10
ATOM 4924 C CA . CYS A 1 18 ? 3.340 -4.970 1.525 1.00 0.00 18 CYS A CA 10
ATOM 4925 C C . CYS A 1 18 ? 4.165 -6.205 1.153 1.00 0.00 18 CYS A C 10
ATOM 4926 O O . CYS A 1 18 ? 4.993 -6.159 0.266 1.00 0.00 18 CYS A O 10
ATOM 4933 N N . CYS A 1 19 ? 3.961 -7.308 1.821 1.00 0.00 19 CYS A N 10
ATOM 4934 C CA . CYS A 1 19 ? 4.755 -8.528 1.493 1.00 0.00 19 CYS A CA 10
ATOM 4935 C C . CYS A 1 19 ? 4.025 -9.362 0.435 1.00 0.00 19 CYS A C 10
ATOM 4936 O O . CYS A 1 19 ? 3.143 -8.889 -0.258 1.00 0.00 19 CYS A O 10
ATOM 4943 N N . SER A 1 20 ? 4.394 -10.605 0.308 1.00 0.00 20 SER A N 10
ATOM 4944 C CA . SER A 1 20 ? 3.740 -11.480 -0.706 1.00 0.00 20 SER A CA 10
ATOM 4945 C C . SER A 1 20 ? 2.296 -11.747 -0.295 1.00 0.00 20 SER A C 10
ATOM 4946 O O . SER A 1 20 ? 1.987 -11.902 0.870 1.00 0.00 20 SER A O 10
ATOM 4954 N N . GLY A 1 21 ? 1.406 -11.800 -1.247 1.00 0.00 21 GLY A N 10
ATOM 4955 C CA . GLY A 1 21 ? -0.024 -12.053 -0.920 1.00 0.00 21 GLY A CA 10
ATOM 4956 C C . GLY A 1 21 ? -0.742 -10.716 -0.748 1.00 0.00 21 GLY A C 10
ATOM 4957 O O . GLY A 1 21 ? -1.955 -10.657 -0.707 1.00 0.00 21 GLY A O 10
ATOM 4961 N N . LEU A 1 22 ? -0.002 -9.639 -0.642 1.00 0.00 22 LEU A N 10
ATOM 4962 C CA . LEU A 1 22 ? -0.648 -8.304 -0.467 1.00 0.00 22 LEU A CA 10
ATOM 4963 C C . LEU A 1 22 ? -0.223 -7.384 -1.621 1.00 0.00 22 LEU A C 10
ATOM 4964 O O . LEU A 1 22 ? 0.817 -7.575 -2.222 1.00 0.00 22 LEU A O 10
ATOM 4980 N N . LYS A 1 23 ? -1.006 -6.380 -1.924 1.00 0.00 23 LYS A N 10
ATOM 4981 C CA . LYS A 1 23 ? -0.629 -5.442 -3.028 1.00 0.00 23 LYS A CA 10
ATOM 4982 C C . LYS A 1 23 ? -1.043 -4.016 -2.657 1.00 0.00 23 LYS A C 10
ATOM 4983 O O . LYS A 1 23 ? -2.148 -3.781 -2.224 1.00 0.00 23 LYS A O 10
ATOM 5002 N N . CYS A 1 24 ? -0.178 -3.060 -2.832 1.00 0.00 24 CYS A N 10
ATOM 5003 C CA . CYS A 1 24 ? -0.554 -1.659 -2.488 1.00 0.00 24 CYS A CA 10
ATOM 5004 C C . CYS A 1 24 ? -1.468 -1.091 -3.572 1.00 0.00 24 CYS A C 10
ATOM 5005 O O . CYS A 1 24 ? -1.022 -0.449 -4.502 1.00 0.00 24 CYS A O 10
ATOM 5012 N N . LYS A 1 25 ? -2.749 -1.322 -3.459 1.00 0.00 25 LYS A N 10
ATOM 5013 C CA . LYS A 1 25 ? -3.694 -0.796 -4.482 1.00 0.00 25 LYS A CA 10
ATOM 5014 C C . LYS A 1 25 ? -4.171 0.599 -4.076 1.00 0.00 25 LYS A C 10
ATOM 5015 O O . LYS A 1 25 ? -4.320 0.902 -2.908 1.00 0.00 25 LYS A O 10
ATOM 5034 N N . GLU A 1 26 ? -4.409 1.449 -5.033 1.00 0.00 26 GLU A N 10
ATOM 5035 C CA . GLU A 1 26 ? -4.873 2.819 -4.729 1.00 0.00 26 GLU A CA 10
ATOM 5036 C C . GLU A 1 26 ? -6.406 2.835 -4.647 1.00 0.00 26 GLU A C 10
ATOM 5037 O O . GLU A 1 26 ? -7.082 2.196 -5.430 1.00 0.00 26 GLU A O 10
ATOM 5049 N N . LEU A 1 27 ? -6.961 3.552 -3.701 1.00 0.00 27 LEU A N 10
ATOM 5050 C CA . LEU A 1 27 ? -8.451 3.600 -3.561 1.00 0.00 27 LEU A CA 10
ATOM 5051 C C . LEU A 1 27 ? -8.975 4.945 -4.081 1.00 0.00 27 LEU A C 10
ATOM 5052 O O . LEU A 1 27 ? -10.129 5.073 -4.441 1.00 0.00 27 LEU A O 10
ATOM 5068 N N . SER A 1 28 ? -8.139 5.947 -4.122 1.00 0.00 28 SER A N 10
ATOM 5069 C CA . SER A 1 28 ? -8.598 7.278 -4.613 1.00 0.00 28 SER A CA 10
ATOM 5070 C C . SER A 1 28 ? -7.388 8.184 -4.846 1.00 0.00 28 SER A C 10
ATOM 5071 O O . SER A 1 28 ? -6.294 7.723 -5.097 1.00 0.00 28 SER A O 10
ATOM 5079 N N . ILE A 1 29 ? -7.580 9.473 -4.775 1.00 0.00 29 ILE A N 10
ATOM 5080 C CA . ILE A 1 29 ? -6.445 10.408 -5.008 1.00 0.00 29 ILE A CA 10
ATOM 5081 C C . ILE A 1 29 ? -5.365 10.232 -3.935 1.00 0.00 29 ILE A C 10
ATOM 5082 O O . ILE A 1 29 ? -4.189 10.200 -4.239 1.00 0.00 29 ILE A O 10
ATOM 5098 N N . TRP A 1 30 ? -5.742 10.131 -2.686 1.00 0.00 30 TRP A N 10
ATOM 5099 C CA . TRP A 1 30 ? -4.728 9.976 -1.611 1.00 0.00 30 TRP A CA 10
ATOM 5100 C C . TRP A 1 30 ? -5.019 8.731 -0.758 1.00 0.00 30 TRP A C 10
ATOM 5101 O O . TRP A 1 30 ? -4.479 8.577 0.319 1.00 0.00 30 TRP A O 10
ATOM 5122 N N . ASP A 1 31 ? -5.864 7.843 -1.220 1.00 0.00 31 ASP A N 10
ATOM 5123 C CA . ASP A 1 31 ? -6.173 6.618 -0.421 1.00 0.00 31 ASP A CA 10
ATOM 5124 C C . ASP A 1 31 ? -5.505 5.389 -1.049 1.00 0.00 31 ASP A C 10
ATOM 5125 O O . ASP A 1 31 ? -5.826 4.988 -2.149 1.00 0.00 31 ASP A O 10
ATOM 5134 N N . SER A 1 32 ? -4.584 4.784 -0.347 1.00 0.00 32 SER A N 10
ATOM 5135 C CA . SER A 1 32 ? -3.894 3.571 -0.881 1.00 0.00 32 SER A CA 10
ATOM 5136 C C . SER A 1 32 ? -3.730 2.565 0.265 1.00 0.00 32 SER A C 10
ATOM 5137 O O . SER A 1 32 ? -3.379 2.937 1.367 1.00 0.00 32 SER A O 10
ATOM 5145 N N . ARG A 1 33 ? -3.977 1.297 0.033 1.00 0.00 33 ARG A N 10
ATOM 5146 C CA . ARG A 1 33 ? -3.824 0.303 1.139 1.00 0.00 33 ARG A CA 10
ATOM 5147 C C . ARG A 1 33 ? -3.236 -0.998 0.595 1.00 0.00 33 ARG A C 10
ATOM 5148 O O . ARG A 1 33 ? -3.528 -1.402 -0.512 1.00 0.00 33 ARG A O 10
ATOM 5169 N N . CYS A 1 34 ? -2.439 -1.684 1.375 1.00 0.00 34 CYS A N 10
ATOM 5170 C CA . CYS A 1 34 ? -1.887 -2.979 0.889 1.00 0.00 34 CYS A CA 10
ATOM 5171 C C . CYS A 1 34 ? -3.053 -3.931 0.679 1.00 0.00 34 CYS A C 10
ATOM 5172 O O . CYS A 1 34 ? -3.680 -4.383 1.617 1.00 0.00 34 CYS A O 10
ATOM 5179 N N . LEU A 1 35 ? -3.352 -4.228 -0.547 1.00 0.00 35 LEU A N 10
ATOM 5180 C CA . LEU A 1 35 ? -4.492 -5.147 -0.847 1.00 0.00 35 LEU A CA 10
ATOM 5181 C C . LEU A 1 35 ? -3.936 -6.491 -1.320 1.00 0.00 35 LEU A C 10
ATOM 5182 O O . LEU A 1 35 ? -2.967 -6.976 -0.785 1.00 0.00 35 LEU A O 10
ATOM 5201 N N . GLY A 1 1 ? 11.154 -2.980 9.871 1.00 0.00 1 GLY A N 11
ATOM 5202 C CA . GLY A 1 1 ? 11.202 -4.468 9.859 1.00 0.00 1 GLY A CA 11
ATOM 5203 C C . GLY A 1 1 ? 9.784 -5.023 9.741 1.00 0.00 1 GLY A C 11
ATOM 5204 O O . GLY A 1 1 ? 9.167 -5.389 10.721 1.00 0.00 1 GLY A O 11
ATOM 5209 N N . GLY A 1 2 ? 9.261 -5.092 8.548 1.00 0.00 2 GLY A N 11
ATOM 5210 C CA . GLY A 1 2 ? 7.882 -5.630 8.371 1.00 0.00 2 GLY A CA 11
ATOM 5211 C C . GLY A 1 2 ? 7.233 -5.004 7.137 1.00 0.00 2 GLY A C 11
ATOM 5212 O O . GLY A 1 2 ? 7.866 -4.300 6.375 1.00 0.00 2 GLY A O 11
ATOM 5216 N N . CYS A 1 3 ? 5.969 -5.260 6.938 1.00 0.00 3 CYS A N 11
ATOM 5217 C CA . CYS A 1 3 ? 5.261 -4.690 5.758 1.00 0.00 3 CYS A CA 11
ATOM 5218 C C . CYS A 1 3 ? 3.883 -4.227 6.188 1.00 0.00 3 CYS A C 11
ATOM 5219 O O . CYS A 1 3 ? 3.620 -4.015 7.355 1.00 0.00 3 CYS A O 11
ATOM 5226 N N . LEU A 1 4 ? 3.002 -4.073 5.254 1.00 0.00 4 LEU A N 11
ATOM 5227 C CA . LEU A 1 4 ? 1.640 -3.627 5.595 1.00 0.00 4 LEU A CA 11
ATOM 5228 C C . LEU A 1 4 ? 0.705 -4.844 5.695 1.00 0.00 4 LEU A C 11
ATOM 5229 O O . LEU A 1 4 ? 0.534 -5.576 4.740 1.00 0.00 4 LEU A O 11
ATOM 5245 N N . PRO A 1 5 ? 0.077 -5.043 6.829 1.00 0.00 5 PRO A N 11
ATOM 5246 C CA . PRO A 1 5 ? -0.887 -6.168 7.024 1.00 0.00 5 PRO A CA 11
ATOM 5247 C C . PRO A 1 5 ? -2.024 -6.127 5.990 1.00 0.00 5 PRO A C 11
ATOM 5248 O O . PRO A 1 5 ? -2.369 -5.085 5.467 1.00 0.00 5 PRO A O 11
ATOM 5259 N N . HIS A 1 6 ? -2.589 -7.253 5.673 1.00 0.00 6 HIS A N 11
ATOM 5260 C CA . HIS A 1 6 ? -3.681 -7.279 4.662 1.00 0.00 6 HIS A CA 11
ATOM 5261 C C . HIS A 1 6 ? -4.668 -6.127 4.897 1.00 0.00 6 HIS A C 11
ATOM 5262 O O . HIS A 1 6 ? -5.134 -5.901 5.995 1.00 0.00 6 HIS A O 11
ATOM 5276 N N . ASN A 1 7 ? -4.996 -5.412 3.852 1.00 0.00 7 ASN A N 11
ATOM 5277 C CA . ASN A 1 7 ? -5.965 -4.276 3.950 1.00 0.00 7 ASN A CA 11
ATOM 5278 C C . ASN A 1 7 ? -5.474 -3.163 4.898 1.00 0.00 7 ASN A C 11
ATOM 5279 O O . ASN A 1 7 ? -6.268 -2.535 5.570 1.00 0.00 7 ASN A O 11
ATOM 5290 N N . ARG A 1 8 ? -4.191 -2.885 4.944 1.00 0.00 8 ARG A N 11
ATOM 5291 C CA . ARG A 1 8 ? -3.699 -1.775 5.838 1.00 0.00 8 ARG A CA 11
ATOM 5292 C C . ARG A 1 8 ? -3.308 -0.550 4.994 1.00 0.00 8 ARG A C 11
ATOM 5293 O O . ARG A 1 8 ? -2.872 -0.668 3.870 1.00 0.00 8 ARG A O 11
ATOM 5314 N N . PHE A 1 9 ? -3.477 0.625 5.544 1.00 0.00 9 PHE A N 11
ATOM 5315 C CA . PHE A 1 9 ? -3.157 1.885 4.801 1.00 0.00 9 PHE A CA 11
ATOM 5316 C C . PHE A 1 9 ? -1.676 1.939 4.406 1.00 0.00 9 PHE A C 11
ATOM 5317 O O . PHE A 1 9 ? -0.795 1.650 5.192 1.00 0.00 9 PHE A O 11
ATOM 5334 N N . CYS A 1 10 ? -1.401 2.321 3.186 1.00 0.00 10 CYS A N 11
ATOM 5335 C CA . CYS A 1 10 ? 0.014 2.417 2.725 1.00 0.00 10 CYS A CA 11
ATOM 5336 C C . CYS A 1 10 ? 0.098 3.369 1.526 1.00 0.00 10 CYS A C 11
ATOM 5337 O O . CYS A 1 10 ? -0.904 3.788 0.984 1.00 0.00 10 CYS A O 11
ATOM 5344 N N . ASN A 1 11 ? 1.293 3.684 1.094 1.00 0.00 11 ASN A N 11
ATOM 5345 C CA . ASN A 1 11 ? 1.462 4.572 -0.093 1.00 0.00 11 ASN A CA 11
ATOM 5346 C C . ASN A 1 11 ? 2.350 3.830 -1.092 1.00 0.00 11 ASN A C 11
ATOM 5347 O O . ASN A 1 11 ? 3.539 3.682 -0.887 1.00 0.00 11 ASN A O 11
ATOM 5358 N N . ALA A 1 12 ? 1.791 3.361 -2.169 1.00 0.00 12 ALA A N 11
ATOM 5359 C CA . ALA A 1 12 ? 2.612 2.626 -3.171 1.00 0.00 12 ALA A CA 11
ATOM 5360 C C . ALA A 1 12 ? 3.818 3.487 -3.533 1.00 0.00 12 ALA A C 11
ATOM 5361 O O . ALA A 1 12 ? 4.783 3.029 -4.111 1.00 0.00 12 ALA A O 11
ATOM 5368 N N . LEU A 1 13 ? 3.746 4.746 -3.206 1.00 0.00 13 LEU A N 11
ATOM 5369 C CA . LEU A 1 13 ? 4.852 5.683 -3.530 1.00 0.00 13 LEU A CA 11
ATOM 5370 C C . LEU A 1 13 ? 5.731 5.940 -2.295 1.00 0.00 13 LEU A C 11
ATOM 5371 O O . LEU A 1 13 ? 6.852 5.476 -2.220 1.00 0.00 13 LEU A O 11
ATOM 5387 N N . SER A 1 14 ? 5.251 6.709 -1.346 1.00 0.00 14 SER A N 11
ATOM 5388 C CA . SER A 1 14 ? 6.089 7.031 -0.143 1.00 0.00 14 SER A CA 11
ATOM 5389 C C . SER A 1 14 ? 5.655 6.223 1.083 1.00 0.00 14 SER A C 11
ATOM 5390 O O . SER A 1 14 ? 4.723 6.579 1.778 1.00 0.00 14 SER A O 11
ATOM 5398 N N . GLY A 1 15 ? 6.357 5.160 1.380 1.00 0.00 15 GLY A N 11
ATOM 5399 C CA . GLY A 1 15 ? 6.021 4.345 2.582 1.00 0.00 15 GLY A CA 11
ATOM 5400 C C . GLY A 1 15 ? 6.014 2.857 2.217 1.00 0.00 15 GLY A C 11
ATOM 5401 O O . GLY A 1 15 ? 5.805 2.494 1.076 1.00 0.00 15 GLY A O 11
ATOM 5405 N N . PRO A 1 16 ? 6.228 2.000 3.185 1.00 0.00 16 PRO A N 11
ATOM 5406 C CA . PRO A 1 16 ? 6.239 0.523 2.975 1.00 0.00 16 PRO A CA 11
ATOM 5407 C C . PRO A 1 16 ? 4.986 0.012 2.273 1.00 0.00 16 PRO A C 11
ATOM 5408 O O . PRO A 1 16 ? 3.972 0.678 2.205 1.00 0.00 16 PRO A O 11
ATOM 5419 N N . ARG A 1 17 ? 5.069 -1.174 1.752 1.00 0.00 17 ARG A N 11
ATOM 5420 C CA . ARG A 1 17 ? 3.925 -1.791 1.045 1.00 0.00 17 ARG A CA 11
ATOM 5421 C C . ARG A 1 17 ? 3.581 -3.114 1.726 1.00 0.00 17 ARG A C 11
ATOM 5422 O O . ARG A 1 17 ? 4.156 -3.466 2.735 1.00 0.00 17 ARG A O 11
ATOM 5443 N N . CYS A 1 18 ? 2.650 -3.856 1.196 1.00 0.00 18 CYS A N 11
ATOM 5444 C CA . CYS A 1 18 ? 2.297 -5.147 1.847 1.00 0.00 18 CYS A CA 11
ATOM 5445 C C . CYS A 1 18 ? 3.481 -6.098 1.827 1.00 0.00 18 CYS A C 11
ATOM 5446 O O . CYS A 1 18 ? 4.387 -5.977 1.028 1.00 0.00 18 CYS A O 11
ATOM 5453 N N . CYS A 1 19 ? 3.459 -7.066 2.696 1.00 0.00 19 CYS A N 11
ATOM 5454 C CA . CYS A 1 19 ? 4.560 -8.054 2.727 1.00 0.00 19 CYS A CA 11
ATOM 5455 C C . CYS A 1 19 ? 4.511 -8.860 1.430 1.00 0.00 19 CYS A C 11
ATOM 5456 O O . CYS A 1 19 ? 3.757 -8.571 0.512 1.00 0.00 19 CYS A O 11
ATOM 5463 N N . SER A 1 20 ? 5.296 -9.881 1.359 1.00 0.00 20 SER A N 11
ATOM 5464 C CA . SER A 1 20 ? 5.305 -10.723 0.134 1.00 0.00 20 SER A CA 11
ATOM 5465 C C . SER A 1 20 ? 4.000 -11.504 0.056 1.00 0.00 20 SER A C 11
ATOM 5466 O O . SER A 1 20 ? 3.468 -11.948 1.052 1.00 0.00 20 SER A O 11
ATOM 5474 N N . GLY A 1 21 ? 3.475 -11.672 -1.123 1.00 0.00 21 GLY A N 11
ATOM 5475 C CA . GLY A 1 21 ? 2.202 -12.423 -1.261 1.00 0.00 21 GLY A CA 11
ATOM 5476 C C . GLY A 1 21 ? 1.032 -11.452 -1.428 1.00 0.00 21 GLY A C 11
ATOM 5477 O O . GLY A 1 21 ? -0.003 -11.827 -1.945 1.00 0.00 21 GLY A O 11
ATOM 5481 N N . LEU A 1 22 ? 1.164 -10.206 -1.009 1.00 0.00 22 LEU A N 11
ATOM 5482 C CA . LEU A 1 22 ? 0.019 -9.263 -1.175 1.00 0.00 22 LEU A CA 11
ATOM 5483 C C . LEU A 1 22 ? 0.528 -7.968 -1.809 1.00 0.00 22 LEU A C 11
ATOM 5484 O O . LEU A 1 22 ? 1.690 -7.845 -2.140 1.00 0.00 22 LEU A O 11
ATOM 5500 N N . LYS A 1 23 ? -0.334 -7.006 -1.989 1.00 0.00 23 LYS A N 11
ATOM 5501 C CA . LYS A 1 23 ? 0.091 -5.724 -2.612 1.00 0.00 23 LYS A CA 11
ATOM 5502 C C . LYS A 1 23 ? -0.634 -4.568 -1.962 1.00 0.00 23 LYS A C 11
ATOM 5503 O O . LYS A 1 23 ? -1.315 -4.724 -0.979 1.00 0.00 23 LYS A O 11
ATOM 5522 N N . CYS A 1 24 ? -0.486 -3.408 -2.523 1.00 0.00 24 CYS A N 11
ATOM 5523 C CA . CYS A 1 24 ? -1.156 -2.209 -1.966 1.00 0.00 24 CYS A CA 11
ATOM 5524 C C . CYS A 1 24 ? -1.941 -1.474 -3.061 1.00 0.00 24 CYS A C 11
ATOM 5525 O O . CYS A 1 24 ? -1.381 -0.956 -4.006 1.00 0.00 24 CYS A O 11
ATOM 5532 N N . LYS A 1 25 ? -3.242 -1.413 -2.928 1.00 0.00 25 LYS A N 11
ATOM 5533 C CA . LYS A 1 25 ? -4.080 -0.699 -3.937 1.00 0.00 25 LYS A CA 11
ATOM 5534 C C . LYS A 1 25 ? -4.189 0.773 -3.534 1.00 0.00 25 LYS A C 11
ATOM 5535 O O . LYS A 1 25 ? -4.379 1.084 -2.382 1.00 0.00 25 LYS A O 11
ATOM 5554 N N . GLU A 1 26 ? -4.032 1.680 -4.464 1.00 0.00 26 GLU A N 11
ATOM 5555 C CA . GLU A 1 26 ? -4.075 3.124 -4.121 1.00 0.00 26 GLU A CA 11
ATOM 5556 C C . GLU A 1 26 ? -5.524 3.646 -4.095 1.00 0.00 26 GLU A C 11
ATOM 5557 O O . GLU A 1 26 ? -6.262 3.501 -5.047 1.00 0.00 26 GLU A O 11
ATOM 5569 N N . LEU A 1 27 ? -5.922 4.277 -3.012 1.00 0.00 27 LEU A N 11
ATOM 5570 C CA . LEU A 1 27 ? -7.302 4.835 -2.925 1.00 0.00 27 LEU A CA 11
ATOM 5571 C C . LEU A 1 27 ? -7.250 6.331 -3.269 1.00 0.00 27 LEU A C 11
ATOM 5572 O O . LEU A 1 27 ? -8.266 6.968 -3.483 1.00 0.00 27 LEU A O 11
ATOM 5588 N N . SER A 1 28 ? -6.066 6.891 -3.308 1.00 0.00 28 SER A N 11
ATOM 5589 C CA . SER A 1 28 ? -5.914 8.344 -3.614 1.00 0.00 28 SER A CA 11
ATOM 5590 C C . SER A 1 28 ? -4.434 8.662 -3.862 1.00 0.00 28 SER A C 11
ATOM 5591 O O . SER A 1 28 ? -3.653 7.801 -4.216 1.00 0.00 28 SER A O 11
ATOM 5599 N N . ILE A 1 29 ? -4.041 9.900 -3.679 1.00 0.00 29 ILE A N 11
ATOM 5600 C CA . ILE A 1 29 ? -2.618 10.286 -3.904 1.00 0.00 29 ILE A CA 11
ATOM 5601 C C . ILE A 1 29 ? -1.692 9.549 -2.932 1.00 0.00 29 ILE A C 11
ATOM 5602 O O . ILE A 1 29 ? -0.656 9.048 -3.320 1.00 0.00 29 ILE A O 11
ATOM 5618 N N . TRP A 1 30 ? -2.042 9.482 -1.676 1.00 0.00 30 TRP A N 11
ATOM 5619 C CA . TRP A 1 30 ? -1.167 8.782 -0.700 1.00 0.00 30 TRP A CA 11
ATOM 5620 C C . TRP A 1 30 ? -1.986 7.856 0.205 1.00 0.00 30 TRP A C 11
ATOM 5621 O O . TRP A 1 30 ? -1.690 7.695 1.372 1.00 0.00 30 TRP A O 11
ATOM 5642 N N . ASP A 1 31 ? -3.008 7.241 -0.325 1.00 0.00 31 ASP A N 11
ATOM 5643 C CA . ASP A 1 31 ? -3.841 6.321 0.499 1.00 0.00 31 ASP A CA 11
ATOM 5644 C C . ASP A 1 31 ? -3.964 4.990 -0.225 1.00 0.00 31 ASP A C 11
ATOM 5645 O O . ASP A 1 31 ? -4.610 4.895 -1.246 1.00 0.00 31 ASP A O 11
ATOM 5654 N N . SER A 1 32 ? -3.350 3.965 0.282 1.00 0.00 32 SER A N 11
ATOM 5655 C CA . SER A 1 32 ? -3.435 2.643 -0.389 1.00 0.00 32 SER A CA 11
ATOM 5656 C C . SER A 1 32 ? -3.640 1.569 0.674 1.00 0.00 32 SER A C 11
ATOM 5657 O O . SER A 1 32 ? -3.309 1.771 1.820 1.00 0.00 32 SER A O 11
ATOM 5665 N N . ARG A 1 33 ? -4.156 0.423 0.317 1.00 0.00 33 ARG A N 11
ATOM 5666 C CA . ARG A 1 33 ? -4.339 -0.643 1.336 1.00 0.00 33 ARG A CA 11
ATOM 5667 C C . ARG A 1 33 ? -3.828 -1.957 0.783 1.00 0.00 33 ARG A C 11
ATOM 5668 O O . ARG A 1 33 ? -3.947 -2.240 -0.392 1.00 0.00 33 ARG A O 11
ATOM 5689 N N . CYS A 1 34 ? -3.267 -2.770 1.624 1.00 0.00 34 CYS A N 11
ATOM 5690 C CA . CYS A 1 34 ? -2.755 -4.070 1.142 1.00 0.00 34 CYS A CA 11
ATOM 5691 C C . CYS A 1 34 ? -3.907 -4.870 0.549 1.00 0.00 34 CYS A C 11
ATOM 5692 O O . CYS A 1 34 ? -4.793 -5.309 1.255 1.00 0.00 34 CYS A O 11
ATOM 5699 N N . LEU A 1 35 ? -3.912 -5.061 -0.741 1.00 0.00 35 LEU A N 11
ATOM 5700 C CA . LEU A 1 35 ? -5.027 -5.835 -1.372 1.00 0.00 35 LEU A CA 11
ATOM 5701 C C . LEU A 1 35 ? -4.449 -6.761 -2.449 1.00 0.00 35 LEU A C 11
ATOM 5702 O O . LEU A 1 35 ? -4.990 -6.882 -3.528 1.00 0.00 35 LEU A O 11
ATOM 5721 N N . GLY A 1 1 ? 2.427 -12.268 8.087 1.00 0.00 1 GLY A N 12
ATOM 5722 C CA . GLY A 1 1 ? 2.974 -11.535 9.265 1.00 0.00 1 GLY A CA 12
ATOM 5723 C C . GLY A 1 1 ? 4.237 -10.778 8.853 1.00 0.00 1 GLY A C 12
ATOM 5724 O O . GLY A 1 1 ? 5.304 -10.987 9.394 1.00 0.00 1 GLY A O 12
ATOM 5729 N N . GLY A 1 2 ? 4.123 -9.899 7.896 1.00 0.00 2 GLY A N 12
ATOM 5730 C CA . GLY A 1 2 ? 5.312 -9.124 7.443 1.00 0.00 2 GLY A CA 12
ATOM 5731 C C . GLY A 1 2 ? 4.843 -7.859 6.741 1.00 0.00 2 GLY A C 12
ATOM 5732 O O . GLY A 1 2 ? 3.663 -7.659 6.535 1.00 0.00 2 GLY A O 12
ATOM 5736 N N . CYS A 1 3 ? 5.754 -7.003 6.369 1.00 0.00 3 CYS A N 12
ATOM 5737 C CA . CYS A 1 3 ? 5.351 -5.753 5.675 1.00 0.00 3 CYS A CA 12
ATOM 5738 C C . CYS A 1 3 ? 4.146 -5.146 6.360 1.00 0.00 3 CYS A C 12
ATOM 5739 O O . CYS A 1 3 ? 3.970 -5.196 7.562 1.00 0.00 3 CYS A O 12
ATOM 5746 N N . LEU A 1 4 ? 3.321 -4.584 5.555 1.00 0.00 4 LEU A N 12
ATOM 5747 C CA . LEU A 1 4 ? 2.089 -3.949 6.014 1.00 0.00 4 LEU A CA 12
ATOM 5748 C C . LEU A 1 4 ? 0.960 -4.992 6.004 1.00 0.00 4 LEU A C 12
ATOM 5749 O O . LEU A 1 4 ? 0.699 -5.610 4.994 1.00 0.00 4 LEU A O 12
ATOM 5765 N N . PRO A 1 5 ? 0.286 -5.179 7.110 1.00 0.00 5 PRO A N 12
ATOM 5766 C CA . PRO A 1 5 ? -0.838 -6.158 7.203 1.00 0.00 5 PRO A CA 12
ATOM 5767 C C . PRO A 1 5 ? -1.909 -5.923 6.131 1.00 0.00 5 PRO A C 12
ATOM 5768 O O . PRO A 1 5 ? -2.159 -4.814 5.703 1.00 0.00 5 PRO A O 12
ATOM 5779 N N . HIS A 1 6 ? -2.535 -6.969 5.685 1.00 0.00 6 HIS A N 12
ATOM 5780 C CA . HIS A 1 6 ? -3.578 -6.827 4.635 1.00 0.00 6 HIS A CA 12
ATOM 5781 C C . HIS A 1 6 ? -4.536 -5.684 4.989 1.00 0.00 6 HIS A C 12
ATOM 5782 O O . HIS A 1 6 ? -4.924 -5.507 6.126 1.00 0.00 6 HIS A O 12
ATOM 5796 N N . ASN A 1 7 ? -4.926 -4.922 4.003 1.00 0.00 7 ASN A N 12
ATOM 5797 C CA . ASN A 1 7 ? -5.874 -3.790 4.224 1.00 0.00 7 ASN A CA 12
ATOM 5798 C C . ASN A 1 7 ? -5.294 -2.718 5.165 1.00 0.00 7 ASN A C 12
ATOM 5799 O O . ASN A 1 7 ? -6.033 -2.018 5.827 1.00 0.00 7 ASN A O 12
ATOM 5810 N N . ARG A 1 8 ? -3.994 -2.550 5.210 1.00 0.00 8 ARG A N 12
ATOM 5811 C CA . ARG A 1 8 ? -3.409 -1.486 6.083 1.00 0.00 8 ARG A CA 12
ATOM 5812 C C . ARG A 1 8 ? -3.000 -0.289 5.218 1.00 0.00 8 ARG A C 12
ATOM 5813 O O . ARG A 1 8 ? -2.847 -0.401 4.021 1.00 0.00 8 ARG A O 12
ATOM 5834 N N . PHE A 1 9 ? -2.826 0.856 5.823 1.00 0.00 9 PHE A N 12
ATOM 5835 C CA . PHE A 1 9 ? -2.434 2.074 5.049 1.00 0.00 9 PHE A CA 12
ATOM 5836 C C . PHE A 1 9 ? -1.096 1.836 4.343 1.00 0.00 9 PHE A C 12
ATOM 5837 O O . PHE A 1 9 ? -0.056 1.829 4.964 1.00 0.00 9 PHE A O 12
ATOM 5854 N N . CYS A 1 10 ? -1.121 1.647 3.043 1.00 0.00 10 CYS A N 12
ATOM 5855 C CA . CYS A 1 10 ? 0.149 1.400 2.292 1.00 0.00 10 CYS A CA 12
ATOM 5856 C C . CYS A 1 10 ? 0.122 2.077 0.926 1.00 0.00 10 CYS A C 12
ATOM 5857 O O . CYS A 1 10 ? -0.907 2.197 0.293 1.00 0.00 10 CYS A O 12
ATOM 5864 N N . ASN A 1 11 ? 1.274 2.470 0.455 1.00 0.00 11 ASN A N 12
ATOM 5865 C CA . ASN A 1 11 ? 1.380 3.092 -0.893 1.00 0.00 11 ASN A CA 12
ATOM 5866 C C . ASN A 1 11 ? 2.494 2.350 -1.639 1.00 0.00 11 ASN A C 12
ATOM 5867 O O . ASN A 1 11 ? 3.488 1.969 -1.053 1.00 0.00 11 ASN A O 12
ATOM 5878 N N . ALA A 1 12 ? 2.339 2.119 -2.909 1.00 0.00 12 ALA A N 12
ATOM 5879 C CA . ALA A 1 12 ? 3.394 1.378 -3.655 1.00 0.00 12 ALA A CA 12
ATOM 5880 C C . ALA A 1 12 ? 4.737 2.084 -3.509 1.00 0.00 12 ALA A C 12
ATOM 5881 O O . ALA A 1 12 ? 5.759 1.462 -3.300 1.00 0.00 12 ALA A O 12
ATOM 5888 N N . LEU A 1 13 ? 4.747 3.378 -3.660 1.00 0.00 13 LEU A N 12
ATOM 5889 C CA . LEU A 1 13 ? 6.025 4.137 -3.577 1.00 0.00 13 LEU A CA 12
ATOM 5890 C C . LEU A 1 13 ? 6.131 4.911 -2.255 1.00 0.00 13 LEU A C 12
ATOM 5891 O O . LEU A 1 13 ? 7.212 5.108 -1.738 1.00 0.00 13 LEU A O 12
ATOM 5907 N N . SER A 1 14 ? 5.037 5.372 -1.713 1.00 0.00 14 SER A N 12
ATOM 5908 C CA . SER A 1 14 ? 5.119 6.150 -0.438 1.00 0.00 14 SER A CA 12
ATOM 5909 C C . SER A 1 14 ? 4.980 5.208 0.763 1.00 0.00 14 SER A C 12
ATOM 5910 O O . SER A 1 14 ? 4.599 4.061 0.629 1.00 0.00 14 SER A O 12
ATOM 5918 N N . GLY A 1 15 ? 5.294 5.685 1.938 1.00 0.00 15 GLY A N 12
ATOM 5919 C CA . GLY A 1 15 ? 5.190 4.834 3.154 1.00 0.00 15 GLY A CA 12
ATOM 5920 C C . GLY A 1 15 ? 5.783 3.448 2.883 1.00 0.00 15 GLY A C 12
ATOM 5921 O O . GLY A 1 15 ? 6.373 3.201 1.850 1.00 0.00 15 GLY A O 12
ATOM 5925 N N . PRO A 1 16 ? 5.614 2.552 3.817 1.00 0.00 16 PRO A N 12
ATOM 5926 C CA . PRO A 1 16 ? 6.119 1.152 3.713 1.00 0.00 16 PRO A CA 12
ATOM 5927 C C . PRO A 1 16 ? 5.470 0.385 2.558 1.00 0.00 16 PRO A C 12
ATOM 5928 O O . PRO A 1 16 ? 4.485 0.809 1.987 1.00 0.00 16 PRO A O 12
ATOM 5939 N N . ARG A 1 17 ? 6.031 -0.741 2.215 1.00 0.00 17 ARG A N 12
ATOM 5940 C CA . ARG A 1 17 ? 5.490 -1.558 1.107 1.00 0.00 17 ARG A CA 12
ATOM 5941 C C . ARG A 1 17 ? 4.918 -2.861 1.669 1.00 0.00 17 ARG A C 12
ATOM 5942 O O . ARG A 1 17 ? 5.420 -3.392 2.634 1.00 0.00 17 ARG A O 12
ATOM 5963 N N . CYS A 1 18 ? 3.871 -3.379 1.078 1.00 0.00 18 CYS A N 12
ATOM 5964 C CA . CYS A 1 18 ? 3.274 -4.635 1.578 1.00 0.00 18 CYS A CA 12
ATOM 5965 C C . CYS A 1 18 ? 4.194 -5.812 1.290 1.00 0.00 18 CYS A C 12
ATOM 5966 O O . CYS A 1 18 ? 5.117 -5.727 0.504 1.00 0.00 18 CYS A O 12
ATOM 5973 N N . CYS A 1 19 ? 3.939 -6.912 1.935 1.00 0.00 19 CYS A N 12
ATOM 5974 C CA . CYS A 1 19 ? 4.791 -8.116 1.719 1.00 0.00 19 CYS A CA 12
ATOM 5975 C C . CYS A 1 19 ? 4.311 -8.846 0.462 1.00 0.00 19 CYS A C 12
ATOM 5976 O O . CYS A 1 19 ? 3.264 -8.544 -0.077 1.00 0.00 19 CYS A O 12
ATOM 5983 N N . SER A 1 20 ? 5.067 -9.798 -0.020 1.00 0.00 20 SER A N 12
ATOM 5984 C CA . SER A 1 20 ? 4.640 -10.526 -1.249 1.00 0.00 20 SER A CA 12
ATOM 5985 C C . SER A 1 20 ? 3.484 -11.454 -0.920 1.00 0.00 20 SER A C 12
ATOM 5986 O O . SER A 1 20 ? 3.294 -12.489 -1.529 1.00 0.00 20 SER A O 12
ATOM 5994 N N . GLY A 1 21 ? 2.699 -11.060 0.025 1.00 0.00 21 GLY A N 12
ATOM 5995 C CA . GLY A 1 21 ? 1.508 -11.860 0.420 1.00 0.00 21 GLY A CA 12
ATOM 5996 C C . GLY A 1 21 ? 0.292 -10.950 0.309 1.00 0.00 21 GLY A C 12
ATOM 5997 O O . GLY A 1 21 ? -0.833 -11.350 0.534 1.00 0.00 21 GLY A O 12
ATOM 6001 N N . LEU A 1 22 ? 0.528 -9.712 -0.038 1.00 0.00 22 LEU A N 12
ATOM 6002 C CA . LEU A 1 22 ? -0.586 -8.736 -0.170 1.00 0.00 22 LEU A CA 12
ATOM 6003 C C . LEU A 1 22 ? -0.290 -7.816 -1.358 1.00 0.00 22 LEU A C 12
ATOM 6004 O O . LEU A 1 22 ? 0.713 -7.960 -2.029 1.00 0.00 22 LEU A O 12
ATOM 6020 N N . LYS A 1 23 ? -1.144 -6.865 -1.614 1.00 0.00 23 LYS A N 12
ATOM 6021 C CA . LYS A 1 23 ? -0.904 -5.925 -2.749 1.00 0.00 23 LYS A CA 12
ATOM 6022 C C . LYS A 1 23 ? -1.294 -4.512 -2.325 1.00 0.00 23 LYS A C 12
ATOM 6023 O O . LYS A 1 23 ? -2.321 -4.297 -1.725 1.00 0.00 23 LYS A O 12
ATOM 6042 N N . CYS A 1 24 ? -0.476 -3.546 -2.627 1.00 0.00 24 CYS A N 12
ATOM 6043 C CA . CYS A 1 24 ? -0.798 -2.149 -2.227 1.00 0.00 24 CYS A CA 12
ATOM 6044 C C . CYS A 1 24 ? -1.781 -1.535 -3.224 1.00 0.00 24 CYS A C 12
ATOM 6045 O O . CYS A 1 24 ? -1.513 -1.434 -4.405 1.00 0.00 24 CYS A O 12
ATOM 6052 N N . LYS A 1 25 ? -2.916 -1.114 -2.740 1.00 0.00 25 LYS A N 12
ATOM 6053 C CA . LYS A 1 25 ? -3.932 -0.489 -3.622 1.00 0.00 25 LYS A CA 12
ATOM 6054 C C . LYS A 1 25 ? -3.646 1.004 -3.693 1.00 0.00 25 LYS A C 12
ATOM 6055 O O . LYS A 1 25 ? -4.030 1.748 -2.819 1.00 0.00 25 LYS A O 12
ATOM 6074 N N . GLU A 1 26 ? -2.962 1.442 -4.714 1.00 0.00 26 GLU A N 12
ATOM 6075 C CA . GLU A 1 26 ? -2.638 2.880 -4.830 1.00 0.00 26 GLU A CA 12
ATOM 6076 C C . GLU A 1 26 ? -3.745 3.592 -5.605 1.00 0.00 26 GLU A C 12
ATOM 6077 O O . GLU A 1 26 ? -3.935 3.367 -6.784 1.00 0.00 26 GLU A O 12
ATOM 6089 N N . LEU A 1 27 ? -4.469 4.452 -4.950 1.00 0.00 27 LEU A N 12
ATOM 6090 C CA . LEU A 1 27 ? -5.564 5.193 -5.635 1.00 0.00 27 LEU A CA 12
ATOM 6091 C C . LEU A 1 27 ? -5.324 6.694 -5.461 1.00 0.00 27 LEU A C 12
ATOM 6092 O O . LEU A 1 27 ? -5.699 7.497 -6.292 1.00 0.00 27 LEU A O 12
ATOM 6108 N N . SER A 1 28 ? -4.682 7.069 -4.391 1.00 0.00 28 SER A N 12
ATOM 6109 C CA . SER A 1 28 ? -4.389 8.509 -4.154 1.00 0.00 28 SER A CA 12
ATOM 6110 C C . SER A 1 28 ? -3.516 8.650 -2.917 1.00 0.00 28 SER A C 12
ATOM 6111 O O . SER A 1 28 ? -2.879 7.714 -2.476 1.00 0.00 28 SER A O 12
ATOM 6119 N N . ILE A 1 29 ? -3.482 9.820 -2.357 1.00 0.00 29 ILE A N 12
ATOM 6120 C CA . ILE A 1 29 ? -2.658 10.045 -1.158 1.00 0.00 29 ILE A CA 12
ATOM 6121 C C . ILE A 1 29 ? -3.266 9.309 0.049 1.00 0.00 29 ILE A C 12
ATOM 6122 O O . ILE A 1 29 ? -2.558 8.701 0.827 1.00 0.00 29 ILE A O 12
ATOM 6138 N N . TRP A 1 30 ? -4.569 9.374 0.227 1.00 0.00 30 TRP A N 12
ATOM 6139 C CA . TRP A 1 30 ? -5.200 8.698 1.398 1.00 0.00 30 TRP A CA 12
ATOM 6140 C C . TRP A 1 30 ? -5.962 7.428 0.979 1.00 0.00 30 TRP A C 12
ATOM 6141 O O . TRP A 1 30 ? -6.483 6.721 1.819 1.00 0.00 30 TRP A O 12
ATOM 6162 N N . ASP A 1 31 ? -6.049 7.124 -0.293 1.00 0.00 31 ASP A N 12
ATOM 6163 C CA . ASP A 1 31 ? -6.796 5.897 -0.711 1.00 0.00 31 ASP A CA 12
ATOM 6164 C C . ASP A 1 31 ? -5.820 4.806 -1.141 1.00 0.00 31 ASP A C 12
ATOM 6165 O O . ASP A 1 31 ? -5.975 4.206 -2.184 1.00 0.00 31 ASP A O 12
ATOM 6174 N N . SER A 1 32 ? -4.824 4.527 -0.345 1.00 0.00 32 SER A N 12
ATOM 6175 C CA . SER A 1 32 ? -3.856 3.455 -0.717 1.00 0.00 32 SER A CA 12
ATOM 6176 C C . SER A 1 32 ? -3.725 2.475 0.454 1.00 0.00 32 SER A C 12
ATOM 6177 O O . SER A 1 32 ? -3.279 2.837 1.525 1.00 0.00 32 SER A O 12
ATOM 6185 N N . ARG A 1 33 ? -4.124 1.236 0.269 1.00 0.00 33 ARG A N 12
ATOM 6186 C CA . ARG A 1 33 ? -4.039 0.241 1.396 1.00 0.00 33 ARG A CA 12
ATOM 6187 C C . ARG A 1 33 ? -3.571 -1.124 0.862 1.00 0.00 33 ARG A C 12
ATOM 6188 O O . ARG A 1 33 ? -3.878 -1.493 -0.249 1.00 0.00 33 ARG A O 12
ATOM 6209 N N . CYS A 1 34 ? -2.846 -1.890 1.647 1.00 0.00 34 CYS A N 12
ATOM 6210 C CA . CYS A 1 34 ? -2.394 -3.229 1.150 1.00 0.00 34 CYS A CA 12
ATOM 6211 C C . CYS A 1 34 ? -3.620 -4.100 0.864 1.00 0.00 34 CYS A C 12
ATOM 6212 O O . CYS A 1 34 ? -4.250 -4.621 1.760 1.00 0.00 34 CYS A O 12
ATOM 6219 N N . LEU A 1 35 ? -3.954 -4.263 -0.385 1.00 0.00 35 LEU A N 12
ATOM 6220 C CA . LEU A 1 35 ? -5.132 -5.102 -0.752 1.00 0.00 35 LEU A CA 12
ATOM 6221 C C . LEU A 1 35 ? -4.966 -5.605 -2.189 1.00 0.00 35 LEU A C 12
ATOM 6222 O O . LEU A 1 35 ? -5.115 -4.855 -3.133 1.00 0.00 35 LEU A O 12
ATOM 6241 N N . GLY A 1 1 ? 7.446 -5.359 12.770 1.00 0.00 1 GLY A N 13
ATOM 6242 C CA . GLY A 1 1 ? 6.156 -5.195 12.043 1.00 0.00 1 GLY A CA 13
ATOM 6243 C C . GLY A 1 1 ? 6.092 -6.200 10.893 1.00 0.00 1 GLY A C 13
ATOM 6244 O O . GLY A 1 1 ? 6.785 -6.073 9.904 1.00 0.00 1 GLY A O 13
ATOM 6249 N N . GLY A 1 2 ? 5.263 -7.199 11.013 1.00 0.00 2 GLY A N 13
ATOM 6250 C CA . GLY A 1 2 ? 5.157 -8.209 9.923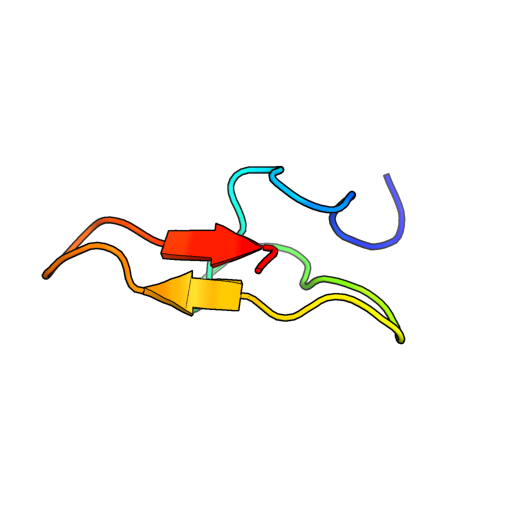 1.00 0.00 2 GLY A CA 13
ATOM 6251 C C . GLY A 1 2 ? 4.669 -7.525 8.649 1.00 0.00 2 GLY A C 13
ATOM 6252 O O . GLY A 1 2 ? 3.494 -7.546 8.337 1.00 0.00 2 GLY A O 13
ATOM 6256 N N . CYS A 1 3 ? 5.557 -6.914 7.908 1.00 0.00 3 CYS A N 13
ATOM 6257 C CA . CYS A 1 3 ? 5.128 -6.226 6.656 1.00 0.00 3 CYS A CA 13
ATOM 6258 C C . CYS A 1 3 ? 3.878 -5.403 6.948 1.00 0.00 3 CYS A C 13
ATOM 6259 O O . CYS A 1 3 ? 3.582 -5.068 8.077 1.00 0.00 3 CYS A O 13
ATOM 6266 N N . LEU A 1 4 ? 3.148 -5.078 5.930 1.00 0.00 4 LEU A N 13
ATOM 6267 C CA . LEU A 1 4 ? 1.918 -4.278 6.109 1.00 0.00 4 LEU A CA 13
ATOM 6268 C C . LEU A 1 4 ? 0.718 -5.240 6.232 1.00 0.00 4 LEU A C 13
ATOM 6269 O O . LEU A 1 4 ? 0.523 -6.078 5.378 1.00 0.00 4 LEU A O 13
ATOM 6285 N N . PRO A 1 5 ? -0.100 -5.123 7.257 1.00 0.00 5 PRO A N 13
ATOM 6286 C CA . PRO A 1 5 ? -1.291 -6.009 7.411 1.00 0.00 5 PRO A CA 13
ATOM 6287 C C . PRO A 1 5 ? -2.222 -5.898 6.201 1.00 0.00 5 PRO A C 13
ATOM 6288 O O . PRO A 1 5 ? -2.270 -4.884 5.533 1.00 0.00 5 PRO A O 13
ATOM 6299 N N . HIS A 1 6 ? -2.930 -6.943 5.890 1.00 0.00 6 HIS A N 13
ATOM 6300 C CA . HIS A 1 6 ? -3.822 -6.910 4.699 1.00 0.00 6 HIS A CA 13
ATOM 6301 C C . HIS A 1 6 ? -4.611 -5.595 4.648 1.00 0.00 6 HIS A C 13
ATOM 6302 O O . HIS A 1 6 ? -5.247 -5.193 5.603 1.00 0.00 6 HIS A O 13
ATOM 6316 N N . ASN A 1 7 ? -4.585 -4.943 3.515 1.00 0.00 7 ASN A N 13
ATOM 6317 C CA . ASN A 1 7 ? -5.340 -3.670 3.335 1.00 0.00 7 ASN A CA 13
ATOM 6318 C C . ASN A 1 7 ? -4.959 -2.606 4.382 1.00 0.00 7 ASN A C 13
ATOM 6319 O O . ASN A 1 7 ? -5.795 -1.822 4.787 1.00 0.00 7 ASN A O 13
ATOM 6330 N N . ARG A 1 8 ? -3.724 -2.532 4.811 1.00 0.00 8 ARG A N 13
ATOM 6331 C CA . ARG A 1 8 ? -3.365 -1.469 5.808 1.00 0.00 8 ARG A CA 13
ATOM 6332 C C . ARG A 1 8 ? -2.937 -0.208 5.046 1.00 0.00 8 ARG A C 13
ATOM 6333 O O . ARG A 1 8 ? -2.722 -0.246 3.855 1.00 0.00 8 ARG A O 13
ATOM 6354 N N . PHE A 1 9 ? -2.828 0.912 5.711 1.00 0.00 9 PHE A N 13
ATOM 6355 C CA . PHE A 1 9 ? -2.437 2.166 4.996 1.00 0.00 9 PHE A CA 13
ATOM 6356 C C . PHE A 1 9 ? -0.963 2.123 4.591 1.00 0.00 9 PHE A C 13
ATOM 6357 O O . PHE A 1 9 ? -0.082 1.956 5.411 1.00 0.00 9 PHE A O 13
ATOM 6374 N N . CYS A 1 10 ? -0.694 2.277 3.321 1.00 0.00 10 CYS A N 13
ATOM 6375 C CA . CYS A 1 10 ? 0.715 2.252 2.839 1.00 0.00 10 CYS A CA 13
ATOM 6376 C C . CYS A 1 10 ? 0.810 2.971 1.492 1.00 0.00 10 CYS A C 13
ATOM 6377 O O . CYS A 1 10 ? -0.179 3.184 0.824 1.00 0.00 10 CYS A O 13
ATOM 6384 N N . ASN A 1 11 ? 2.001 3.311 1.077 1.00 0.00 11 ASN A N 13
ATOM 6385 C CA . ASN A 1 11 ? 2.180 3.978 -0.246 1.00 0.00 11 ASN A CA 13
ATOM 6386 C C . ASN A 1 11 ? 3.255 3.210 -1.014 1.00 0.00 11 ASN A C 13
ATOM 6387 O O . ASN A 1 11 ? 4.238 2.776 -0.448 1.00 0.00 11 ASN A O 13
ATOM 6398 N N . ALA A 1 12 ? 3.082 3.034 -2.289 1.00 0.00 12 ALA A N 13
ATOM 6399 C CA . ALA A 1 12 ? 4.099 2.287 -3.076 1.00 0.00 12 ALA A CA 13
ATOM 6400 C C . ALA A 1 12 ? 5.473 2.930 -2.879 1.00 0.00 12 ALA A C 13
ATOM 6401 O O . ALA A 1 12 ? 6.494 2.304 -3.086 1.00 0.00 12 ALA A O 13
ATOM 6408 N N . LEU A 1 13 ? 5.507 4.185 -2.511 1.00 0.00 13 LEU A N 13
ATOM 6409 C CA . LEU A 1 13 ? 6.818 4.879 -2.339 1.00 0.00 13 LEU A CA 13
ATOM 6410 C C . LEU A 1 13 ? 6.950 5.490 -0.937 1.00 0.00 13 LEU A C 13
ATOM 6411 O O . LEU A 1 13 ? 8.012 5.466 -0.347 1.00 0.00 13 LEU A O 13
ATOM 6427 N N . SER A 1 14 ? 5.902 6.062 -0.400 1.00 0.00 14 SER A N 13
ATOM 6428 C CA . SER A 1 14 ? 6.017 6.696 0.952 1.00 0.00 14 SER A CA 13
ATOM 6429 C C . SER A 1 14 ? 5.548 5.731 2.044 1.00 0.00 14 SER A C 13
ATOM 6430 O O . SER A 1 14 ? 4.379 5.658 2.368 1.00 0.00 14 SER A O 13
ATOM 6438 N N . GLY A 1 15 ? 6.462 5.008 2.633 1.00 0.00 15 GLY A N 13
ATOM 6439 C CA . GLY A 1 15 ? 6.091 4.060 3.720 1.00 0.00 15 GLY A CA 13
ATOM 6440 C C . GLY A 1 15 ? 6.365 2.623 3.263 1.00 0.00 15 GLY A C 13
ATOM 6441 O O . GLY A 1 15 ? 6.438 2.344 2.083 1.00 0.00 15 GLY A O 13
ATOM 6445 N N . PRO A 1 16 ? 6.497 1.718 4.196 1.00 0.00 16 PRO A N 13
ATOM 6446 C CA . PRO A 1 16 ? 6.749 0.274 3.898 1.00 0.00 16 PRO A CA 13
ATOM 6447 C C . PRO A 1 16 ? 5.688 -0.305 2.956 1.00 0.00 16 PRO A C 13
ATOM 6448 O O . PRO A 1 16 ? 4.711 0.342 2.639 1.00 0.00 16 PRO A O 13
ATOM 6459 N N . ARG A 1 17 ? 5.875 -1.520 2.508 1.00 0.00 17 ARG A N 13
ATOM 6460 C CA . ARG A 1 17 ? 4.886 -2.143 1.594 1.00 0.00 17 ARG A CA 13
ATOM 6461 C C . ARG A 1 17 ? 4.491 -3.519 2.138 1.00 0.00 17 ARG A C 13
ATOM 6462 O O . ARG A 1 17 ? 5.122 -4.047 3.031 1.00 0.00 17 ARG A O 13
ATOM 6483 N N . CYS A 1 18 ? 3.444 -4.098 1.621 1.00 0.00 18 CYS A N 13
ATOM 6484 C CA . CYS A 1 18 ? 3.010 -5.430 2.127 1.00 0.00 18 CYS A CA 13
ATOM 6485 C C . CYS A 1 18 ? 4.026 -6.503 1.777 1.00 0.00 18 CYS A C 13
ATOM 6486 O O . CYS A 1 18 ? 4.939 -6.298 1.004 1.00 0.00 18 CYS A O 13
ATOM 6493 N N . CYS A 1 19 ? 3.855 -7.661 2.343 1.00 0.00 19 CYS A N 13
ATOM 6494 C CA . CYS A 1 19 ? 4.783 -8.772 2.052 1.00 0.00 19 CYS A CA 13
ATOM 6495 C C . CYS A 1 19 ? 4.322 -9.474 0.776 1.00 0.00 19 CYS A C 13
ATOM 6496 O O . CYS A 1 19 ? 3.507 -8.966 0.022 1.00 0.00 19 CYS A O 13
ATOM 6503 N N . SER A 1 20 ? 4.835 -10.635 0.531 1.00 0.00 20 SER A N 13
ATOM 6504 C CA . SER A 1 20 ? 4.443 -11.370 -0.701 1.00 0.00 20 SER A CA 13
ATOM 6505 C C . SER A 1 20 ? 2.991 -11.822 -0.599 1.00 0.00 20 SER A C 13
ATOM 6506 O O . SER A 1 20 ? 2.530 -12.256 0.438 1.00 0.00 20 SER A O 13
ATOM 6514 N N . GLY A 1 21 ? 2.276 -11.729 -1.683 1.00 0.00 21 GLY A N 13
ATOM 6515 C CA . GLY A 1 21 ? 0.855 -12.159 -1.683 1.00 0.00 21 GLY A CA 13
ATOM 6516 C C . GLY A 1 21 ? -0.064 -10.946 -1.547 1.00 0.00 21 GLY A C 13
ATOM 6517 O O . GLY A 1 21 ? -1.233 -11.022 -1.870 1.00 0.00 21 GLY A O 13
ATOM 6521 N N . LEU A 1 22 ? 0.432 -9.824 -1.072 1.00 0.00 22 LEU A N 13
ATOM 6522 C CA . LEU A 1 22 ? -0.462 -8.638 -0.931 1.00 0.00 22 LEU A CA 13
ATOM 6523 C C . LEU A 1 22 ? 0.152 -7.461 -1.694 1.00 0.00 22 LEU A C 13
ATOM 6524 O O . LEU A 1 22 ? 1.328 -7.460 -2.002 1.00 0.00 22 LEU A O 13
ATOM 6540 N N . LYS A 1 23 ? -0.634 -6.472 -2.033 1.00 0.00 23 LYS A N 13
ATOM 6541 C CA . LYS A 1 23 ? -0.094 -5.320 -2.809 1.00 0.00 23 LYS A CA 13
ATOM 6542 C C . LYS A 1 23 ? -0.710 -4.020 -2.310 1.00 0.00 23 LYS A C 13
ATOM 6543 O O . LYS A 1 23 ? -1.851 -3.974 -1.909 1.00 0.00 23 LYS A O 13
ATOM 6562 N N . CYS A 1 24 ? 0.030 -2.959 -2.363 1.00 0.00 24 CYS A N 13
ATOM 6563 C CA . CYS A 1 24 ? -0.510 -1.649 -1.920 1.00 0.00 24 CYS A CA 13
ATOM 6564 C C . CYS A 1 24 ? -1.274 -0.996 -3.084 1.00 0.00 24 CYS A C 13
ATOM 6565 O O . CYS A 1 24 ? -0.691 -0.399 -3.968 1.00 0.00 24 CYS A O 13
ATOM 6572 N N . LYS A 1 25 ? -2.582 -1.111 -3.090 1.00 0.00 25 LYS A N 13
ATOM 6573 C CA . LYS A 1 25 ? -3.390 -0.506 -4.196 1.00 0.00 25 LYS A CA 13
ATOM 6574 C C . LYS A 1 25 ? -3.846 0.901 -3.803 1.00 0.00 25 LYS A C 13
ATOM 6575 O O . LYS A 1 25 ? -3.732 1.293 -2.668 1.00 0.00 25 LYS A O 13
ATOM 6594 N N . GLU A 1 26 ? -4.357 1.659 -4.739 1.00 0.00 26 GLU A N 13
ATOM 6595 C CA . GLU A 1 26 ? -4.808 3.040 -4.431 1.00 0.00 26 GLU A CA 13
ATOM 6596 C C . GLU A 1 26 ? -6.225 3.028 -3.839 1.00 0.00 26 GLU A C 13
ATOM 6597 O O . GLU A 1 26 ? -7.043 2.193 -4.169 1.00 0.00 26 GLU A O 13
ATOM 6609 N N . LEU A 1 27 ? -6.506 3.955 -2.952 1.00 0.00 27 LEU A N 13
ATOM 6610 C CA . LEU A 1 27 ? -7.855 4.028 -2.302 1.00 0.00 27 LEU A CA 13
ATOM 6611 C C . LEU A 1 27 ? -8.427 5.442 -2.452 1.00 0.00 27 LEU A C 13
ATOM 6612 O O . LEU A 1 27 ? -9.561 5.701 -2.103 1.00 0.00 27 LEU A O 13
ATOM 6628 N N . SER A 1 28 ? -7.650 6.355 -2.963 1.00 0.00 28 SER A N 13
ATOM 6629 C CA . SER A 1 28 ? -8.147 7.751 -3.128 1.00 0.00 28 SER A CA 13
ATOM 6630 C C . SER A 1 28 ? -7.163 8.527 -4.003 1.00 0.00 28 SER A C 13
ATOM 6631 O O . SER A 1 28 ? -6.490 7.960 -4.841 1.00 0.00 28 SER A O 13
ATOM 6639 N N . ILE A 1 29 ? -7.067 9.816 -3.823 1.00 0.00 29 ILE A N 13
ATOM 6640 C CA . ILE A 1 29 ? -6.115 10.600 -4.656 1.00 0.00 29 ILE A CA 13
ATOM 6641 C C . ILE A 1 29 ? -4.683 10.146 -4.343 1.00 0.00 29 ILE A C 13
ATOM 6642 O O . ILE A 1 29 ? -3.895 9.907 -5.238 1.00 0.00 29 ILE A O 13
ATOM 6658 N N . TRP A 1 30 ? -4.337 10.014 -3.087 1.00 0.00 30 TRP A N 13
ATOM 6659 C CA . TRP A 1 30 ? -2.966 9.565 -2.738 1.00 0.00 30 TRP A CA 13
ATOM 6660 C C . TRP A 1 30 ? -2.998 8.546 -1.590 1.00 0.00 30 TRP A C 13
ATOM 6661 O O . TRP A 1 30 ? -2.076 8.463 -0.804 1.00 0.00 30 TRP A O 13
ATOM 6682 N N . ASP A 1 31 ? -4.051 7.770 -1.483 1.00 0.00 31 ASP A N 13
ATOM 6683 C CA . ASP A 1 31 ? -4.136 6.764 -0.381 1.00 0.00 31 ASP A CA 13
ATOM 6684 C C . ASP A 1 31 ? -4.072 5.360 -0.972 1.00 0.00 31 ASP A C 13
ATOM 6685 O O . ASP A 1 31 ? -4.812 5.029 -1.874 1.00 0.00 31 ASP A O 13
ATOM 6694 N N . SER A 1 32 ? -3.199 4.530 -0.472 1.00 0.00 32 SER A N 13
ATOM 6695 C CA . SER A 1 32 ? -3.100 3.143 -1.010 1.00 0.00 32 SER A CA 13
ATOM 6696 C C . SER A 1 32 ? -3.089 2.149 0.155 1.00 0.00 32 SER A C 13
ATOM 6697 O O . SER A 1 32 ? -2.647 2.469 1.241 1.00 0.00 32 SER A O 13
ATOM 6705 N N . ARG A 1 33 ? -3.572 0.946 -0.051 1.00 0.00 33 ARG A N 13
ATOM 6706 C CA . ARG A 1 33 ? -3.578 -0.046 1.066 1.00 0.00 33 ARG A CA 13
ATOM 6707 C C . ARG A 1 33 ? -3.070 -1.403 0.587 1.00 0.00 33 ARG A C 13
ATOM 6708 O O . ARG A 1 33 ? -3.279 -1.799 -0.544 1.00 0.00 33 ARG A O 13
ATOM 6729 N N . CYS A 1 34 ? -2.410 -2.117 1.457 1.00 0.00 34 CYS A N 13
ATOM 6730 C CA . CYS A 1 34 ? -1.869 -3.457 1.100 1.00 0.00 34 CYS A CA 13
ATOM 6731 C C . CYS A 1 34 ? -3.003 -4.398 0.714 1.00 0.00 34 CYS A C 13
ATOM 6732 O O . CYS A 1 34 ? -3.680 -4.946 1.553 1.00 0.00 34 CYS A O 13
ATOM 6739 N N . LEU A 1 35 ? -3.207 -4.608 -0.550 1.00 0.00 35 LEU A N 13
ATOM 6740 C CA . LEU A 1 35 ? -4.292 -5.534 -0.974 1.00 0.00 35 LEU A CA 13
ATOM 6741 C C . LEU A 1 35 ? -3.723 -6.949 -1.126 1.00 0.00 35 LEU A C 13
ATOM 6742 O O . LEU A 1 35 ? -3.878 -7.779 -0.256 1.00 0.00 35 LEU A O 13
ATOM 6761 N N . GLY A 1 1 ? 5.252 -5.695 13.410 1.00 0.00 1 GLY A N 14
ATOM 6762 C CA . GLY A 1 1 ? 4.095 -6.134 12.580 1.00 0.00 1 GLY A CA 14
ATOM 6763 C C . GLY A 1 1 ? 4.595 -6.980 11.406 1.00 0.00 1 GLY A C 14
ATOM 6764 O O . GLY A 1 1 ? 4.081 -8.048 11.138 1.00 0.00 1 GLY A O 14
ATOM 6769 N N . GLY A 1 2 ? 5.589 -6.507 10.701 1.00 0.00 2 GLY A N 14
ATOM 6770 C CA . GLY A 1 2 ? 6.119 -7.275 9.536 1.00 0.00 2 GLY A CA 14
ATOM 6771 C C . GLY A 1 2 ? 5.485 -6.729 8.254 1.00 0.00 2 GLY A C 14
ATOM 6772 O O . GLY A 1 2 ? 4.300 -6.880 8.033 1.00 0.00 2 GLY A O 14
ATOM 6776 N N . CYS A 1 3 ? 6.251 -6.085 7.412 1.00 0.00 3 CYS A N 14
ATOM 6777 C CA . CYS A 1 3 ? 5.662 -5.522 6.159 1.00 0.00 3 CYS A CA 14
ATOM 6778 C C . CYS A 1 3 ? 4.355 -4.813 6.514 1.00 0.00 3 CYS A C 14
ATOM 6779 O O . CYS A 1 3 ? 4.072 -4.556 7.667 1.00 0.00 3 CYS A O 14
ATOM 6786 N N . LEU A 1 4 ? 3.551 -4.506 5.539 1.00 0.00 4 LEU A N 14
ATOM 6787 C CA . LEU A 1 4 ? 2.264 -3.831 5.825 1.00 0.00 4 LEU A CA 14
ATOM 6788 C C . LEU A 1 4 ? 1.163 -4.903 5.939 1.00 0.00 4 LEU A C 14
ATOM 6789 O O . LEU A 1 4 ? 0.905 -5.607 4.991 1.00 0.00 4 LEU A O 14
ATOM 6805 N N . PRO A 1 5 ? 0.510 -5.041 7.072 1.00 0.00 5 PRO A N 14
ATOM 6806 C CA . PRO A 1 5 ? -0.573 -6.062 7.232 1.00 0.00 5 PRO A CA 14
ATOM 6807 C C . PRO A 1 5 ? -1.706 -5.888 6.201 1.00 0.00 5 PRO A C 14
ATOM 6808 O O . PRO A 1 5 ? -1.826 -4.870 5.551 1.00 0.00 5 PRO A O 14
ATOM 6819 N N . HIS A 1 6 ? -2.503 -6.907 6.026 1.00 0.00 6 HIS A N 14
ATOM 6820 C CA . HIS A 1 6 ? -3.611 -6.870 5.016 1.00 0.00 6 HIS A CA 14
ATOM 6821 C C . HIS A 1 6 ? -4.363 -5.526 5.006 1.00 0.00 6 HIS A C 14
ATOM 6822 O O . HIS A 1 6 ? -4.652 -4.941 6.029 1.00 0.00 6 HIS A O 14
ATOM 6836 N N . ASN A 1 7 ? -4.697 -5.070 3.822 1.00 0.00 7 ASN A N 14
ATOM 6837 C CA . ASN A 1 7 ? -5.462 -3.794 3.638 1.00 0.00 7 ASN A CA 14
ATOM 6838 C C . ASN A 1 7 ? -5.061 -2.738 4.662 1.00 0.00 7 ASN A C 14
ATOM 6839 O O . ASN A 1 7 ? -5.883 -1.964 5.108 1.00 0.00 7 ASN A O 14
ATOM 6850 N N . ARG A 1 8 ? -3.815 -2.665 5.022 1.00 0.00 8 ARG A N 14
ATOM 6851 C CA . ARG A 1 8 ? -3.407 -1.612 5.993 1.00 0.00 8 ARG A CA 14
ATOM 6852 C C . ARG A 1 8 ? -3.102 -0.347 5.193 1.00 0.00 8 ARG A C 14
ATOM 6853 O O . ARG A 1 8 ? -2.956 -0.397 3.990 1.00 0.00 8 ARG A O 14
ATOM 6874 N N . PHE A 1 9 ? -3.007 0.782 5.825 1.00 0.00 9 PHE A N 14
ATOM 6875 C CA . PHE A 1 9 ? -2.719 2.020 5.051 1.00 0.00 9 PHE A CA 14
ATOM 6876 C C . PHE A 1 9 ? -1.339 1.889 4.408 1.00 0.00 9 PHE A C 14
ATOM 6877 O O . PHE A 1 9 ? -0.353 2.383 4.917 1.00 0.00 9 PHE A O 14
ATOM 6894 N N . CYS A 1 10 ? -1.264 1.212 3.294 1.00 0.00 10 CYS A N 14
ATOM 6895 C CA . CYS A 1 10 ? 0.045 1.025 2.608 1.00 0.00 10 CYS A CA 14
ATOM 6896 C C . CYS A 1 10 ? 0.246 2.106 1.549 1.00 0.00 10 CYS A C 14
ATOM 6897 O O . CYS A 1 10 ? -0.660 2.833 1.202 1.00 0.00 10 CYS A O 14
ATOM 6904 N N . ASN A 1 11 ? 1.435 2.185 1.025 1.00 0.00 11 ASN A N 14
ATOM 6905 C CA . ASN A 1 11 ? 1.740 3.185 -0.042 1.00 0.00 11 ASN A CA 14
ATOM 6906 C C . ASN A 1 11 ? 2.480 2.482 -1.177 1.00 0.00 11 ASN A C 14
ATOM 6907 O O . ASN A 1 11 ? 1.908 1.724 -1.932 1.00 0.00 11 ASN A O 14
ATOM 6918 N N . ALA A 1 12 ? 3.751 2.731 -1.287 1.00 0.00 12 ALA A N 14
ATOM 6919 C CA . ALA A 1 12 ? 4.567 2.091 -2.357 1.00 0.00 12 ALA A CA 14
ATOM 6920 C C . ALA A 1 12 ? 5.825 2.931 -2.568 1.00 0.00 12 ALA A C 14
ATOM 6921 O O . ALA A 1 12 ? 6.934 2.442 -2.487 1.00 0.00 12 ALA A O 14
ATOM 6928 N N . LEU A 1 13 ? 5.658 4.197 -2.834 1.00 0.00 13 LEU A N 14
ATOM 6929 C CA . LEU A 1 13 ? 6.838 5.080 -3.045 1.00 0.00 13 LEU A CA 14
ATOM 6930 C C . LEU A 1 13 ? 7.159 5.821 -1.746 1.00 0.00 13 LEU A C 14
ATOM 6931 O O . LEU A 1 13 ? 8.147 6.521 -1.651 1.00 0.00 13 LEU A O 14
ATOM 6947 N N . SER A 1 14 ? 6.329 5.679 -0.742 1.00 0.00 14 SER A N 14
ATOM 6948 C CA . SER A 1 14 ? 6.594 6.387 0.547 1.00 0.00 14 SER A CA 14
ATOM 6949 C C . SER A 1 14 ? 6.208 5.490 1.726 1.00 0.00 14 SER A C 14
ATOM 6950 O O . SER A 1 14 ? 5.071 5.091 1.870 1.00 0.00 14 SER A O 14
ATOM 6958 N N . GLY A 1 15 ? 7.146 5.183 2.579 1.00 0.00 15 GLY A N 14
ATOM 6959 C CA . GLY A 1 15 ? 6.838 4.326 3.754 1.00 0.00 15 GLY A CA 14
ATOM 6960 C C . GLY A 1 15 ? 6.890 2.853 3.343 1.00 0.00 15 GLY A C 14
ATOM 6961 O O . GLY A 1 15 ? 6.864 2.526 2.174 1.00 0.00 15 GLY A O 14
ATOM 6965 N N . PRO A 1 16 ? 6.945 1.970 4.304 1.00 0.00 16 PRO A N 14
ATOM 6966 C CA . PRO A 1 16 ? 6.984 0.502 4.046 1.00 0.00 16 PRO A CA 14
ATOM 6967 C C . PRO A 1 16 ? 5.864 0.061 3.101 1.00 0.00 16 PRO A C 14
ATOM 6968 O O . PRO A 1 16 ? 4.973 0.822 2.779 1.00 0.00 16 PRO A O 14
ATOM 6979 N N . ARG A 1 17 ? 5.908 -1.162 2.653 1.00 0.00 17 ARG A N 14
ATOM 6980 C CA . ARG A 1 17 ? 4.863 -1.669 1.730 1.00 0.00 17 ARG A CA 14
ATOM 6981 C C . ARG A 1 17 ? 4.467 -3.093 2.129 1.00 0.00 17 ARG A C 14
ATOM 6982 O O . ARG A 1 17 ? 5.085 -3.695 2.987 1.00 0.00 17 ARG A O 14
ATOM 7003 N N . CYS A 1 18 ? 3.439 -3.643 1.532 1.00 0.00 18 CYS A N 14
ATOM 7004 C CA . CYS A 1 18 ? 3.033 -5.022 1.920 1.00 0.00 18 CYS A CA 14
ATOM 7005 C C . CYS A 1 18 ? 4.067 -6.042 1.480 1.00 0.00 18 CYS A C 14
ATOM 7006 O O . CYS A 1 18 ? 4.804 -5.851 0.533 1.00 0.00 18 CYS A O 14
ATOM 7013 N N . CYS A 1 19 ? 4.103 -7.136 2.173 1.00 0.00 19 CYS A N 14
ATOM 7014 C CA . CYS A 1 19 ? 5.058 -8.216 1.840 1.00 0.00 19 CYS A CA 14
ATOM 7015 C C . CYS A 1 19 ? 4.580 -8.962 0.596 1.00 0.00 19 CYS A C 14
ATOM 7016 O O . CYS A 1 19 ? 3.687 -8.535 -0.119 1.00 0.00 19 CYS A O 14
ATOM 7023 N N . SER A 1 20 ? 5.155 -10.094 0.352 1.00 0.00 20 SER A N 14
ATOM 7024 C CA . SER A 1 20 ? 4.728 -10.890 -0.821 1.00 0.00 20 SER A CA 14
ATOM 7025 C C . SER A 1 20 ? 3.362 -11.489 -0.515 1.00 0.00 20 SER A C 14
ATOM 7026 O O . SER A 1 20 ? 3.085 -11.881 0.601 1.00 0.00 20 SER A O 14
ATOM 7034 N N . GLY A 1 21 ? 2.506 -11.561 -1.489 1.00 0.00 21 GLY A N 14
ATOM 7035 C CA . GLY A 1 21 ? 1.159 -12.138 -1.244 1.00 0.00 21 GLY A CA 14
ATOM 7036 C C . GLY A 1 21 ? 0.123 -11.025 -1.079 1.00 0.00 21 GLY A C 14
ATOM 7037 O O . GLY A 1 21 ? -1.059 -11.271 -1.216 1.00 0.00 21 GLY A O 14
ATOM 7041 N N . LEU A 1 22 ? 0.524 -9.800 -0.794 1.00 0.00 22 LEU A N 14
ATOM 7042 C CA . LEU A 1 22 ? -0.503 -8.733 -0.646 1.00 0.00 22 LEU A CA 14
ATOM 7043 C C . LEU A 1 22 ? -0.207 -7.635 -1.679 1.00 0.00 22 LEU A C 14
ATOM 7044 O O . LEU A 1 22 ? 0.873 -7.587 -2.232 1.00 0.00 22 LEU A O 14
ATOM 7060 N N . LYS A 1 23 ? -1.143 -6.759 -1.962 1.00 0.00 23 LYS A N 14
ATOM 7061 C CA . LYS A 1 23 ? -0.875 -5.694 -2.981 1.00 0.00 23 LYS A CA 14
ATOM 7062 C C . LYS A 1 23 ? -1.341 -4.332 -2.480 1.00 0.00 23 LYS A C 14
ATOM 7063 O O . LYS A 1 23 ? -2.351 -4.205 -1.830 1.00 0.00 23 LYS A O 14
ATOM 7082 N N . CYS A 1 24 ? -0.614 -3.311 -2.812 1.00 0.00 24 CYS A N 14
ATOM 7083 C CA . CYS A 1 24 ? -1.013 -1.947 -2.387 1.00 0.00 24 CYS A CA 14
ATOM 7084 C C . CYS A 1 24 ? -1.955 -1.338 -3.429 1.00 0.00 24 CYS A C 14
ATOM 7085 O O . CYS A 1 24 ? -1.539 -0.903 -4.486 1.00 0.00 24 CYS A O 14
ATOM 7092 N N . LYS A 1 25 ? -3.223 -1.301 -3.132 1.00 0.00 25 LYS A N 14
ATOM 7093 C CA . LYS A 1 25 ? -4.205 -0.718 -4.088 1.00 0.00 25 LYS A CA 14
ATOM 7094 C C . LYS A 1 25 ? -4.406 0.761 -3.768 1.00 0.00 25 LYS A C 14
ATOM 7095 O O . LYS A 1 25 ? -4.575 1.137 -2.629 1.00 0.00 25 LYS A O 14
ATOM 7114 N N . GLU A 1 26 ? -4.392 1.601 -4.764 1.00 0.00 26 GLU A N 14
ATOM 7115 C CA . GLU A 1 26 ? -4.585 3.047 -4.523 1.00 0.00 26 GLU A CA 14
ATOM 7116 C C . GLU A 1 26 ? -6.084 3.379 -4.552 1.00 0.00 26 GLU A C 14
ATOM 7117 O O . GLU A 1 26 ? -6.768 3.109 -5.520 1.00 0.00 26 GLU A O 14
ATOM 7129 N N . LEU A 1 27 ? -6.598 3.980 -3.513 1.00 0.00 27 LEU A N 14
ATOM 7130 C CA . LEU A 1 27 ? -8.043 4.348 -3.491 1.00 0.00 27 LEU A CA 14
ATOM 7131 C C . LEU A 1 27 ? -8.195 5.797 -3.962 1.00 0.00 27 LEU A C 14
ATOM 7132 O O . LEU A 1 27 ? -9.277 6.248 -4.285 1.00 0.00 27 LEU A O 14
ATOM 7148 N N . SER A 1 28 ? -7.107 6.518 -4.014 1.00 0.00 28 SER A N 14
ATOM 7149 C CA . SER A 1 28 ? -7.159 7.936 -4.475 1.00 0.00 28 SER A CA 14
ATOM 7150 C C . SER A 1 28 ? -5.730 8.507 -4.503 1.00 0.00 28 SER A C 14
ATOM 7151 O O . SER A 1 28 ? -4.768 7.771 -4.588 1.00 0.00 28 SER A O 14
ATOM 7159 N N . ILE A 1 29 ? -5.574 9.809 -4.446 1.00 0.00 29 ILE A N 14
ATOM 7160 C CA . ILE A 1 29 ? -4.201 10.400 -4.484 1.00 0.00 29 ILE A CA 14
ATOM 7161 C C . ILE A 1 29 ? -3.379 9.964 -3.267 1.00 0.00 29 ILE A C 14
ATOM 7162 O O . ILE A 1 29 ? -2.238 9.562 -3.397 1.00 0.00 29 ILE A O 14
ATOM 7178 N N . TRP A 1 30 ? -3.936 10.045 -2.087 1.00 0.00 30 TRP A N 14
ATOM 7179 C CA . TRP A 1 30 ? -3.178 9.647 -0.871 1.00 0.00 30 TRP A CA 14
ATOM 7180 C C . TRP A 1 30 ? -3.899 8.506 -0.158 1.00 0.00 30 TRP A C 14
ATOM 7181 O O . TRP A 1 30 ? -3.673 8.249 1.008 1.00 0.00 30 TRP A O 14
ATOM 7202 N N . ASP A 1 31 ? -4.772 7.826 -0.845 1.00 0.00 31 ASP A N 14
ATOM 7203 C CA . ASP A 1 31 ? -5.516 6.708 -0.206 1.00 0.00 31 ASP A CA 14
ATOM 7204 C C . ASP A 1 31 ? -5.069 5.393 -0.831 1.00 0.00 31 ASP A C 14
ATOM 7205 O O . ASP A 1 31 ? -5.412 5.085 -1.950 1.00 0.00 31 ASP A O 14
ATOM 7214 N N . SER A 1 32 ? -4.312 4.609 -0.120 1.00 0.00 32 SER A N 14
ATOM 7215 C CA . SER A 1 32 ? -3.859 3.308 -0.686 1.00 0.00 32 SER A CA 14
ATOM 7216 C C . SER A 1 32 ? -3.829 2.270 0.432 1.00 0.00 32 SER A C 14
ATOM 7217 O O . SER A 1 32 ? -3.460 2.575 1.548 1.00 0.00 32 SER A O 14
ATOM 7225 N N . ARG A 1 33 ? -4.217 1.048 0.165 1.00 0.00 33 ARG A N 14
ATOM 7226 C CA . ARG A 1 33 ? -4.198 0.029 1.257 1.00 0.00 33 ARG A CA 14
ATOM 7227 C C . ARG A 1 33 ? -3.649 -1.296 0.723 1.00 0.00 33 ARG A C 14
ATOM 7228 O O . ARG A 1 33 ? -3.912 -1.684 -0.399 1.00 0.00 33 ARG A O 14
ATOM 7249 N N . CYS A 1 34 ? -2.890 -1.994 1.523 1.00 0.00 34 CYS A N 14
ATOM 7250 C CA . CYS A 1 34 ? -2.321 -3.296 1.076 1.00 0.00 34 CYS A CA 14
ATOM 7251 C C . CYS A 1 34 ? -3.438 -4.320 0.857 1.00 0.00 34 CYS A C 14
ATOM 7252 O O . CYS A 1 34 ? -3.955 -4.896 1.787 1.00 0.00 34 CYS A O 14
ATOM 7259 N N . LEU A 1 35 ? -3.801 -4.555 -0.370 1.00 0.00 35 LEU A N 14
ATOM 7260 C CA . LEU A 1 35 ? -4.884 -5.547 -0.660 1.00 0.00 35 LEU A CA 14
ATOM 7261 C C . LEU A 1 35 ? -4.340 -6.653 -1.570 1.00 0.00 35 LEU A C 14
ATOM 7262 O O . LEU A 1 35 ? -4.345 -6.527 -2.779 1.00 0.00 35 LEU A O 14
ATOM 7281 N N . GLY A 1 1 ? 12.458 -3.859 9.317 1.00 0.00 1 GLY A N 15
ATOM 7282 C CA . GLY A 1 1 ? 11.056 -3.905 9.824 1.00 0.00 1 GLY A CA 15
ATOM 7283 C C . GLY A 1 1 ? 10.242 -4.892 8.987 1.00 0.00 1 GLY A C 15
ATOM 7284 O O . GLY A 1 1 ? 10.686 -5.362 7.957 1.00 0.00 1 GLY A O 15
ATOM 7289 N N . GLY A 1 2 ? 9.051 -5.206 9.417 1.00 0.00 2 GLY A N 15
ATOM 7290 C CA . GLY A 1 2 ? 8.204 -6.159 8.645 1.00 0.00 2 GLY A CA 15
ATOM 7291 C C . GLY A 1 2 ? 7.403 -5.388 7.597 1.00 0.00 2 GLY A C 15
ATOM 7292 O O . GLY A 1 2 ? 7.513 -4.184 7.481 1.00 0.00 2 GLY A O 15
ATOM 7296 N N . CYS A 1 3 ? 6.599 -6.073 6.827 1.00 0.00 3 CYS A N 15
ATOM 7297 C CA . CYS A 1 3 ? 5.796 -5.376 5.782 1.00 0.00 3 CYS A CA 15
ATOM 7298 C C . CYS A 1 3 ? 4.423 -5.013 6.345 1.00 0.00 3 CYS A C 15
ATOM 7299 O O . CYS A 1 3 ? 4.139 -5.209 7.509 1.00 0.00 3 CYS A O 15
ATOM 7306 N N . LEU A 1 4 ? 3.570 -4.478 5.514 1.00 0.00 4 LEU A N 15
ATOM 7307 C CA . LEU A 1 4 ? 2.223 -4.089 5.963 1.00 0.00 4 LEU A CA 15
ATOM 7308 C C . LEU A 1 4 ? 1.201 -5.192 5.605 1.00 0.00 4 LEU A C 15
ATOM 7309 O O . LEU A 1 4 ? 1.039 -5.540 4.452 1.00 0.00 4 LEU A O 15
ATOM 7325 N N . PRO A 1 5 ? 0.510 -5.727 6.591 1.00 0.00 5 PRO A N 15
ATOM 7326 C CA . PRO A 1 5 ? -0.525 -6.797 6.386 1.00 0.00 5 PRO A CA 15
ATOM 7327 C C . PRO A 1 5 ? -1.630 -6.390 5.400 1.00 0.00 5 PRO A C 15
ATOM 7328 O O . PRO A 1 5 ? -1.912 -5.228 5.200 1.00 0.00 5 PRO A O 15
ATOM 7339 N N . HIS A 1 6 ? -2.249 -7.353 4.776 1.00 0.00 6 HIS A N 15
ATOM 7340 C CA . HIS A 1 6 ? -3.333 -7.047 3.802 1.00 0.00 6 HIS A CA 15
ATOM 7341 C C . HIS A 1 6 ? -4.313 -6.048 4.419 1.00 0.00 6 HIS A C 15
ATOM 7342 O O . HIS A 1 6 ? -4.473 -5.977 5.622 1.00 0.00 6 HIS A O 15
ATOM 7356 N N . ASN A 1 7 ? -4.982 -5.291 3.598 1.00 0.00 7 ASN A N 15
ATOM 7357 C CA . ASN A 1 7 ? -5.972 -4.306 4.112 1.00 0.00 7 ASN A CA 15
ATOM 7358 C C . ASN A 1 7 ? -5.286 -3.226 4.963 1.00 0.00 7 ASN A C 15
ATOM 7359 O O . ASN A 1 7 ? -5.944 -2.484 5.663 1.00 0.00 7 ASN A O 15
ATOM 7370 N N . ARG A 1 8 ? -3.979 -3.115 4.913 1.00 0.00 8 ARG A N 15
ATOM 7371 C CA . ARG A 1 8 ? -3.298 -2.059 5.733 1.00 0.00 8 ARG A CA 15
ATOM 7372 C C . ARG A 1 8 ? -3.083 -0.806 4.887 1.00 0.00 8 ARG A C 15
ATOM 7373 O O . ARG A 1 8 ? -3.035 -0.861 3.684 1.00 0.00 8 ARG A O 15
ATOM 7394 N N . PHE A 1 9 ? -2.952 0.323 5.515 1.00 0.00 9 PHE A N 15
ATOM 7395 C CA . PHE A 1 9 ? -2.740 1.583 4.744 1.00 0.00 9 PHE A CA 15
ATOM 7396 C C . PHE A 1 9 ? -1.267 1.727 4.346 1.00 0.00 9 PHE A C 15
ATOM 7397 O O . PHE A 1 9 ? -0.375 1.550 5.150 1.00 0.00 9 PHE A O 15
ATOM 7414 N N . CYS A 1 10 ? -1.012 2.045 3.106 1.00 0.00 10 CYS A N 15
ATOM 7415 C CA . CYS A 1 10 ? 0.390 2.200 2.636 1.00 0.00 10 CYS A CA 15
ATOM 7416 C C . CYS A 1 10 ? 0.422 3.150 1.440 1.00 0.00 10 CYS A C 15
ATOM 7417 O O . CYS A 1 10 ? -0.560 3.777 1.115 1.00 0.00 10 CYS A O 15
ATOM 7424 N N . ASN A 1 11 ? 1.538 3.231 0.769 1.00 0.00 11 ASN A N 15
ATOM 7425 C CA . ASN A 1 11 ? 1.638 4.098 -0.444 1.00 0.00 11 ASN A CA 15
ATOM 7426 C C . ASN A 1 11 ? 2.393 3.309 -1.518 1.00 0.00 11 ASN A C 15
ATOM 7427 O O . ASN A 1 11 ? 3.398 2.682 -1.248 1.00 0.00 11 ASN A O 15
ATOM 7438 N N . ALA A 1 12 ? 1.907 3.319 -2.728 1.00 0.00 12 ALA A N 15
ATOM 7439 C CA . ALA A 1 12 ? 2.582 2.552 -3.814 1.00 0.00 12 ALA A CA 15
ATOM 7440 C C . ALA A 1 12 ? 4.045 2.970 -3.898 1.00 0.00 12 ALA A C 15
ATOM 7441 O O . ALA A 1 12 ? 4.857 2.306 -4.513 1.00 0.00 12 ALA A O 15
ATOM 7448 N N . LEU A 1 13 ? 4.378 4.085 -3.316 1.00 0.00 13 LEU A N 15
ATOM 7449 C CA . LEU A 1 13 ? 5.779 4.580 -3.389 1.00 0.00 13 LEU A CA 15
ATOM 7450 C C . LEU A 1 13 ? 6.310 4.898 -1.983 1.00 0.00 13 LEU A C 15
ATOM 7451 O O . LEU A 1 13 ? 7.386 4.478 -1.609 1.00 0.00 13 LEU A O 15
ATOM 7467 N N . SER A 1 14 ? 5.583 5.654 -1.209 1.00 0.00 14 SER A N 15
ATOM 7468 C CA . SER A 1 14 ? 6.076 6.019 0.154 1.00 0.00 14 SER A CA 15
ATOM 7469 C C . SER A 1 14 ? 5.648 4.981 1.195 1.00 0.00 14 SER A C 15
ATOM 7470 O O . SER A 1 14 ? 5.022 3.985 0.885 1.00 0.00 14 SER A O 15
ATOM 7478 N N . GLY A 1 15 ? 5.988 5.216 2.435 1.00 0.00 15 GLY A N 15
ATOM 7479 C CA . GLY A 1 15 ? 5.609 4.268 3.518 1.00 0.00 15 GLY A CA 15
ATOM 7480 C C . GLY A 1 15 ? 6.252 2.901 3.276 1.00 0.00 15 GLY A C 15
ATOM 7481 O O . GLY A 1 15 ? 6.703 2.599 2.189 1.00 0.00 15 GLY A O 15
ATOM 7485 N N . PRO A 1 16 ? 6.279 2.074 4.290 1.00 0.00 16 PRO A N 15
ATOM 7486 C CA . PRO A 1 16 ? 6.856 0.702 4.199 1.00 0.00 16 PRO A CA 15
ATOM 7487 C C . PRO A 1 16 ? 6.263 -0.092 3.034 1.00 0.00 16 PRO A C 15
ATOM 7488 O O . PRO A 1 16 ? 5.418 0.392 2.305 1.00 0.00 16 PRO A O 15
ATOM 7499 N N . ARG A 1 17 ? 6.710 -1.304 2.847 1.00 0.00 17 ARG A N 15
ATOM 7500 C CA . ARG A 1 17 ? 6.198 -2.133 1.736 1.00 0.00 17 ARG A CA 15
ATOM 7501 C C . ARG A 1 17 ? 5.224 -3.176 2.289 1.00 0.00 17 ARG A C 15
ATOM 7502 O O . ARG A 1 17 ? 5.318 -3.579 3.430 1.00 0.00 17 ARG A O 15
ATOM 7523 N N . CYS A 1 18 ? 4.298 -3.627 1.488 1.00 0.00 18 CYS A N 15
ATOM 7524 C CA . CYS A 1 18 ? 3.340 -4.647 1.952 1.00 0.00 18 CYS A CA 15
ATOM 7525 C C . CYS A 1 18 ? 4.058 -6.005 1.978 1.00 0.00 18 CYS A C 15
ATOM 7526 O O . CYS A 1 18 ? 5.103 -6.163 1.379 1.00 0.00 18 CYS A O 15
ATOM 7533 N N . CYS A 1 19 ? 3.535 -6.980 2.670 1.00 0.00 19 CYS A N 15
ATOM 7534 C CA . CYS A 1 19 ? 4.235 -8.303 2.727 1.00 0.00 19 CYS A CA 15
ATOM 7535 C C . CYS A 1 19 ? 3.871 -9.163 1.513 1.00 0.00 19 CYS A C 15
ATOM 7536 O O . CYS A 1 19 ? 3.313 -8.705 0.531 1.00 0.00 19 CYS A O 15
ATOM 7543 N N . SER A 1 20 ? 4.209 -10.416 1.593 1.00 0.00 20 SER A N 15
ATOM 7544 C CA . SER A 1 20 ? 3.940 -11.357 0.470 1.00 0.00 20 SER A CA 15
ATOM 7545 C C . SER A 1 20 ? 2.441 -11.614 0.322 1.00 0.00 20 SER A C 15
ATOM 7546 O O . SER A 1 20 ? 1.711 -11.711 1.290 1.00 0.00 20 SER A O 15
ATOM 7554 N N . GLY A 1 21 ? 1.989 -11.741 -0.896 1.00 0.00 21 GLY A N 15
ATOM 7555 C CA . GLY A 1 21 ? 0.548 -12.012 -1.145 1.00 0.00 21 GLY A CA 15
ATOM 7556 C C . GLY A 1 21 ? -0.263 -10.724 -1.009 1.00 0.00 21 GLY A C 15
ATOM 7557 O O . GLY A 1 21 ? -1.436 -10.690 -1.324 1.00 0.00 21 GLY A O 15
ATOM 7561 N N . LEU A 1 22 ? 0.341 -9.664 -0.533 1.00 0.00 22 LEU A N 15
ATOM 7562 C CA . LEU A 1 22 ? -0.418 -8.388 -0.373 1.00 0.00 22 LEU A CA 15
ATOM 7563 C C . LEU A 1 22 ? 0.172 -7.337 -1.327 1.00 0.00 22 LEU A C 15
ATOM 7564 O O . LEU A 1 22 ? 1.350 -7.355 -1.626 1.00 0.00 22 LEU A O 15
ATOM 7580 N N . LYS A 1 23 ? -0.635 -6.420 -1.805 1.00 0.00 23 LYS A N 15
ATOM 7581 C CA . LYS A 1 23 ? -0.116 -5.368 -2.739 1.00 0.00 23 LYS A CA 15
ATOM 7582 C C . LYS A 1 23 ? -0.613 -3.996 -2.297 1.00 0.00 23 LYS A C 15
ATOM 7583 O O . LYS A 1 23 ? -1.708 -3.854 -1.807 1.00 0.00 23 LYS A O 15
ATOM 7602 N N . CYS A 1 24 ? 0.184 -2.982 -2.466 1.00 0.00 24 CYS A N 15
ATOM 7603 C CA . CYS A 1 24 ? -0.248 -1.623 -2.038 1.00 0.00 24 CYS A CA 15
ATOM 7604 C C . CYS A 1 24 ? -0.955 -0.889 -3.184 1.00 0.00 24 CYS A C 15
ATOM 7605 O O . CYS A 1 24 ? -0.329 -0.307 -4.047 1.00 0.00 24 CYS A O 15
ATOM 7612 N N . LYS A 1 25 ? -2.262 -0.899 -3.180 1.00 0.00 25 LYS A N 15
ATOM 7613 C CA . LYS A 1 25 ? -3.037 -0.190 -4.243 1.00 0.00 25 LYS A CA 15
ATOM 7614 C C . LYS A 1 25 ? -3.451 1.191 -3.742 1.00 0.00 25 LYS A C 15
ATOM 7615 O O . LYS A 1 25 ? -3.694 1.384 -2.572 1.00 0.00 25 LYS A O 15
ATOM 7634 N N . GLU A 1 26 ? -3.542 2.148 -4.628 1.00 0.00 26 GLU A N 15
ATOM 7635 C CA . GLU A 1 26 ? -3.948 3.514 -4.232 1.00 0.00 26 GLU A CA 15
ATOM 7636 C C . GLU A 1 26 ? -5.474 3.646 -4.299 1.00 0.00 26 GLU A C 15
ATOM 7637 O O . GLU A 1 26 ? -6.082 3.435 -5.330 1.00 0.00 26 GLU A O 15
ATOM 7649 N N . LEU A 1 27 ? -6.097 4.007 -3.207 1.00 0.00 27 LEU A N 15
ATOM 7650 C CA . LEU A 1 27 ? -7.576 4.172 -3.195 1.00 0.00 27 LEU A CA 15
ATOM 7651 C C . LEU A 1 27 ? -7.898 5.639 -3.480 1.00 0.00 27 LEU A C 15
ATOM 7652 O O . LEU A 1 27 ? -9.040 6.022 -3.643 1.00 0.00 27 LEU A O 15
ATOM 7668 N N . SER A 1 28 ? -6.885 6.456 -3.541 1.00 0.00 28 SER A N 15
ATOM 7669 C CA . SER A 1 28 ? -7.085 7.904 -3.814 1.00 0.00 28 SER A CA 15
ATOM 7670 C C . SER A 1 28 ? -5.719 8.534 -4.068 1.00 0.00 28 SER A C 15
ATOM 7671 O O . SER A 1 28 ? -4.743 7.841 -4.279 1.00 0.00 28 SER A O 15
ATOM 7679 N N . ILE A 1 29 ? -5.629 9.833 -4.050 1.00 0.00 29 ILE A N 15
ATOM 7680 C CA . ILE A 1 29 ? -4.324 10.476 -4.288 1.00 0.00 29 ILE A CA 15
ATOM 7681 C C . ILE A 1 29 ? -3.377 10.124 -3.133 1.00 0.00 29 ILE A C 15
ATOM 7682 O O . ILE A 1 29 ? -2.223 9.806 -3.344 1.00 0.00 29 ILE A O 15
ATOM 7698 N N . TRP A 1 30 ? -3.859 10.182 -1.914 1.00 0.00 30 TRP A N 15
ATOM 7699 C CA . TRP A 1 30 ? -2.995 9.858 -0.741 1.00 0.00 30 TRP A CA 15
ATOM 7700 C C . TRP A 1 30 ? -3.542 8.637 0.020 1.00 0.00 30 TRP A C 15
ATOM 7701 O O . TRP A 1 30 ? -3.262 8.460 1.190 1.00 0.00 30 TRP A O 15
ATOM 7722 N N . ASP A 1 31 ? -4.326 7.799 -0.618 1.00 0.00 31 ASP A N 15
ATOM 7723 C CA . ASP A 1 31 ? -4.889 6.605 0.098 1.00 0.00 31 ASP A CA 15
ATOM 7724 C C . ASP A 1 31 ? -4.506 5.317 -0.617 1.00 0.00 31 ASP A C 15
ATOM 7725 O O . ASP A 1 31 ? -4.780 5.135 -1.783 1.00 0.00 31 ASP A O 15
ATOM 7734 N N . SER A 1 32 ? -3.896 4.412 0.088 1.00 0.00 32 SER A N 15
ATOM 7735 C CA . SER A 1 32 ? -3.512 3.113 -0.521 1.00 0.00 32 SER A CA 15
ATOM 7736 C C . SER A 1 32 ? -3.706 2.018 0.518 1.00 0.00 32 SER A C 15
ATOM 7737 O O . SER A 1 32 ? -3.630 2.269 1.703 1.00 0.00 32 SER A O 15
ATOM 7745 N N . ARG A 1 33 ? -3.955 0.806 0.101 1.00 0.00 33 ARG A N 15
ATOM 7746 C CA . ARG A 1 33 ? -4.146 -0.272 1.111 1.00 0.00 33 ARG A CA 15
ATOM 7747 C C . ARG A 1 33 ? -3.457 -1.557 0.628 1.00 0.00 33 ARG A C 15
ATOM 7748 O O . ARG A 1 33 ? -3.559 -1.920 -0.524 1.00 0.00 33 ARG A O 15
ATOM 7769 N N . CYS A 1 34 ? -2.743 -2.251 1.489 1.00 0.00 34 CYS A N 15
ATOM 7770 C CA . CYS A 1 34 ? -2.063 -3.493 1.030 1.00 0.00 34 CYS A CA 15
ATOM 7771 C C . CYS A 1 34 ? -3.104 -4.482 0.522 1.00 0.00 34 CYS A C 15
ATOM 7772 O O . CYS A 1 34 ? -3.724 -5.197 1.285 1.00 0.00 34 CYS A O 15
ATOM 7779 N N . LEU A 1 35 ? -3.289 -4.545 -0.763 1.00 0.00 35 LEU A N 15
ATOM 7780 C CA . LEU A 1 35 ? -4.283 -5.513 -1.314 1.00 0.00 35 LEU A CA 15
ATOM 7781 C C . LEU A 1 35 ? -4.155 -5.590 -2.840 1.00 0.00 35 LEU A C 15
ATOM 7782 O O . LEU A 1 35 ? -4.272 -4.599 -3.533 1.00 0.00 35 LEU A O 15
ATOM 7801 N N . GLY A 1 1 ? 11.402 -10.299 6.179 1.00 0.00 1 GLY A N 16
ATOM 7802 C CA . GLY A 1 1 ? 10.381 -11.118 6.889 1.00 0.00 1 GLY A CA 16
ATOM 7803 C C . GLY A 1 1 ? 9.194 -10.232 7.266 1.00 0.00 1 GLY A C 16
ATOM 7804 O O . GLY A 1 1 ? 8.051 -10.599 7.087 1.00 0.00 1 GLY A O 16
ATOM 7809 N N . GLY A 1 2 ? 9.455 -9.063 7.790 1.00 0.00 2 GLY A N 16
ATOM 7810 C CA . GLY A 1 2 ? 8.341 -8.151 8.181 1.00 0.00 2 GLY A CA 16
ATOM 7811 C C . GLY A 1 2 ? 7.945 -7.262 6.996 1.00 0.00 2 GLY A C 16
ATOM 7812 O O . GLY A 1 2 ? 8.772 -6.852 6.204 1.00 0.00 2 GLY A O 16
ATOM 7816 N N . CYS A 1 3 ? 6.679 -6.959 6.883 1.00 0.00 3 CYS A N 16
ATOM 7817 C CA . CYS A 1 3 ? 6.181 -6.093 5.772 1.00 0.00 3 CYS A CA 16
ATOM 7818 C C . CYS A 1 3 ? 4.901 -5.414 6.235 1.00 0.00 3 CYS A C 16
ATOM 7819 O O . CYS A 1 3 ? 4.627 -5.296 7.414 1.00 0.00 3 CYS A O 16
ATOM 7826 N N . LEU A 1 4 ? 4.114 -4.985 5.303 1.00 0.00 4 LEU A N 16
ATOM 7827 C CA . LEU A 1 4 ? 2.836 -4.326 5.638 1.00 0.00 4 LEU A CA 16
ATOM 7828 C C . LEU A 1 4 ? 1.694 -5.353 5.542 1.00 0.00 4 LEU A C 16
ATOM 7829 O O . LEU A 1 4 ? 1.471 -5.921 4.503 1.00 0.00 4 LEU A O 16
ATOM 7845 N N . PRO A 1 5 ? 0.966 -5.602 6.607 1.00 0.00 5 PRO A N 16
ATOM 7846 C CA . PRO A 1 5 ? -0.168 -6.576 6.577 1.00 0.00 5 PRO A CA 16
ATOM 7847 C C . PRO A 1 5 ? -1.312 -6.110 5.665 1.00 0.00 5 PRO A C 16
ATOM 7848 O O . PRO A 1 5 ? -1.492 -4.929 5.419 1.00 0.00 5 PRO A O 16
ATOM 7859 N N . HIS A 1 6 ? -2.070 -7.037 5.156 1.00 0.00 6 HIS A N 16
ATOM 7860 C CA . HIS A 1 6 ? -3.198 -6.693 4.246 1.00 0.00 6 HIS A CA 16
ATOM 7861 C C . HIS A 1 6 ? -3.963 -5.454 4.737 1.00 0.00 6 HIS A C 16
ATOM 7862 O O . HIS A 1 6 ? -3.960 -5.120 5.905 1.00 0.00 6 HIS A O 16
ATOM 7876 N N . ASN A 1 7 ? -4.637 -4.798 3.826 1.00 0.00 7 ASN A N 16
ATOM 7877 C CA . ASN A 1 7 ? -5.459 -3.591 4.150 1.00 0.00 7 ASN A CA 16
ATOM 7878 C C . ASN A 1 7 ? -4.756 -2.603 5.097 1.00 0.00 7 ASN A C 16
ATOM 7879 O O . ASN A 1 7 ? -5.413 -1.796 5.727 1.00 0.00 7 ASN A O 16
ATOM 7890 N N . ARG A 1 8 ? -3.452 -2.602 5.199 1.00 0.00 8 ARG A N 16
ATOM 7891 C CA . ARG A 1 8 ? -2.809 -1.588 6.099 1.00 0.00 8 ARG A CA 16
ATOM 7892 C C . ARG A 1 8 ? -2.576 -0.295 5.319 1.00 0.00 8 ARG A C 16
ATOM 7893 O O . ARG A 1 8 ? -2.653 -0.255 4.109 1.00 0.00 8 ARG A O 16
ATOM 7914 N N . PHE A 1 9 ? -2.298 0.764 6.022 1.00 0.00 9 PHE A N 16
ATOM 7915 C CA . PHE A 1 9 ? -2.061 2.087 5.371 1.00 0.00 9 PHE A CA 16
ATOM 7916 C C . PHE A 1 9 ? -0.758 2.061 4.564 1.00 0.00 9 PHE A C 16
ATOM 7917 O O . PHE A 1 9 ? 0.236 2.639 4.957 1.00 0.00 9 PHE A O 16
ATOM 7934 N N . CYS A 1 10 ? -0.759 1.404 3.434 1.00 0.00 10 CYS A N 16
ATOM 7935 C CA . CYS A 1 10 ? 0.471 1.342 2.590 1.00 0.00 10 CYS A CA 16
ATOM 7936 C C . CYS A 1 10 ? 0.399 2.401 1.490 1.00 0.00 10 CYS A C 16
ATOM 7937 O O . CYS A 1 10 ? -0.636 2.619 0.899 1.00 0.00 10 CYS A O 16
ATOM 7944 N N . ASN A 1 11 ? 1.499 3.032 1.190 1.00 0.00 11 ASN A N 16
ATOM 7945 C CA . ASN A 1 11 ? 1.514 4.042 0.094 1.00 0.00 11 ASN A CA 16
ATOM 7946 C C . ASN A 1 11 ? 2.783 3.828 -0.728 1.00 0.00 11 ASN A C 16
ATOM 7947 O O . ASN A 1 11 ? 3.861 3.660 -0.191 1.00 0.00 11 ASN A O 16
ATOM 7958 N N . ALA A 1 12 ? 2.666 3.817 -2.025 1.00 0.00 12 ALA A N 16
ATOM 7959 C CA . ALA A 1 12 ? 3.862 3.598 -2.882 1.00 0.00 12 ALA A CA 16
ATOM 7960 C C . ALA A 1 12 ? 4.955 4.610 -2.525 1.00 0.00 12 ALA A C 16
ATOM 7961 O O . ALA A 1 12 ? 6.133 4.324 -2.615 1.00 0.00 12 ALA A O 16
ATOM 7968 N N . LEU A 1 13 ? 4.577 5.802 -2.149 1.00 0.00 13 LEU A N 16
ATOM 7969 C CA . LEU A 1 13 ? 5.596 6.842 -1.817 1.00 0.00 13 LEU A CA 16
ATOM 7970 C C . LEU A 1 13 ? 5.832 6.911 -0.304 1.00 0.00 13 LEU A C 16
ATOM 7971 O O . LEU A 1 13 ? 6.840 7.420 0.145 1.00 0.00 13 LEU A O 16
ATOM 7987 N N . SER A 1 14 ? 4.919 6.427 0.493 1.00 0.00 14 SER A N 16
ATOM 7988 C CA . SER A 1 14 ? 5.124 6.506 1.970 1.00 0.00 14 SER A CA 16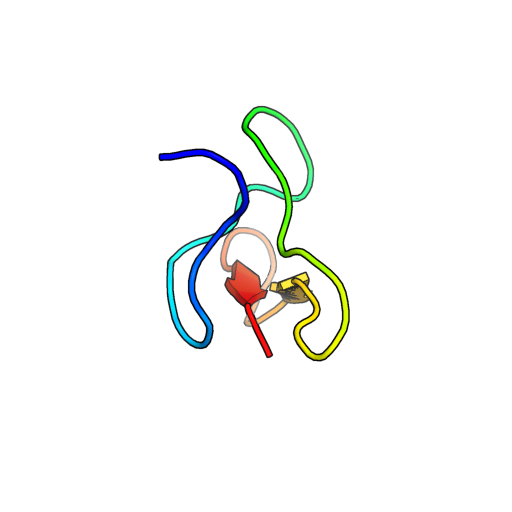
ATOM 7989 C C . SER A 1 14 ? 4.612 5.238 2.661 1.00 0.00 14 SER A C 16
ATOM 7990 O O . SER A 1 14 ? 3.533 5.218 3.216 1.00 0.00 14 SER A O 16
ATOM 7998 N N . GLY A 1 15 ? 5.380 4.184 2.651 1.00 0.00 15 GLY A N 16
ATOM 7999 C CA . GLY A 1 15 ? 4.927 2.934 3.327 1.00 0.00 15 GLY A CA 16
ATOM 8000 C C . GLY A 1 15 ? 5.717 1.736 2.776 1.00 0.00 15 GLY A C 16
ATOM 8001 O O . GLY A 1 15 ? 5.787 1.542 1.578 1.00 0.00 15 GLY A O 16
ATOM 8005 N N . PRO A 1 16 ? 6.301 0.922 3.630 1.00 0.00 16 PRO A N 16
ATOM 8006 C CA . PRO A 1 16 ? 7.078 -0.274 3.187 1.00 0.00 16 PRO A CA 16
ATOM 8007 C C . PRO A 1 16 ? 6.293 -1.153 2.216 1.00 0.00 16 PRO A C 16
ATOM 8008 O O . PRO A 1 16 ? 5.104 -0.997 2.033 1.00 0.00 16 PRO A O 16
ATOM 8019 N N . ARG A 1 17 ? 6.960 -2.071 1.588 1.00 0.00 17 ARG A N 16
ATOM 8020 C CA . ARG A 1 17 ? 6.275 -2.955 0.625 1.00 0.00 17 ARG A CA 16
ATOM 8021 C C . ARG A 1 17 ? 5.504 -4.029 1.384 1.00 0.00 17 ARG A C 16
ATOM 8022 O O . ARG A 1 17 ? 5.878 -4.419 2.472 1.00 0.00 17 ARG A O 16
ATOM 8043 N N . CYS A 1 18 ? 4.437 -4.520 0.827 1.00 0.00 18 CYS A N 16
ATOM 8044 C CA . CYS A 1 18 ? 3.673 -5.572 1.537 1.00 0.00 18 CYS A CA 16
ATOM 8045 C C . CYS A 1 18 ? 4.367 -6.914 1.399 1.00 0.00 18 CYS A C 16
ATOM 8046 O O . CYS A 1 18 ? 5.041 -7.188 0.424 1.00 0.00 18 CYS A O 16
ATOM 8053 N N . CYS A 1 19 ? 4.194 -7.763 2.372 1.00 0.00 19 CYS A N 16
ATOM 8054 C CA . CYS A 1 19 ? 4.833 -9.099 2.300 1.00 0.00 19 CYS A CA 16
ATOM 8055 C C . CYS A 1 19 ? 4.156 -9.912 1.202 1.00 0.00 19 CYS A C 16
ATOM 8056 O O . CYS A 1 19 ? 3.341 -9.419 0.436 1.00 0.00 19 CYS A O 16
ATOM 8063 N N . SER A 1 20 ? 4.482 -11.159 1.133 1.00 0.00 20 SER A N 16
ATOM 8064 C CA . SER A 1 20 ? 3.871 -12.027 0.096 1.00 0.00 20 SER A CA 16
ATOM 8065 C C . SER A 1 20 ? 2.397 -12.237 0.427 1.00 0.00 20 SER A C 16
ATOM 8066 O O . SER A 1 20 ? 2.028 -12.427 1.569 1.00 0.00 20 SER A O 16
ATOM 8074 N N . GLY A 1 21 ? 1.554 -12.207 -0.565 1.00 0.00 21 GLY A N 16
ATOM 8075 C CA . GLY A 1 21 ? 0.103 -12.411 -0.316 1.00 0.00 21 GLY A CA 16
ATOM 8076 C C . GLY A 1 21 ? -0.612 -11.063 -0.197 1.00 0.00 21 GLY A C 16
ATOM 8077 O O . GLY A 1 21 ? -1.823 -11.017 -0.097 1.00 0.00 21 GLY A O 16
ATOM 8081 N N . LEU A 1 22 ? 0.105 -9.957 -0.193 1.00 0.00 22 LEU A N 16
ATOM 8082 C CA . LEU A 1 22 ? -0.588 -8.645 -0.065 1.00 0.00 22 LEU A CA 16
ATOM 8083 C C . LEU A 1 22 ? -0.014 -7.672 -1.108 1.00 0.00 22 LEU A C 16
ATOM 8084 O O . LEU A 1 22 ? 1.050 -7.891 -1.650 1.00 0.00 22 LEU A O 16
ATOM 8100 N N . LYS A 1 23 ? -0.712 -6.604 -1.404 1.00 0.00 23 LYS A N 16
ATOM 8101 C CA . LYS A 1 23 ? -0.195 -5.630 -2.422 1.00 0.00 23 LYS A CA 16
ATOM 8102 C C . LYS A 1 23 ? -0.678 -4.220 -2.080 1.00 0.00 23 LYS A C 16
ATOM 8103 O O . LYS A 1 23 ? -1.658 -4.049 -1.402 1.00 0.00 23 LYS A O 16
ATOM 8122 N N . CYS A 1 24 ? 0.005 -3.208 -2.539 1.00 0.00 24 CYS A N 16
ATOM 8123 C CA . CYS A 1 24 ? -0.430 -1.813 -2.221 1.00 0.00 24 CYS A CA 16
ATOM 8124 C C . CYS A 1 24 ? -1.264 -1.217 -3.366 1.00 0.00 24 CYS A C 16
ATOM 8125 O O . CYS A 1 24 ? -0.737 -0.792 -4.375 1.00 0.00 24 CYS A O 16
ATOM 8132 N N . LYS A 1 25 ? -2.568 -1.167 -3.204 1.00 0.00 25 LYS A N 16
ATOM 8133 C CA . LYS A 1 25 ? -3.450 -0.585 -4.255 1.00 0.00 25 LYS A CA 16
ATOM 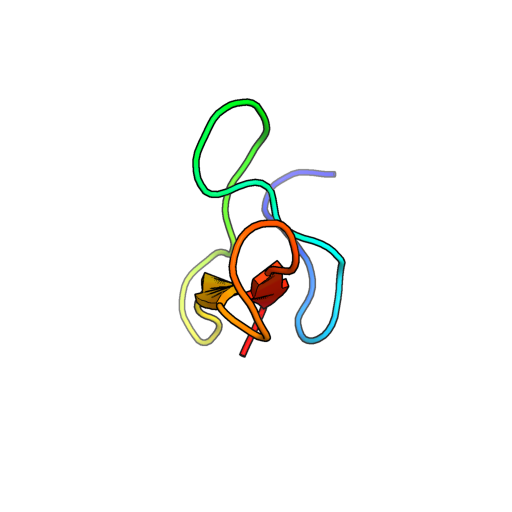8134 C C . LYS A 1 25 ? -3.830 0.856 -3.911 1.00 0.00 25 LYS A C 16
ATOM 8135 O O . LYS A 1 25 ? -3.925 1.227 -2.762 1.00 0.00 25 LYS A O 16
ATOM 8154 N N . GLU A 1 26 ? -4.049 1.660 -4.916 1.00 0.00 26 GLU A N 16
ATOM 8155 C CA . GLU A 1 26 ? -4.416 3.065 -4.711 1.00 0.00 26 GLU A CA 16
ATOM 8156 C C . GLU A 1 26 ? -5.934 3.207 -4.578 1.00 0.00 26 GLU A C 16
ATOM 8157 O O . GLU A 1 26 ? -6.693 2.380 -5.046 1.00 0.00 26 GLU A O 16
ATOM 8169 N N . LEU A 1 27 ? -6.376 4.267 -3.958 1.00 0.00 27 LEU A N 16
ATOM 8170 C CA . LEU A 1 27 ? -7.840 4.500 -3.805 1.00 0.00 27 LEU A CA 16
ATOM 8171 C C . LEU A 1 27 ? -8.187 5.886 -4.373 1.00 0.00 27 LEU A C 16
ATOM 8172 O O . LEU A 1 27 ? -9.242 6.076 -4.946 1.00 0.00 27 LEU A O 16
ATOM 8188 N N . SER A 1 28 ? -7.309 6.858 -4.224 1.00 0.00 28 SER A N 16
ATOM 8189 C CA . SER A 1 28 ? -7.612 8.222 -4.762 1.00 0.00 28 SER A CA 16
ATOM 8190 C C . SER A 1 28 ? -6.373 9.137 -4.673 1.00 0.00 28 SER A C 16
ATOM 8191 O O . SER A 1 28 ? -5.254 8.715 -4.899 1.00 0.00 28 SER A O 16
ATOM 8199 N N . ILE A 1 29 ? -6.581 10.395 -4.354 1.00 0.00 29 ILE A N 16
ATOM 8200 C CA . ILE A 1 29 ? -5.462 11.372 -4.259 1.00 0.00 29 ILE A CA 16
ATOM 8201 C C . ILE A 1 29 ? -4.541 11.006 -3.100 1.00 0.00 29 ILE A C 16
ATOM 8202 O O . ILE A 1 29 ? -4.502 11.679 -2.096 1.00 0.00 29 ILE A O 16
ATOM 8218 N N . TRP A 1 30 ? -3.783 9.952 -3.263 1.00 0.00 30 TRP A N 16
ATOM 8219 C CA . TRP A 1 30 ? -2.819 9.495 -2.200 1.00 0.00 30 TRP A CA 16
ATOM 8220 C C . TRP A 1 30 ? -3.474 8.539 -1.199 1.00 0.00 30 TRP A C 16
ATOM 8221 O O . TRP A 1 30 ? -3.065 8.448 -0.059 1.00 0.00 30 TRP A O 16
ATOM 8242 N N . ASP A 1 31 ? -4.453 7.794 -1.621 1.00 0.00 31 ASP A N 16
ATOM 8243 C CA . ASP A 1 31 ? -5.091 6.814 -0.698 1.00 0.00 31 ASP A CA 16
ATOM 8244 C C . ASP A 1 31 ? -4.727 5.404 -1.146 1.00 0.00 31 ASP A C 16
ATOM 8245 O O . ASP A 1 31 ? -5.244 4.908 -2.122 1.00 0.00 31 ASP A O 16
ATOM 8254 N N . SER A 1 32 ? -3.837 4.749 -0.451 1.00 0.00 32 SER A N 16
ATOM 8255 C CA . SER A 1 32 ? -3.452 3.376 -0.855 1.00 0.00 32 SER A CA 16
ATOM 8256 C C . SER A 1 32 ? -3.368 2.470 0.379 1.00 0.00 32 SER A C 16
ATOM 8257 O O . SER A 1 32 ? -2.915 2.877 1.431 1.00 0.00 32 SER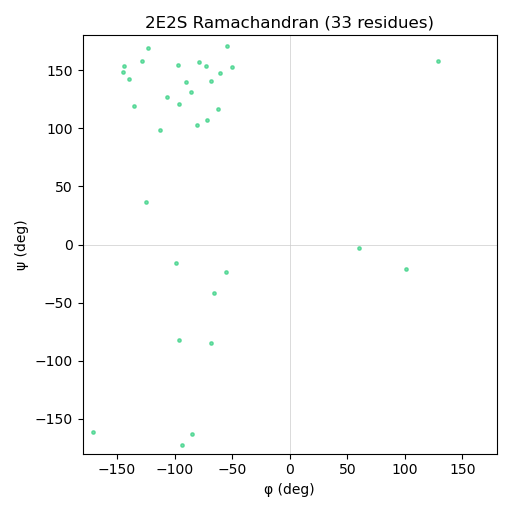 A O 16
ATOM 8265 N N . ARG A 1 33 ? -3.773 1.231 0.246 1.00 0.00 33 ARG A N 16
ATOM 8266 C CA . ARG A 1 33 ? -3.689 0.290 1.393 1.00 0.00 33 ARG A CA 16
ATOM 8267 C C . ARG A 1 33 ? -3.273 -1.079 0.886 1.00 0.00 33 ARG A C 16
ATOM 8268 O O . ARG A 1 33 ? -3.555 -1.443 -0.238 1.00 0.00 33 ARG A O 16
ATOM 8289 N N . CYS A 1 34 ? -2.591 -1.842 1.688 1.00 0.00 34 CYS A N 16
ATOM 8290 C CA . CYS A 1 34 ? -2.163 -3.171 1.207 1.00 0.00 34 CYS A CA 16
ATOM 8291 C C . CYS A 1 34 ? -3.379 -3.993 0.789 1.00 0.00 34 CYS A C 16
ATOM 8292 O O . CYS A 1 34 ? -4.210 -4.359 1.592 1.00 0.00 34 CYS A O 16
ATOM 8299 N N . LEU A 1 35 ? -3.473 -4.287 -0.470 1.00 0.00 35 LEU A N 16
ATOM 8300 C CA . LEU A 1 35 ? -4.618 -5.094 -0.981 1.00 0.00 35 LEU A CA 16
ATOM 8301 C C . LEU A 1 35 ? -4.099 -6.095 -2.017 1.00 0.00 35 LEU A C 16
ATOM 8302 O O . LEU A 1 35 ? -4.080 -5.817 -3.201 1.00 0.00 35 LEU A O 16
ATOM 8321 N N . GLY A 1 1 ? 9.382 -10.624 7.821 1.00 0.00 1 GLY A N 17
ATOM 8322 C CA . GLY A 1 1 ? 10.114 -9.456 8.390 1.00 0.00 1 GLY A CA 17
ATOM 8323 C C . GLY A 1 1 ? 9.121 -8.344 8.742 1.00 0.00 1 GLY A C 17
ATOM 8324 O O . GLY A 1 1 ? 8.284 -8.499 9.608 1.00 0.00 1 GLY A O 17
ATOM 8329 N N . GLY A 1 2 ? 9.215 -7.218 8.080 1.00 0.00 2 GLY A N 17
ATOM 8330 C CA . GLY A 1 2 ? 8.282 -6.090 8.380 1.00 0.00 2 GLY A CA 17
ATOM 8331 C C . GLY A 1 2 ? 7.614 -5.605 7.096 1.00 0.00 2 GLY A C 17
ATOM 8332 O O . GLY A 1 2 ? 8.265 -5.170 6.167 1.00 0.00 2 GLY A O 17
ATOM 8336 N N . CYS A 1 3 ? 6.313 -5.662 7.047 1.00 0.00 3 CYS A N 17
ATOM 8337 C CA . CYS A 1 3 ? 5.589 -5.192 5.835 1.00 0.00 3 CYS A CA 17
ATOM 8338 C C . CYS A 1 3 ? 4.248 -4.611 6.259 1.00 0.00 3 CYS A C 17
ATOM 8339 O O . CYS A 1 3 ? 4.005 -4.334 7.419 1.00 0.00 3 CYS A O 17
ATOM 8346 N N . LEU A 1 4 ? 3.380 -4.437 5.318 1.00 0.00 4 LEU A N 17
ATOM 8347 C CA . LEU A 1 4 ? 2.048 -3.894 5.608 1.00 0.00 4 LEU A CA 17
ATOM 8348 C C . LEU A 1 4 ? 1.001 -5.008 5.419 1.00 0.00 4 LEU A C 17
ATOM 8349 O O . LEU A 1 4 ? 0.658 -5.358 4.306 1.00 0.00 4 LEU A O 17
ATOM 8365 N N . PRO A 1 5 ? 0.481 -5.543 6.492 1.00 0.00 5 PRO A N 17
ATOM 8366 C CA . PRO A 1 5 ? -0.564 -6.608 6.443 1.00 0.00 5 PRO A CA 17
ATOM 8367 C C . PRO A 1 5 ? -1.815 -6.128 5.712 1.00 0.00 5 PRO A C 17
ATOM 8368 O O . PRO A 1 5 ? -2.097 -4.948 5.652 1.00 0.00 5 PRO A O 17
ATOM 8379 N N . HIS A 1 6 ? -2.549 -7.028 5.134 1.00 0.00 6 HIS A N 17
ATOM 8380 C CA . HIS A 1 6 ? -3.761 -6.623 4.382 1.00 0.00 6 HIS A CA 17
ATOM 8381 C C . HIS A 1 6 ? -4.566 -5.593 5.182 1.00 0.00 6 HIS A C 17
ATOM 8382 O O . HIS A 1 6 ? -4.763 -5.725 6.375 1.00 0.00 6 HIS A O 17
ATOM 8396 N N . ASN A 1 7 ? -5.042 -4.581 4.499 1.00 0.00 7 ASN A N 17
ATOM 8397 C CA . ASN A 1 7 ? -5.877 -3.508 5.128 1.00 0.00 7 ASN A CA 17
ATOM 8398 C C . ASN A 1 7 ? -5.019 -2.349 5.676 1.00 0.00 7 ASN A C 17
ATOM 8399 O O . ASN A 1 7 ? -5.533 -1.280 5.932 1.00 0.00 7 ASN A O 17
ATOM 8410 N N . ARG A 1 8 ? -3.733 -2.515 5.854 1.00 0.00 8 ARG A N 17
ATOM 8411 C CA . ARG A 1 8 ? -2.922 -1.373 6.377 1.00 0.00 8 ARG A CA 17
ATOM 8412 C C . ARG A 1 8 ? -2.544 -0.431 5.217 1.00 0.00 8 ARG A C 17
ATOM 8413 O O . ARG A 1 8 ? -2.275 -0.859 4.112 1.00 0.00 8 ARG A O 17
ATOM 8434 N N . PHE A 1 9 ? -2.556 0.856 5.474 1.00 0.00 9 PHE A N 17
ATOM 8435 C CA . PHE A 1 9 ? -2.241 1.868 4.416 1.00 0.00 9 PHE A CA 17
ATOM 8436 C C . PHE A 1 9 ? -0.798 1.707 3.938 1.00 0.00 9 PHE A C 17
ATOM 8437 O O . PHE A 1 9 ? 0.094 1.408 4.707 1.00 0.00 9 PHE A O 17
ATOM 8454 N N . CYS A 1 10 ? -0.567 1.888 2.666 1.00 0.00 10 CYS A N 17
ATOM 8455 C CA . CYS A 1 10 ? 0.816 1.729 2.127 1.00 0.00 10 CYS A CA 17
ATOM 8456 C C . CYS A 1 10 ? 1.046 2.700 0.969 1.00 0.00 10 CYS A C 17
ATOM 8457 O O . CYS A 1 10 ? 0.121 3.232 0.390 1.00 0.00 10 CYS A O 17
ATOM 8464 N N . ASN A 1 11 ? 2.287 2.913 0.624 1.00 0.00 11 ASN A N 17
ATOM 8465 C CA . ASN A 1 11 ? 2.616 3.828 -0.509 1.00 0.00 11 ASN A CA 17
ATOM 8466 C C . ASN A 1 11 ? 3.762 3.216 -1.321 1.00 0.00 11 ASN A C 17
ATOM 8467 O O . ASN A 1 11 ? 4.734 2.737 -0.774 1.00 0.00 11 ASN A O 17
ATOM 8478 N N . ALA A 1 12 ? 3.649 3.219 -2.619 1.00 0.00 12 ALA A N 17
ATOM 8479 C CA . ALA A 1 12 ? 4.724 2.628 -3.464 1.00 0.00 12 ALA A CA 17
ATOM 8480 C C . ALA A 1 12 ? 6.077 3.274 -3.146 1.00 0.00 12 ALA A C 17
ATOM 8481 O O . ALA A 1 12 ? 7.113 2.676 -3.355 1.00 0.00 12 ALA A O 17
ATOM 8488 N N . LEU A 1 13 ? 6.089 4.499 -2.679 1.00 0.00 13 LEU A N 17
ATOM 8489 C CA . LEU A 1 13 ? 7.393 5.174 -2.400 1.00 0.00 13 LEU A CA 17
ATOM 8490 C C . LEU A 1 13 ? 7.379 5.877 -1.030 1.00 0.00 13 LEU A C 17
ATOM 8491 O O . LEU A 1 13 ? 8.249 6.666 -0.725 1.00 0.00 13 LEU A O 17
ATOM 8507 N N . SER A 1 14 ? 6.419 5.586 -0.188 1.00 0.00 14 SER A N 17
ATOM 8508 C CA . SER A 1 14 ? 6.392 6.243 1.160 1.00 0.00 14 SER A CA 17
ATOM 8509 C C . SER A 1 14 ? 6.101 5.203 2.250 1.00 0.00 14 SER A C 17
ATOM 8510 O O . SER A 1 14 ? 5.113 4.500 2.210 1.00 0.00 14 SER A O 17
ATOM 8518 N N . GLY A 1 15 ? 6.964 5.113 3.231 1.00 0.00 15 GLY A N 17
ATOM 8519 C CA . GLY A 1 15 ? 6.757 4.138 4.336 1.00 0.00 15 GLY A CA 17
ATOM 8520 C C . GLY A 1 15 ? 7.109 2.724 3.866 1.00 0.00 15 GLY A C 17
ATOM 8521 O O . GLY A 1 15 ? 7.459 2.508 2.724 1.00 0.00 15 GLY A O 17
ATOM 8525 N N . PRO A 1 16 ? 7.007 1.772 4.753 1.00 0.00 16 PRO A N 17
ATOM 8526 C CA . PRO A 1 16 ? 7.303 0.339 4.452 1.00 0.00 16 PRO A CA 17
ATOM 8527 C C . PRO A 1 16 ? 6.510 -0.171 3.237 1.00 0.00 16 PRO A C 17
ATOM 8528 O O . PRO A 1 16 ? 5.749 0.559 2.633 1.00 0.00 16 PRO A O 17
ATOM 8539 N N . ARG A 1 17 ? 6.702 -1.414 2.864 1.00 0.00 17 ARG A N 17
ATOM 8540 C CA . ARG A 1 17 ? 5.992 -1.972 1.685 1.00 0.00 17 ARG A CA 17
ATOM 8541 C C . ARG A 1 17 ? 5.161 -3.205 2.064 1.00 0.00 17 ARG A C 17
ATOM 8542 O O . ARG A 1 17 ? 5.461 -3.907 3.009 1.00 0.00 17 ARG A O 17
ATOM 8563 N N . CYS A 1 18 ? 4.113 -3.468 1.320 1.00 0.00 18 CYS A N 17
ATOM 8564 C CA . CYS A 1 18 ? 3.253 -4.635 1.600 1.00 0.00 18 CYS A CA 17
ATOM 8565 C C . CYS A 1 18 ? 4.059 -5.913 1.352 1.00 0.00 18 CYS A C 17
ATOM 8566 O O . CYS A 1 18 ? 4.943 -5.949 0.521 1.00 0.00 18 CYS A O 17
ATOM 8573 N N . CYS A 1 19 ? 3.778 -6.960 2.077 1.00 0.00 19 CYS A N 17
ATOM 8574 C CA . CYS A 1 19 ? 4.560 -8.220 1.879 1.00 0.00 19 CYS A CA 17
ATOM 8575 C C . CYS A 1 19 ? 3.936 -9.095 0.780 1.00 0.00 19 CYS A C 17
ATOM 8576 O O . CYS A 1 19 ? 3.151 -8.648 -0.038 1.00 0.00 19 CYS A O 17
ATOM 8583 N N . SER A 1 20 ? 4.298 -10.348 0.767 1.00 0.00 20 SER A N 17
ATOM 8584 C CA . SER A 1 20 ? 3.764 -11.285 -0.264 1.00 0.00 20 SER A CA 17
ATOM 8585 C C . SER A 1 20 ? 2.275 -11.534 -0.024 1.00 0.00 20 SER A C 17
ATOM 8586 O O . SER A 1 20 ? 1.805 -11.533 1.096 1.00 0.00 20 SER A O 17
ATOM 8594 N N . GLY A 1 21 ? 1.530 -11.744 -1.074 1.00 0.00 21 GLY A N 17
ATOM 8595 C CA . GLY A 1 21 ? 0.073 -11.991 -0.916 1.00 0.00 21 GLY A CA 17
ATOM 8596 C C . GLY A 1 21 ? -0.638 -10.658 -0.694 1.00 0.00 21 GLY A C 17
ATOM 8597 O O . GLY A 1 21 ? -1.849 -10.598 -0.608 1.00 0.00 21 GLY A O 17
ATOM 8601 N N . LEU A 1 22 ? 0.108 -9.586 -0.594 1.00 0.00 22 LEU A N 17
ATOM 8602 C CA . LEU A 1 22 ? -0.517 -8.251 -0.371 1.00 0.00 22 LEU A CA 17
ATOM 8603 C C . LEU A 1 22 ? -0.259 -7.373 -1.603 1.00 0.00 22 LEU A C 17
ATOM 8604 O O . LEU A 1 22 ? 0.713 -7.553 -2.309 1.00 0.00 22 LEU A O 17
ATOM 8620 N N . LYS A 1 23 ? -1.130 -6.439 -1.880 1.00 0.00 23 LYS A N 17
ATOM 8621 C CA . LYS A 1 23 ? -0.947 -5.561 -3.082 1.00 0.00 23 LYS A CA 17
ATOM 8622 C C . LYS A 1 23 ? -1.223 -4.107 -2.724 1.00 0.00 23 LYS A C 17
ATOM 8623 O O . LYS A 1 23 ? -2.324 -3.744 -2.367 1.00 0.00 23 LYS A O 17
ATOM 8642 N N . CYS A 1 24 ? -0.245 -3.259 -2.825 1.00 0.00 24 CYS A N 17
ATOM 8643 C CA . CYS A 1 24 ? -0.488 -1.837 -2.482 1.00 0.00 24 CYS A CA 17
ATOM 8644 C C . CYS A 1 24 ? -1.347 -1.179 -3.564 1.00 0.00 24 CYS A C 17
ATOM 8645 O O . CYS A 1 24 ? -0.848 -0.486 -4.430 1.00 0.00 24 CYS A O 17
ATOM 8652 N N . LYS A 1 25 ? -2.641 -1.373 -3.516 1.00 0.00 25 LYS A N 17
ATOM 8653 C CA . LYS A 1 25 ? -3.523 -0.747 -4.524 1.00 0.00 25 LYS A CA 17
ATOM 8654 C C . LYS A 1 25 ? -3.920 0.647 -4.048 1.00 0.00 25 LYS A C 17
ATOM 8655 O O . LYS A 1 25 ? -4.259 0.852 -2.899 1.00 0.00 25 LYS A O 17
ATOM 8674 N N . GLU A 1 26 ? -3.892 1.600 -4.931 1.00 0.00 26 GLU A N 17
ATOM 8675 C CA . GLU A 1 26 ? -4.275 2.975 -4.567 1.00 0.00 26 GLU A CA 17
ATOM 8676 C C . GLU A 1 26 ? -5.755 3.188 -4.889 1.00 0.00 26 GLU A C 17
ATOM 8677 O O . GLU A 1 26 ? -6.203 2.919 -5.986 1.00 0.00 26 GLU A O 17
ATOM 8689 N N . LEU A 1 27 ? -6.519 3.673 -3.949 1.00 0.00 27 LEU A N 17
ATOM 8690 C CA . LEU A 1 27 ? -7.962 3.910 -4.209 1.00 0.00 27 LEU A CA 17
ATOM 8691 C C . LEU A 1 27 ? -8.169 5.380 -4.573 1.00 0.00 27 LEU A C 17
ATOM 8692 O O . LEU A 1 27 ? -9.181 5.762 -5.126 1.00 0.00 27 LEU A O 17
ATOM 8708 N N . SER A 1 28 ? -7.203 6.200 -4.269 1.00 0.00 28 SER A N 17
ATOM 8709 C CA . SER A 1 28 ? -7.305 7.649 -4.590 1.00 0.00 28 SER A CA 17
ATOM 8710 C C . SER A 1 28 ? -5.953 8.302 -4.299 1.00 0.00 28 SER A C 17
ATOM 8711 O O . SER A 1 28 ? -4.955 7.630 -4.152 1.00 0.00 28 SER A O 17
ATOM 8719 N N . ILE A 1 29 ? -5.903 9.599 -4.217 1.00 0.00 29 ILE A N 17
ATOM 8720 C CA . ILE A 1 29 ? -4.597 10.260 -3.946 1.00 0.00 29 ILE A CA 17
ATOM 8721 C C . ILE A 1 29 ? -4.067 9.835 -2.574 1.00 0.00 29 ILE A C 17
ATOM 8722 O O . ILE A 1 29 ? -2.914 9.483 -2.429 1.00 0.00 29 ILE A O 17
ATOM 8738 N N . TRP A 1 30 ? -4.892 9.884 -1.562 1.00 0.00 30 TRP A N 17
ATOM 8739 C CA . TRP A 1 30 ? -4.445 9.508 -0.206 1.00 0.00 30 TRP A CA 17
ATOM 8740 C C . TRP A 1 30 ? -5.042 8.154 0.201 1.00 0.00 30 TRP A C 17
ATOM 8741 O O . TRP A 1 30 ? -4.765 7.651 1.273 1.00 0.00 30 TRP A O 17
ATOM 8762 N N . ASP A 1 31 ? -5.879 7.569 -0.619 1.00 0.00 31 ASP A N 17
ATOM 8763 C CA . ASP A 1 31 ? -6.499 6.264 -0.230 1.00 0.00 31 ASP A CA 17
ATOM 8764 C C . ASP A 1 31 ? -5.764 5.096 -0.898 1.00 0.00 31 ASP A C 17
ATOM 8765 O O . ASP A 1 31 ? -5.888 4.864 -2.079 1.00 0.00 31 ASP A O 17
ATOM 8774 N N . SER A 1 32 ? -5.015 4.349 -0.131 1.00 0.00 32 SER A N 17
ATOM 8775 C CA . SER A 1 32 ? -4.280 3.170 -0.686 1.00 0.00 32 SER A CA 17
ATOM 8776 C C . SER A 1 32 ? -4.248 2.083 0.401 1.00 0.00 32 SER A C 17
ATOM 8777 O O . SER A 1 32 ? -4.164 2.394 1.569 1.00 0.00 32 SER A O 17
ATOM 8785 N N . ARG A 1 33 ? -4.309 0.819 0.061 1.00 0.00 33 ARG A N 17
ATOM 8786 C CA . ARG A 1 33 ? -4.276 -0.221 1.128 1.00 0.00 33 ARG A CA 17
ATOM 8787 C C . ARG A 1 33 ? -3.532 -1.442 0.611 1.00 0.00 33 ARG A C 17
ATOM 8788 O O . ARG A 1 33 ? -3.632 -1.800 -0.548 1.00 0.00 33 ARG A O 17
ATOM 8809 N N . CYS A 1 34 ? -2.784 -2.089 1.451 1.00 0.00 34 CYS A N 17
ATOM 8810 C CA . CYS A 1 34 ? -2.042 -3.283 0.987 1.00 0.00 34 CYS A CA 17
ATOM 8811 C C . CYS A 1 34 ? -3.007 -4.384 0.603 1.00 0.00 34 CYS A C 17
ATOM 8812 O O . CYS A 1 34 ? -3.743 -4.889 1.422 1.00 0.00 34 CYS A O 17
ATOM 8819 N N . LEU A 1 35 ? -2.986 -4.739 -0.650 1.00 0.00 35 LEU A N 17
ATOM 8820 C CA . LEU A 1 35 ? -3.871 -5.825 -1.200 1.00 0.00 35 LEU A CA 17
ATOM 8821 C C . LEU A 1 35 ? -4.899 -5.193 -2.124 1.00 0.00 35 LEU A C 17
ATOM 8822 O O . LEU A 1 35 ? -5.237 -5.737 -3.156 1.00 0.00 35 LEU A O 17
ATOM 8841 N N . GLY A 1 1 ? 2.446 -12.720 7.138 1.00 0.00 1 GLY A N 18
ATOM 8842 C CA . GLY A 1 1 ? 3.827 -12.887 7.669 1.00 0.00 1 GLY A CA 18
ATOM 8843 C C . GLY A 1 1 ? 4.318 -11.564 8.260 1.00 0.00 1 GLY A C 18
ATOM 8844 O O . GLY A 1 1 ? 4.083 -11.263 9.414 1.00 0.00 1 GLY A O 18
ATOM 8849 N N . GLY A 1 2 ? 5.007 -10.778 7.476 1.00 0.00 2 GLY A N 18
ATOM 8850 C CA . GLY A 1 2 ? 5.531 -9.474 7.981 1.00 0.00 2 GLY A CA 18
ATOM 8851 C C . GLY A 1 2 ? 5.024 -8.334 7.114 1.00 0.00 2 GLY A C 18
ATOM 8852 O O . GLY A 1 2 ? 3.863 -8.264 6.763 1.00 0.00 2 GLY A O 18
ATOM 8856 N N . CYS A 1 3 ? 5.901 -7.438 6.769 1.00 0.00 3 CYS A N 18
ATOM 8857 C CA . CYS A 1 3 ? 5.511 -6.283 5.922 1.00 0.00 3 CYS A CA 18
ATOM 8858 C C . CYS A 1 3 ? 4.299 -5.566 6.506 1.00 0.00 3 CYS A C 18
ATOM 8859 O O . CYS A 1 3 ? 3.952 -5.703 7.663 1.00 0.00 3 CYS A O 18
ATOM 8866 N N . LEU A 1 4 ? 3.656 -4.811 5.666 1.00 0.00 4 LEU A N 18
ATOM 8867 C CA . LEU A 1 4 ? 2.457 -4.057 6.046 1.00 0.00 4 LEU A CA 18
ATOM 8868 C C . LEU A 1 4 ? 1.251 -5.010 5.959 1.00 0.00 4 LEU A C 18
ATOM 8869 O O . LEU A 1 4 ? 0.945 -5.535 4.905 1.00 0.00 4 LEU A O 18
ATOM 8885 N N . PRO A 1 5 ? 0.574 -5.234 7.051 1.00 0.00 5 PRO A N 18
ATOM 8886 C CA . PRO A 1 5 ? -0.611 -6.137 7.079 1.00 0.00 5 PRO A CA 18
ATOM 8887 C C . PRO A 1 5 ? -1.663 -5.750 6.039 1.00 0.00 5 PRO A C 18
ATOM 8888 O O . PRO A 1 5 ? -1.869 -4.594 5.736 1.00 0.00 5 PRO A O 18
ATOM 8899 N N . HIS A 1 6 ? -2.325 -6.718 5.487 1.00 0.00 6 HIS A N 18
ATOM 8900 C CA . HIS A 1 6 ? -3.365 -6.432 4.466 1.00 0.00 6 HIS A CA 18
ATOM 8901 C C . HIS A 1 6 ? -4.349 -5.385 5.017 1.00 0.00 6 HIS A C 18
ATOM 8902 O O . HIS A 1 6 ? -4.569 -5.299 6.208 1.00 0.00 6 HIS A O 18
ATOM 8916 N N . ASN A 1 7 ? -4.928 -4.589 4.152 1.00 0.00 7 ASN A N 18
ATOM 8917 C CA . ASN A 1 7 ? -5.898 -3.536 4.595 1.00 0.00 7 ASN A CA 18
ATOM 8918 C C . ASN A 1 7 ? -5.174 -2.434 5.381 1.00 0.00 7 ASN A C 18
ATOM 8919 O O . ASN A 1 7 ? -5.768 -1.445 5.758 1.00 0.00 7 ASN A O 18
ATOM 8930 N N . ARG A 1 8 ? -3.904 -2.580 5.634 1.00 0.00 8 ARG A N 18
ATOM 8931 C CA . ARG A 1 8 ? -3.188 -1.516 6.399 1.00 0.00 8 ARG A CA 18
ATOM 8932 C C . ARG A 1 8 ? -2.836 -0.359 5.461 1.00 0.00 8 ARG A C 18
ATOM 8933 O O . ARG A 1 8 ? -2.590 -0.542 4.280 1.00 0.00 8 ARG A O 18
ATOM 8954 N N . PHE A 1 9 ? -2.835 0.832 5.988 1.00 0.00 9 PHE A N 18
ATOM 8955 C CA . PHE A 1 9 ? -2.528 2.040 5.172 1.00 0.00 9 PHE A CA 18
ATOM 8956 C C . PHE A 1 9 ? -1.051 2.059 4.759 1.00 0.00 9 PHE A C 18
ATOM 8957 O O . PHE A 1 9 ? -0.164 1.791 5.543 1.00 0.00 9 PHE A O 18
ATOM 8974 N N . CYS A 1 10 ? -0.799 2.384 3.518 1.00 0.00 10 CYS A N 18
ATOM 8975 C CA . CYS A 1 10 ? 0.599 2.446 3.000 1.00 0.00 10 CYS A CA 18
ATOM 8976 C C . CYS A 1 10 ? 0.664 3.483 1.876 1.00 0.00 10 CYS A C 18
ATOM 8977 O O . CYS A 1 10 ? -0.347 3.966 1.404 1.00 0.00 10 CYS A O 18
ATOM 8984 N N . ASN A 1 11 ? 1.845 3.792 1.418 1.00 0.00 11 ASN A N 18
ATOM 8985 C CA . ASN A 1 11 ? 1.993 4.754 0.290 1.00 0.00 11 ASN A CA 18
ATOM 8986 C C . ASN A 1 11 ? 2.560 3.973 -0.896 1.00 0.00 11 ASN A C 18
ATOM 8987 O O . ASN A 1 11 ? 3.543 3.269 -0.769 1.00 0.00 11 ASN A O 18
ATOM 8998 N N . ALA A 1 12 ? 1.948 4.068 -2.041 1.00 0.00 12 ALA A N 18
ATOM 8999 C CA . ALA A 1 12 ? 2.454 3.303 -3.215 1.00 0.00 12 ALA A CA 18
ATOM 9000 C C . ALA A 1 12 ? 3.946 3.572 -3.397 1.00 0.00 12 ALA A C 18
ATOM 9001 O O . ALA A 1 12 ? 4.665 2.769 -3.958 1.00 0.00 12 ALA A O 18
ATOM 9008 N N . LEU A 1 13 ? 4.407 4.708 -2.953 1.00 0.00 13 LEU A N 18
ATOM 9009 C CA . LEU A 1 13 ? 5.846 5.053 -3.125 1.00 0.00 13 LEU A CA 18
ATOM 9010 C C . LEU A 1 13 ? 6.585 5.014 -1.782 1.00 0.00 13 LEU A C 18
ATOM 9011 O O . LEU A 1 13 ? 7.626 4.400 -1.653 1.00 0.00 13 LEU A O 18
ATOM 9027 N N . SER A 1 14 ? 6.074 5.689 -0.790 1.00 0.00 14 SER A N 18
ATOM 9028 C CA . SER A 1 14 ? 6.770 5.721 0.534 1.00 0.00 14 SER A CA 18
ATOM 9029 C C . SER A 1 14 ? 6.163 4.716 1.509 1.00 0.00 14 SER A C 18
ATOM 9030 O O . SER A 1 14 ? 5.491 3.775 1.134 1.00 0.00 14 SER A O 18
ATOM 9038 N N . GLY A 1 15 ? 6.412 4.931 2.770 1.00 0.00 15 GLY A N 18
ATOM 9039 C CA . GLY A 1 15 ? 5.878 4.034 3.823 1.00 0.00 15 GLY A CA 18
ATOM 9040 C C . GLY A 1 15 ? 6.433 2.626 3.632 1.00 0.00 15 GLY A C 18
ATOM 9041 O O . GLY A 1 15 ? 7.046 2.319 2.629 1.00 0.00 15 GLY A O 18
ATOM 9045 N N . PRO A 1 16 ? 6.206 1.775 4.592 1.00 0.00 16 PRO A N 18
ATOM 9046 C CA . PRO A 1 16 ? 6.673 0.364 4.546 1.00 0.00 16 PRO A CA 18
ATOM 9047 C C . PRO A 1 16 ? 6.106 -0.371 3.332 1.00 0.00 16 PRO A C 18
ATOM 9048 O O . PRO A 1 16 ? 5.215 0.108 2.662 1.00 0.00 16 PRO A O 18
ATOM 9059 N N . ARG A 1 17 ? 6.637 -1.514 3.039 1.00 0.00 17 ARG A N 18
ATOM 9060 C CA . ARG A 1 17 ? 6.175 -2.285 1.865 1.00 0.00 17 ARG A CA 18
ATOM 9061 C C . ARG A 1 17 ? 5.411 -3.522 2.320 1.00 0.00 17 ARG A C 18
ATOM 9062 O O . ARG A 1 17 ? 5.771 -4.151 3.291 1.00 0.00 17 ARG A O 18
ATOM 9083 N N . CYS A 1 18 ? 4.369 -3.881 1.621 1.00 0.00 18 CYS A N 18
ATOM 9084 C CA . CYS A 1 18 ? 3.600 -5.078 2.000 1.00 0.00 18 CYS A CA 18
ATOM 9085 C C . CYS A 1 18 ? 4.390 -6.322 1.617 1.00 0.00 18 CYS A C 18
ATOM 9086 O O . CYS A 1 18 ? 5.384 -6.259 0.921 1.00 0.00 18 CYS A O 18
ATOM 9093 N N . CYS A 1 19 ? 3.960 -7.451 2.092 1.00 0.00 19 CYS A N 18
ATOM 9094 C CA . CYS A 1 19 ? 4.685 -8.707 1.788 1.00 0.00 19 CYS A CA 18
ATOM 9095 C C . CYS A 1 19 ? 4.107 -9.339 0.517 1.00 0.00 19 CYS A C 18
ATOM 9096 O O . CYS A 1 19 ? 3.170 -8.836 -0.063 1.00 0.00 19 CYS A O 18
ATOM 9103 N N . SER A 1 20 ? 4.665 -10.436 0.075 1.00 0.00 20 SER A N 18
ATOM 9104 C CA . SER A 1 20 ? 4.148 -11.079 -1.164 1.00 0.00 20 SER A CA 18
ATOM 9105 C C . SER A 1 20 ? 2.724 -11.579 -0.932 1.00 0.00 20 SER A C 18
ATOM 9106 O O . SER A 1 20 ? 2.379 -12.054 0.133 1.00 0.00 20 SER A O 18
ATOM 9114 N N . GLY A 1 21 ? 1.894 -11.452 -1.927 1.00 0.00 21 GLY A N 18
ATOM 9115 C CA . GLY A 1 21 ? 0.476 -11.886 -1.794 1.00 0.00 21 GLY A CA 18
ATOM 9116 C C . GLY A 1 21 ? -0.370 -10.657 -1.476 1.00 0.00 21 GLY A C 18
ATOM 9117 O O . GLY A 1 21 ? -1.566 -10.642 -1.680 1.00 0.00 21 GLY A O 18
ATOM 9121 N N . LEU A 1 22 ? 0.257 -9.615 -0.988 1.00 0.00 22 LEU A N 18
ATOM 9122 C CA . LEU A 1 22 ? -0.492 -8.372 -0.663 1.00 0.00 22 LEU A CA 18
ATOM 9123 C C . LEU A 1 22 ? -0.061 -7.288 -1.645 1.00 0.00 22 LEU A C 18
ATOM 9124 O O . LEU A 1 22 ? 1.062 -7.271 -2.109 1.00 0.00 22 LEU A O 18
ATOM 9140 N N . LYS A 1 23 ? -0.933 -6.382 -1.972 1.00 0.00 23 LYS A N 18
ATOM 9141 C CA . LYS A 1 23 ? -0.553 -5.309 -2.927 1.00 0.00 23 LYS A CA 18
ATOM 9142 C C . LYS A 1 23 ? -1.209 -4.011 -2.496 1.00 0.00 23 LYS A C 18
ATOM 9143 O O . LYS A 1 23 ? -2.411 -3.934 -2.330 1.00 0.00 23 LYS A O 18
ATOM 9162 N N . CYS A 1 24 ? -0.438 -2.988 -2.324 1.00 0.00 24 CYS A N 18
ATOM 9163 C CA . CYS A 1 24 ? -1.037 -1.702 -1.923 1.00 0.00 24 CYS A CA 18
ATOM 9164 C C . CYS A 1 24 ? -1.800 -1.148 -3.128 1.00 0.00 24 CYS A C 18
ATOM 9165 O O . CYS A 1 24 ? -1.223 -0.674 -4.086 1.00 0.00 24 CYS A O 18
ATOM 9172 N N . LYS A 1 25 ? -3.098 -1.249 -3.096 1.00 0.00 25 LYS A N 18
ATOM 9173 C CA . LYS A 1 25 ? -3.925 -0.779 -4.241 1.00 0.00 25 LYS A CA 18
ATOM 9174 C C . LYS A 1 25 ? -4.230 0.711 -4.077 1.00 0.00 25 LYS A C 18
ATOM 9175 O O . LYS A 1 25 ? -4.481 1.174 -2.986 1.00 0.00 25 LYS A O 18
ATOM 9194 N N . GLU A 1 26 ? -4.195 1.474 -5.145 1.00 0.00 26 GLU A N 18
ATOM 9195 C CA . GLU A 1 26 ? -4.464 2.925 -5.018 1.00 0.00 26 GLU A CA 18
ATOM 9196 C C . GLU A 1 26 ? -5.960 3.196 -5.084 1.00 0.00 26 GLU A C 18
ATOM 9197 O O . GLU A 1 26 ? -6.626 2.865 -6.047 1.00 0.00 26 GLU A O 18
ATOM 9209 N N . LEU A 1 27 ? -6.478 3.832 -4.077 1.00 0.00 27 LEU A N 18
ATOM 9210 C CA . LEU A 1 27 ? -7.919 4.183 -4.061 1.00 0.00 27 LEU A CA 18
ATOM 9211 C C . LEU A 1 27 ? -8.032 5.696 -4.244 1.00 0.00 27 LEU A C 18
ATOM 9212 O O . LEU A 1 27 ? -9.098 6.238 -4.452 1.00 0.00 27 LEU A O 18
ATOM 9228 N N . SER A 1 28 ? -6.918 6.369 -4.170 1.00 0.00 28 SER A N 18
ATOM 9229 C CA . SER A 1 28 ? -6.897 7.848 -4.344 1.00 0.00 28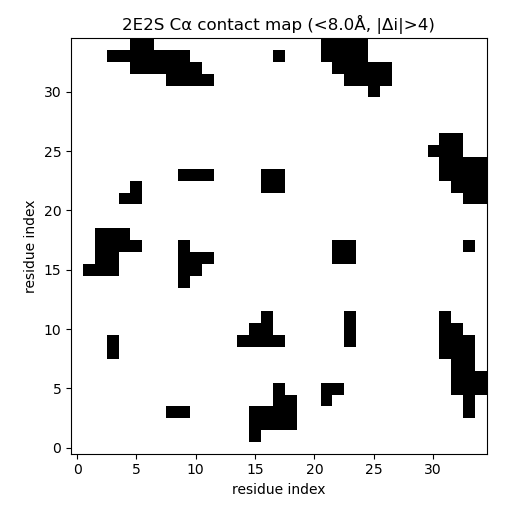 SER A CA 18
ATOM 9230 C C . SER A 1 28 ? -5.436 8.300 -4.395 1.00 0.00 28 SER A C 18
ATOM 9231 O O . SER A 1 28 ? -4.544 7.509 -4.641 1.00 0.00 28 SER A O 18
ATOM 9239 N N . ILE A 1 29 ? -5.171 9.554 -4.166 1.00 0.00 29 ILE A N 18
ATOM 9240 C CA . ILE A 1 29 ? -3.758 10.019 -4.207 1.00 0.00 29 ILE A CA 18
ATOM 9241 C C . ILE A 1 29 ? -2.966 9.352 -3.077 1.00 0.00 29 ILE A C 18
ATOM 9242 O O . ILE A 1 29 ? -1.877 8.862 -3.288 1.00 0.00 29 ILE A O 18
ATOM 9258 N N . TRP A 1 30 ? -3.511 9.300 -1.886 1.00 0.00 30 TRP A N 18
ATOM 9259 C CA . TRP A 1 30 ? -2.800 8.636 -0.762 1.00 0.00 30 TRP A CA 18
ATOM 9260 C C . TRP A 1 30 ? -3.704 7.564 -0.153 1.00 0.00 30 TRP A C 18
ATOM 9261 O O . TRP A 1 30 ? -3.478 7.119 0.954 1.00 0.00 30 TRP A O 18
ATOM 9282 N N . ASP A 1 31 ? -4.728 7.139 -0.858 1.00 0.00 31 ASP A N 18
ATOM 9283 C CA . ASP A 1 31 ? -5.625 6.094 -0.297 1.00 0.00 31 ASP A CA 18
ATOM 9284 C C . ASP A 1 31 ? -5.179 4.750 -0.850 1.00 0.00 31 ASP A C 18
ATOM 9285 O O . ASP A 1 31 ? -5.824 4.170 -1.696 1.00 0.00 31 ASP A O 18
ATOM 9294 N N . SER A 1 32 ? -4.070 4.252 -0.377 1.00 0.00 32 SER A N 18
ATOM 9295 C CA . SER A 1 32 ? -3.568 2.945 -0.872 1.00 0.00 32 SER A CA 18
ATOM 9296 C C . SER A 1 32 ? -3.508 1.971 0.299 1.00 0.00 32 SER A C 18
ATOM 9297 O O . SER A 1 32 ? -3.080 2.327 1.376 1.00 0.00 32 SER A O 18
ATOM 9305 N N . ARG A 1 33 ? -3.920 0.745 0.111 1.00 0.00 33 ARG A N 18
ATOM 9306 C CA . ARG A 1 33 ? -3.855 -0.224 1.248 1.00 0.00 33 ARG A CA 18
ATOM 9307 C C . ARG A 1 33 ? -3.345 -1.569 0.739 1.00 0.00 33 ARG A C 18
ATOM 9308 O O . ARG A 1 33 ? -3.743 -2.035 -0.309 1.00 0.00 33 ARG A O 18
ATOM 9329 N N . CYS A 1 34 ? -2.469 -2.203 1.478 1.00 0.00 34 CYS A N 18
ATOM 9330 C CA . CYS A 1 34 ? -1.940 -3.524 1.031 1.00 0.00 34 CYS A CA 18
ATOM 9331 C C . CYS A 1 34 ? -3.117 -4.473 0.874 1.00 0.00 34 CYS A C 18
ATOM 9332 O O . CYS A 1 34 ? -3.714 -4.900 1.839 1.00 0.00 34 CYS A O 18
ATOM 9339 N N . LEU A 1 35 ? -3.476 -4.782 -0.334 1.00 0.00 35 LEU A N 18
ATOM 9340 C CA . LEU A 1 35 ? -4.648 -5.684 -0.548 1.00 0.00 35 LEU A CA 18
ATOM 9341 C C . LEU A 1 35 ? -4.268 -6.822 -1.507 1.00 0.00 35 LEU A C 18
ATOM 9342 O O . LEU A 1 35 ? -3.655 -7.787 -1.104 1.00 0.00 35 LEU A O 18
ATOM 9361 N N . GLY A 1 1 ? 5.382 -6.794 10.597 1.00 0.00 1 GLY A N 19
ATOM 9362 C CA . GLY A 1 1 ? 6.725 -7.436 10.641 1.00 0.00 1 GLY A CA 19
ATOM 9363 C C . GLY A 1 1 ? 7.300 -7.498 9.227 1.00 0.00 1 GLY A C 19
ATOM 9364 O O . GLY A 1 1 ? 7.882 -6.548 8.744 1.00 0.00 1 GLY A O 19
ATOM 9369 N N . GLY A 1 2 ? 7.137 -8.605 8.552 1.00 0.00 2 GLY A N 19
ATOM 9370 C CA . GLY A 1 2 ? 7.674 -8.717 7.164 1.00 0.00 2 GLY A CA 19
ATOM 9371 C C . GLY A 1 2 ? 7.264 -7.486 6.372 1.00 0.00 2 GLY A C 19
ATOM 9372 O O . GLY A 1 2 ? 8.093 -6.736 5.897 1.00 0.00 2 GLY A O 19
ATOM 9376 N N . CYS A 1 3 ? 5.990 -7.267 6.229 1.00 0.00 3 CYS A N 19
ATOM 9377 C CA . CYS A 1 3 ? 5.527 -6.078 5.474 1.00 0.00 3 CYS A CA 19
ATOM 9378 C C . CYS A 1 3 ? 4.369 -5.434 6.193 1.00 0.00 3 CYS A C 19
ATOM 9379 O O . CYS A 1 3 ? 4.219 -5.500 7.397 1.00 0.00 3 CYS A O 19
ATOM 9386 N N . LEU A 1 4 ? 3.548 -4.815 5.422 1.00 0.00 4 LEU A N 19
ATOM 9387 C CA . LEU A 1 4 ? 2.367 -4.141 5.943 1.00 0.00 4 LEU A CA 19
ATOM 9388 C C . LEU A 1 4 ? 1.224 -5.158 6.019 1.00 0.00 4 LEU A C 19
ATOM 9389 O O . LEU A 1 4 ? 0.962 -5.861 5.064 1.00 0.00 4 LEU A O 19
ATOM 9405 N N . PRO A 1 5 ? 0.542 -5.242 7.132 1.00 0.00 5 PRO A N 19
ATOM 9406 C CA . PRO A 1 5 ? -0.588 -6.203 7.291 1.00 0.00 5 PRO A CA 19
ATOM 9407 C C . PRO A 1 5 ? -1.663 -6.026 6.213 1.00 0.00 5 PRO A C 19
ATOM 9408 O O . PRO A 1 5 ? -1.940 -4.932 5.756 1.00 0.00 5 PRO A O 19
ATOM 9419 N N . HIS A 1 6 ? -2.259 -7.111 5.807 1.00 0.00 6 HIS A N 19
ATOM 9420 C CA . HIS A 1 6 ? -3.315 -7.068 4.757 1.00 0.00 6 HIS A CA 19
ATOM 9421 C C . HIS A 1 6 ? -4.419 -6.076 5.145 1.00 0.00 6 HIS A C 19
ATOM 9422 O O . HIS A 1 6 ? -4.971 -6.136 6.224 1.00 0.00 6 HIS A O 19
ATOM 9436 N N . ASN A 1 7 ? -4.745 -5.176 4.252 1.00 0.00 7 ASN A N 19
ATOM 9437 C CA . ASN A 1 7 ? -5.824 -4.169 4.513 1.00 0.00 7 ASN A CA 19
ATOM 9438 C C . ASN A 1 7 ? -5.327 -3.014 5.397 1.00 0.00 7 ASN A C 19
ATOM 9439 O O . ASN A 1 7 ? -6.119 -2.315 5.993 1.00 0.00 7 ASN A O 19
ATOM 9450 N N . ARG A 1 8 ? -4.040 -2.777 5.471 1.00 0.00 8 ARG A N 19
ATOM 9451 C CA . ARG A 1 8 ? -3.545 -1.625 6.299 1.00 0.00 8 ARG A CA 19
ATOM 9452 C C . ARG A 1 8 ? -3.010 -0.540 5.358 1.00 0.00 8 ARG A C 19
ATOM 9453 O O . ARG A 1 8 ? -2.752 -0.790 4.198 1.00 0.00 8 ARG A O 19
ATOM 9474 N N . PHE A 1 9 ? -2.870 0.668 5.835 1.00 0.00 9 PHE A N 19
ATOM 9475 C CA . PHE A 1 9 ? -2.389 1.778 4.945 1.00 0.00 9 PHE A CA 19
ATOM 9476 C C . PHE A 1 9 ? -0.939 1.546 4.519 1.00 0.00 9 PHE A C 19
ATOM 9477 O O . PHE A 1 9 ? -0.058 1.419 5.338 1.00 0.00 9 PHE A O 19
ATOM 9494 N N . CYS A 1 10 ? -0.697 1.520 3.229 1.00 0.00 10 CYS A N 19
ATOM 9495 C CA . CYS A 1 10 ? 0.687 1.307 2.705 1.00 0.00 10 CYS A CA 19
ATOM 9496 C C . CYS A 1 10 ? 0.905 2.217 1.503 1.00 0.00 10 CYS A C 19
ATOM 9497 O O . CYS A 1 10 ? -0.028 2.640 0.860 1.00 0.00 10 CYS A O 19
ATOM 9504 N N . ASN A 1 11 ? 2.134 2.506 1.187 1.00 0.00 11 ASN A N 19
ATOM 9505 C CA . ASN A 1 11 ? 2.422 3.375 0.013 1.00 0.00 11 ASN A CA 19
ATOM 9506 C C . ASN A 1 11 ? 3.606 2.774 -0.744 1.00 0.00 11 ASN A C 19
ATOM 9507 O O . ASN A 1 11 ? 4.690 2.647 -0.210 1.00 0.00 11 ASN A O 19
ATOM 9518 N N . ALA A 1 12 ? 3.419 2.400 -1.971 1.00 0.00 12 ALA A N 19
ATOM 9519 C CA . ALA A 1 12 ? 4.548 1.810 -2.733 1.00 0.00 12 ALA A CA 19
ATOM 9520 C C . ALA A 1 12 ? 5.740 2.767 -2.692 1.00 0.00 12 ALA A C 19
ATOM 9521 O O . ALA A 1 12 ? 6.876 2.362 -2.833 1.00 0.00 12 ALA A O 19
ATOM 9528 N N . LEU A 1 13 ? 5.489 4.042 -2.519 1.00 0.00 13 LEU A N 19
ATOM 9529 C CA . LEU A 1 13 ? 6.610 5.029 -2.492 1.00 0.00 13 LEU A CA 19
ATOM 9530 C C . LEU A 1 13 ? 6.730 5.695 -1.113 1.00 0.00 13 LEU A C 19
ATOM 9531 O O . LEU A 1 13 ? 7.767 5.638 -0.484 1.00 0.00 13 LEU A O 19
ATOM 9547 N N . SER A 1 14 ? 5.697 6.355 -0.645 1.00 0.00 14 SER A N 19
ATOM 9548 C CA . SER A 1 14 ? 5.795 7.050 0.676 1.00 0.00 14 SER A CA 19
ATOM 9549 C C . SER A 1 14 ? 5.161 6.204 1.786 1.00 0.00 14 SER A C 19
ATOM 9550 O O . SER A 1 14 ? 4.026 6.406 2.168 1.00 0.00 14 SER A O 19
ATOM 9558 N N . GLY A 1 15 ? 5.898 5.264 2.315 1.00 0.00 15 GLY A N 19
ATOM 9559 C CA . GLY A 1 15 ? 5.364 4.405 3.402 1.00 0.00 15 GLY A CA 19
ATOM 9560 C C . GLY A 1 15 ? 5.913 2.990 3.217 1.00 0.00 15 GLY A C 19
ATOM 9561 O O . GLY A 1 15 ? 6.457 2.663 2.182 1.00 0.00 15 GLY A O 19
ATOM 9565 N N . PRO A 1 16 ? 5.761 2.151 4.203 1.00 0.00 16 PRO A N 19
ATOM 9566 C CA . PRO A 1 16 ? 6.233 0.746 4.126 1.00 0.00 16 PRO A CA 19
ATOM 9567 C C . PRO A 1 16 ? 5.546 0.010 2.983 1.00 0.00 16 PRO A C 19
ATOM 9568 O O . PRO A 1 16 ? 4.571 0.481 2.432 1.00 0.00 16 PRO A O 19
ATOM 9579 N N . ARG A 1 17 ? 6.062 -1.118 2.602 1.00 0.00 17 ARG A N 19
ATOM 9580 C CA . ARG A 1 17 ? 5.466 -1.865 1.473 1.00 0.00 17 ARG A CA 19
ATOM 9581 C C . ARG A 1 17 ? 4.796 -3.140 1.968 1.00 0.00 17 ARG A C 19
ATOM 9582 O O . ARG A 1 17 ? 5.006 -3.576 3.079 1.00 0.00 17 ARG A O 19
ATOM 9603 N N . CYS A 1 18 ? 3.987 -3.736 1.136 1.00 0.00 18 CYS A N 19
ATOM 9604 C CA . CYS A 1 18 ? 3.294 -4.973 1.510 1.00 0.00 18 CYS A CA 19
ATOM 9605 C C . CYS A 1 18 ? 4.180 -6.160 1.183 1.00 0.00 18 CYS A C 19
ATOM 9606 O O . CYS A 1 18 ? 5.080 -6.083 0.371 1.00 0.00 18 CYS A O 19
ATOM 9613 N N . CYS A 1 19 ? 3.921 -7.262 1.812 1.00 0.00 19 CYS A N 19
ATOM 9614 C CA . CYS A 1 19 ? 4.736 -8.470 1.541 1.00 0.00 19 CYS A CA 19
ATOM 9615 C C . CYS A 1 19 ? 4.199 -9.128 0.265 1.00 0.00 19 CYS A C 19
ATOM 9616 O O . CYS A 1 19 ? 3.110 -8.828 -0.179 1.00 0.00 19 CYS A O 19
ATOM 9623 N N . SER A 1 20 ? 4.959 -9.995 -0.348 1.00 0.00 20 SER A N 19
ATOM 9624 C CA . SER A 1 20 ? 4.483 -10.629 -1.615 1.00 0.00 20 SER A CA 19
ATOM 9625 C C . SER A 1 20 ? 3.286 -11.533 -1.341 1.00 0.00 20 SER A C 19
ATOM 9626 O O . SER A 1 20 ? 3.107 -12.568 -1.950 1.00 0.00 20 SER A O 19
ATOM 9634 N N . GLY A 1 21 ? 2.450 -11.115 -0.448 1.00 0.00 21 GLY A N 19
ATOM 9635 C CA . GLY A 1 21 ? 1.226 -11.897 -0.128 1.00 0.00 21 GLY A CA 19
ATOM 9636 C C . GLY A 1 21 ? 0.041 -10.940 -0.155 1.00 0.00 21 GLY A C 19
ATOM 9637 O O . GLY A 1 21 ? -1.089 -11.325 0.069 1.00 0.00 21 GLY A O 19
ATOM 9641 N N . LEU A 1 22 ? 0.300 -9.686 -0.426 1.00 0.00 22 LEU A N 19
ATOM 9642 C CA . LEU A 1 22 ? -0.798 -8.674 -0.460 1.00 0.00 22 LEU A CA 19
ATOM 9643 C C . LEU A 1 22 ? -0.549 -7.712 -1.630 1.00 0.00 22 LEU A C 19
ATOM 9644 O O . LEU A 1 22 ? 0.451 -7.802 -2.312 1.00 0.00 22 LEU A O 19
ATOM 9660 N N . LYS A 1 23 ? -1.437 -6.778 -1.851 1.00 0.00 23 LYS A N 19
ATOM 9661 C CA . LYS A 1 23 ? -1.233 -5.792 -2.957 1.00 0.00 23 LYS A CA 19
ATOM 9662 C C . LYS A 1 23 ? -1.577 -4.389 -2.463 1.00 0.00 23 LYS A C 19
ATOM 9663 O O . LYS A 1 23 ? -2.590 -4.176 -1.834 1.00 0.00 23 LYS A O 19
ATOM 9682 N N . CYS A 1 24 ? -0.745 -3.429 -2.752 1.00 0.00 24 CYS A N 19
ATOM 9683 C CA . CYS A 1 24 ? -1.035 -2.040 -2.305 1.00 0.00 24 CYS A CA 19
ATOM 9684 C C . CYS A 1 24 ? -1.754 -1.299 -3.428 1.00 0.00 24 CYS A C 19
ATOM 9685 O O . CYS A 1 24 ? -1.141 -0.728 -4.311 1.00 0.00 24 CYS A O 19
ATOM 9692 N N . LYS A 1 25 ? -3.056 -1.311 -3.398 1.00 0.00 25 LYS A N 19
ATOM 9693 C CA . LYS A 1 25 ? -3.840 -0.618 -4.457 1.00 0.00 25 LYS A CA 19
ATOM 9694 C C . LYS A 1 25 ? -4.131 0.811 -4.011 1.00 0.00 25 LYS A C 19
ATOM 9695 O O . LYS A 1 25 ? -4.440 1.056 -2.862 1.00 0.00 25 LYS A O 19
ATOM 9714 N N . GLU A 1 26 ? -4.039 1.764 -4.897 1.00 0.00 26 GLU A N 19
ATOM 9715 C CA . GLU A 1 26 ? -4.313 3.156 -4.489 1.00 0.00 26 GLU A CA 19
ATOM 9716 C C . GLU A 1 26 ? -5.815 3.430 -4.571 1.00 0.00 26 GLU A C 19
ATOM 9717 O O . GLU A 1 26 ? -6.483 3.028 -5.502 1.00 0.00 26 GLU A O 19
ATOM 9729 N N . LEU A 1 27 ? -6.345 4.105 -3.588 1.00 0.00 27 LEU A N 19
ATOM 9730 C CA . LEU A 1 27 ? -7.803 4.410 -3.571 1.00 0.00 27 LEU A CA 19
ATOM 9731 C C . LEU A 1 27 ? -8.035 5.858 -4.020 1.00 0.00 27 LEU A C 19
ATOM 9732 O O . LEU A 1 27 ? -9.140 6.243 -4.345 1.00 0.00 27 LEU A O 19
ATOM 9748 N N . SER A 1 28 ? -7.006 6.665 -4.035 1.00 0.00 28 SER A N 19
ATOM 9749 C CA . SER A 1 28 ? -7.184 8.082 -4.457 1.00 0.00 28 SER A CA 19
ATOM 9750 C C . SER A 1 28 ? -5.826 8.756 -4.632 1.00 0.00 28 SER A C 19
ATOM 9751 O O . SER A 1 28 ? -4.843 8.130 -4.983 1.00 0.00 28 SER A O 19
ATOM 9759 N N . ILE A 1 29 ? -5.775 10.037 -4.404 1.00 0.00 29 ILE A N 19
ATOM 9760 C CA . ILE A 1 29 ? -4.493 10.769 -4.577 1.00 0.00 29 ILE A CA 19
ATOM 9761 C C . ILE A 1 29 ? -3.451 10.218 -3.592 1.00 0.00 29 ILE A C 19
ATOM 9762 O O . ILE A 1 29 ? -2.340 9.910 -3.971 1.00 0.00 29 ILE A O 19
ATOM 9778 N N . TRP A 1 30 ? -3.798 10.080 -2.336 1.00 0.00 30 TRP A N 19
ATOM 9779 C CA . TRP A 1 30 ? -2.825 9.545 -1.345 1.00 0.00 30 TRP A CA 19
ATOM 9780 C C . TRP A 1 30 ? -3.456 8.407 -0.533 1.00 0.00 30 TRP A C 19
ATOM 9781 O O . TRP A 1 30 ? -3.020 8.094 0.557 1.00 0.00 30 TRP A O 19
ATOM 9802 N N . ASP A 1 31 ? -4.483 7.785 -1.049 1.00 0.00 31 ASP A N 19
ATOM 9803 C CA . ASP A 1 31 ? -5.140 6.676 -0.302 1.00 0.00 31 ASP A CA 19
ATOM 9804 C C . ASP A 1 31 ? -4.705 5.328 -0.877 1.00 0.00 31 ASP A C 19
ATOM 9805 O O . ASP A 1 31 ? -5.038 4.984 -1.991 1.00 0.00 31 ASP A O 19
ATOM 9814 N N . SER A 1 32 ? -3.964 4.562 -0.124 1.00 0.00 32 SER A N 19
ATOM 9815 C CA . SER A 1 32 ? -3.511 3.232 -0.626 1.00 0.00 32 SER A CA 19
ATOM 9816 C C . SER A 1 32 ? -3.496 2.236 0.536 1.00 0.00 32 SER A C 19
ATOM 9817 O O . SER A 1 32 ? -3.194 2.591 1.658 1.00 0.00 32 SER A O 19
ATOM 9825 N N . ARG A 1 33 ? -3.839 0.995 0.289 1.00 0.00 33 ARG A N 19
ATOM 9826 C CA . ARG A 1 33 ? -3.862 -0.001 1.401 1.00 0.00 33 ARG A CA 19
ATOM 9827 C C . ARG A 1 33 ? -3.423 -1.376 0.862 1.00 0.00 33 ARG A C 19
ATOM 9828 O O . ARG A 1 33 ? -3.717 -1.727 -0.271 1.00 0.00 33 ARG A O 19
ATOM 9849 N N . CYS A 1 34 ? -2.716 -2.159 1.651 1.00 0.00 34 CYS A N 19
ATOM 9850 C CA . CYS A 1 34 ? -2.276 -3.501 1.156 1.00 0.00 34 CYS A CA 19
ATOM 9851 C C . CYS A 1 34 ? -3.497 -4.405 0.946 1.00 0.00 34 CYS A C 19
ATOM 9852 O O . CYS A 1 34 ? -3.916 -5.107 1.844 1.00 0.00 34 CYS A O 19
ATOM 9859 N N . LEU A 1 35 ? -4.057 -4.416 -0.236 1.00 0.00 35 LEU A N 19
ATOM 9860 C CA . LEU A 1 35 ? -5.232 -5.303 -0.502 1.00 0.00 35 LEU A CA 19
ATOM 9861 C C . LEU A 1 35 ? -4.722 -6.613 -1.114 1.00 0.00 35 LEU A C 19
ATOM 9862 O O . LEU A 1 35 ? -3.632 -7.056 -0.812 1.00 0.00 35 LEU A O 19
ATOM 9881 N N . GLY A 1 1 ? 9.359 -10.024 7.235 1.00 0.00 1 GLY A N 20
ATOM 9882 C CA . GLY A 1 1 ? 9.613 -9.411 8.570 1.00 0.00 1 GLY A CA 20
ATOM 9883 C C . GLY A 1 1 ? 8.329 -8.763 9.088 1.00 0.00 1 GLY A C 20
ATOM 9884 O O . GLY A 1 1 ? 8.312 -8.158 10.140 1.00 0.00 1 GLY A O 20
ATOM 9889 N N . GLY A 1 2 ? 7.254 -8.889 8.358 1.00 0.00 2 GLY A N 20
ATOM 9890 C CA . GLY A 1 2 ? 5.969 -8.284 8.809 1.00 0.00 2 GLY A CA 20
ATOM 9891 C C . GLY A 1 2 ? 5.386 -7.419 7.694 1.00 0.00 2 GLY A C 20
ATOM 9892 O O . GLY A 1 2 ? 4.201 -7.458 7.430 1.00 0.00 2 GLY A O 20
ATOM 9896 N N . CYS A 1 3 ? 6.201 -6.630 7.040 1.00 0.00 3 CYS A N 20
ATOM 9897 C CA . CYS A 1 3 ? 5.670 -5.758 5.953 1.00 0.00 3 CYS A CA 20
ATOM 9898 C C . CYS A 1 3 ? 4.354 -5.151 6.408 1.00 0.00 3 CYS A C 20
ATOM 9899 O O . CYS A 1 3 ? 4.039 -5.114 7.581 1.00 0.00 3 CYS A O 20
ATOM 9906 N N . LEU A 1 4 ? 3.582 -4.692 5.477 1.00 0.00 4 LEU A N 20
ATOM 9907 C CA . LEU A 1 4 ? 2.277 -4.108 5.798 1.00 0.00 4 LEU A CA 20
ATOM 9908 C C . LEU A 1 4 ? 1.198 -5.187 5.656 1.00 0.00 4 LEU A C 20
ATOM 9909 O O . LEU A 1 4 ? 0.925 -5.647 4.565 1.00 0.00 4 LEU A O 20
ATOM 9925 N N . PRO A 1 5 ? 0.574 -5.573 6.738 1.00 0.00 5 PRO A N 20
ATOM 9926 C CA . PRO A 1 5 ? -0.509 -6.604 6.718 1.00 0.00 5 PRO A CA 20
ATOM 9927 C C . PRO A 1 5 ? -1.668 -6.224 5.783 1.00 0.00 5 PRO A C 20
ATOM 9928 O O . PRO A 1 5 ? -1.967 -5.070 5.576 1.00 0.00 5 PRO A O 20
ATOM 9939 N N . HIS A 1 6 ? -2.316 -7.200 5.211 1.00 0.00 6 HIS A N 20
ATOM 9940 C CA . HIS A 1 6 ? -3.451 -6.916 4.284 1.00 0.00 6 HIS A CA 20
ATOM 9941 C C . HIS A 1 6 ? -4.306 -5.754 4.819 1.00 0.00 6 HIS A C 20
ATOM 9942 O O . HIS A 1 6 ? -4.253 -5.418 5.984 1.00 0.00 6 HIS A O 20
ATOM 9956 N N . ASN A 1 7 ? -5.093 -5.151 3.962 1.00 0.00 7 ASN A N 20
ATOM 9957 C CA . ASN A 1 7 ? -5.983 -4.017 4.372 1.00 0.00 7 ASN A CA 20
ATOM 9958 C C . ASN A 1 7 ? -5.229 -2.939 5.178 1.00 0.00 7 ASN A C 20
ATOM 9959 O O . ASN A 1 7 ? -5.844 -2.132 5.845 1.00 0.00 7 ASN A O 20
ATOM 9970 N N . ARG A 1 8 ? -3.921 -2.892 5.117 1.00 0.00 8 ARG A N 20
ATOM 9971 C CA . ARG A 1 8 ? -3.188 -1.831 5.879 1.00 0.00 8 ARG A CA 20
ATOM 9972 C C . ARG A 1 8 ? -2.955 -0.616 4.980 1.00 0.00 8 ARG A C 20
ATOM 9973 O O . ARG A 1 8 ? -2.820 -0.739 3.784 1.00 0.00 8 ARG A O 20
ATOM 9994 N N . PHE A 1 9 ? -2.882 0.554 5.554 1.00 0.00 9 PHE A N 20
ATOM 9995 C CA . PHE A 1 9 ? -2.633 1.774 4.734 1.00 0.00 9 PHE A CA 20
ATOM 9996 C C . PHE A 1 9 ? -1.214 1.725 4.157 1.00 0.00 9 PHE A C 20
ATOM 9997 O O . PHE A 1 9 ? -0.240 1.849 4.872 1.00 0.00 9 PHE A O 20
ATOM 10014 N N . CYS A 1 10 ? -1.093 1.550 2.866 1.00 0.00 10 CYS A N 20
ATOM 10015 C CA . CYS A 1 10 ? 0.260 1.501 2.235 1.00 0.00 10 CYS A CA 20
ATOM 10016 C C . CYS A 1 10 ? 0.488 2.765 1.416 1.00 0.00 10 CYS A C 20
ATOM 10017 O O . CYS A 1 10 ? -0.405 3.564 1.235 1.00 0.00 10 CYS A O 20
ATOM 10024 N N . ASN A 1 11 ? 1.677 2.945 0.912 1.00 0.00 11 ASN A N 20
ATOM 10025 C CA . ASN A 1 11 ? 1.957 4.143 0.078 1.00 0.00 11 ASN A CA 20
ATOM 10026 C C . ASN A 1 11 ? 2.937 3.744 -1.024 1.00 0.00 11 ASN A C 20
ATOM 10027 O O . ASN A 1 11 ? 4.137 3.855 -0.862 1.00 0.00 11 ASN A O 20
ATOM 10038 N N . ALA A 1 12 ? 2.457 3.285 -2.140 1.00 0.00 12 ALA A N 20
ATOM 10039 C CA . ALA A 1 12 ? 3.394 2.899 -3.230 1.00 0.00 12 ALA A CA 20
ATOM 10040 C C . ALA A 1 12 ? 4.422 4.023 -3.415 1.00 0.00 12 ALA A C 20
ATOM 10041 O O . ALA A 1 12 ? 5.432 3.854 -4.070 1.00 0.00 12 ALA A O 20
ATOM 10048 N N . LEU A 1 13 ? 4.151 5.175 -2.850 1.00 0.00 13 LEU A N 20
ATOM 10049 C CA . LEU A 1 13 ? 5.083 6.335 -2.993 1.00 0.00 13 LEU A CA 20
ATOM 10050 C C . LEU A 1 13 ? 5.875 6.581 -1.699 1.00 0.00 13 LEU A C 20
ATOM 10051 O O . LEU A 1 13 ? 7.055 6.868 -1.745 1.00 0.00 13 LEU A O 20
ATOM 10067 N N . SER A 1 14 ? 5.249 6.513 -0.547 1.00 0.00 14 SER A N 20
ATOM 10068 C CA . SER A 1 14 ? 6.013 6.791 0.714 1.00 0.00 14 SER A CA 20
ATOM 10069 C C . SER A 1 14 ? 5.490 5.967 1.893 1.00 0.00 14 SER A C 20
ATOM 10070 O O . SER A 1 14 ? 4.530 6.330 2.544 1.00 0.00 14 SER A O 20
ATOM 10078 N N . GLY A 1 15 ? 6.136 4.875 2.186 1.00 0.00 15 GLY A N 20
ATOM 10079 C CA . GLY A 1 15 ? 5.704 4.033 3.333 1.00 0.00 15 GLY A CA 20
ATOM 10080 C C . GLY A 1 15 ? 6.307 2.636 3.191 1.00 0.00 15 GLY A C 20
ATOM 10081 O O . GLY A 1 15 ? 6.888 2.304 2.177 1.00 0.00 15 GLY A O 20
ATOM 10085 N N . PRO A 1 16 ? 6.160 1.818 4.198 1.00 0.00 16 PRO A N 20
ATOM 10086 C CA . PRO A 1 16 ? 6.690 0.426 4.186 1.00 0.00 16 PRO A CA 20
ATOM 10087 C C . PRO A 1 16 ? 6.180 -0.363 2.977 1.00 0.00 16 PRO A C 20
ATOM 10088 O O . PRO A 1 16 ? 5.323 0.085 2.243 1.00 0.00 16 PRO A O 20
ATOM 10099 N N . ARG A 1 17 ? 6.727 -1.522 2.754 1.00 0.00 17 ARG A N 20
ATOM 10100 C CA . ARG A 1 17 ? 6.319 -2.342 1.589 1.00 0.00 17 ARG A CA 20
ATOM 10101 C C . ARG A 1 17 ? 5.474 -3.532 2.053 1.00 0.00 17 ARG A C 20
ATOM 10102 O O . ARG A 1 17 ? 5.759 -4.142 3.059 1.00 0.00 17 ARG A O 20
ATOM 10123 N N . CYS A 1 18 ? 4.424 -3.852 1.332 1.00 0.00 18 CYS A N 20
ATOM 10124 C CA . CYS A 1 18 ? 3.546 -4.980 1.723 1.00 0.00 18 CYS A CA 20
ATOM 10125 C C . CYS A 1 18 ? 4.273 -6.314 1.520 1.00 0.00 18 CYS A C 20
ATOM 10126 O O . CYS A 1 18 ? 5.103 -6.454 0.643 1.00 0.00 18 CYS A O 20
ATOM 10133 N N . CYS A 1 19 ? 3.960 -7.295 2.329 1.00 0.00 19 CYS A N 20
ATOM 10134 C CA . CYS A 1 19 ? 4.628 -8.625 2.191 1.00 0.00 19 CYS A CA 20
ATOM 10135 C C . CYS A 1 19 ? 4.017 -9.407 1.023 1.00 0.00 19 CYS A C 20
ATOM 10136 O O . CYS A 1 19 ? 3.265 -8.887 0.212 1.00 0.00 19 CYS A O 20
ATOM 10143 N N . SER A 1 20 ? 4.341 -10.666 0.948 1.00 0.00 20 SER A N 20
ATOM 10144 C CA . SER A 1 20 ? 3.814 -11.524 -0.149 1.00 0.00 20 SER A CA 20
ATOM 10145 C C . SER A 1 20 ? 2.320 -11.751 0.043 1.00 0.00 20 SER A C 20
ATOM 10146 O O . SER A 1 20 ? 1.824 -11.793 1.150 1.00 0.00 20 SER A O 20
ATOM 10154 N N . GLY A 1 21 ? 1.599 -11.906 -1.031 1.00 0.00 21 GLY A N 20
ATOM 10155 C CA . GLY A 1 21 ? 0.136 -12.140 -0.919 1.00 0.00 21 GLY A CA 20
ATOM 10156 C C . GLY A 1 21 ? -0.592 -10.809 -0.732 1.00 0.00 21 GLY A C 20
ATOM 10157 O O . GLY A 1 21 ? -1.806 -10.760 -0.750 1.00 0.00 21 GLY A O 20
ATOM 10161 N N . LEU A 1 22 ? 0.127 -9.726 -0.552 1.00 0.00 22 LEU A N 20
ATOM 10162 C CA . LEU A 1 22 ? -0.554 -8.410 -0.368 1.00 0.00 22 LEU A CA 20
ATOM 10163 C C . LEU A 1 22 ? -0.254 -7.512 -1.577 1.00 0.00 22 LEU A C 20
ATOM 10164 O O . LEU A 1 22 ? 0.736 -7.687 -2.260 1.00 0.00 22 LEU A O 20
ATOM 10180 N N . LYS A 1 23 ? -1.104 -6.557 -1.856 1.00 0.00 23 LYS A N 20
ATOM 10181 C CA . LYS A 1 23 ? -0.869 -5.661 -3.028 1.00 0.00 23 LYS A CA 20
ATOM 10182 C C . LYS A 1 23 ? -1.137 -4.205 -2.620 1.00 0.00 23 LYS A C 20
ATOM 10183 O O . LYS A 1 23 ? -2.249 -3.842 -2.310 1.00 0.00 23 LYS A O 20
ATOM 10202 N N . CYS A 1 24 ? -0.148 -3.356 -2.635 1.00 0.00 24 CYS A N 20
ATOM 10203 C CA . CYS A 1 24 ? -0.413 -1.937 -2.258 1.00 0.00 24 CYS A CA 20
ATOM 10204 C C . CYS A 1 24 ? -1.309 -1.311 -3.325 1.00 0.00 24 CYS A C 20
ATOM 10205 O O . CYS A 1 24 ? -0.850 -0.789 -4.321 1.00 0.00 24 CYS A O 20
ATOM 10212 N N . LYS A 1 25 ? -2.596 -1.373 -3.126 1.00 0.00 25 LYS A N 20
ATOM 10213 C CA . LYS A 1 25 ? -3.533 -0.799 -4.125 1.00 0.00 25 LYS A CA 20
ATOM 10214 C C . LYS A 1 25 ? -3.747 0.684 -3.844 1.00 0.00 25 LYS A C 20
ATOM 10215 O O . LYS A 1 25 ? -3.716 1.127 -2.712 1.00 0.00 25 LYS A O 20
ATOM 10234 N N . GLU A 1 26 ? -3.971 1.453 -4.869 1.00 0.00 26 GLU A N 20
ATOM 10235 C CA . GLU A 1 26 ? -4.196 2.897 -4.680 1.00 0.00 26 GLU A CA 20
ATOM 10236 C C . GLU A 1 26 ? -5.681 3.135 -4.393 1.00 0.00 26 GLU A C 20
ATOM 10237 O O . GLU A 1 26 ? -6.538 2.756 -5.166 1.00 0.00 26 GLU A O 20
ATOM 10249 N N . LEU A 1 27 ? -5.999 3.777 -3.300 1.00 0.00 27 LEU A N 20
ATOM 10250 C CA . LEU A 1 27 ? -7.428 4.051 -2.987 1.00 0.00 27 LEU A CA 20
ATOM 10251 C C . LEU A 1 27 ? -7.716 5.466 -3.466 1.00 0.00 27 LEU A C 20
ATOM 10252 O O . LEU A 1 27 ? -8.836 5.838 -3.751 1.00 0.00 27 LEU A O 20
ATOM 10268 N N . SER A 1 28 ? -6.667 6.233 -3.572 1.00 0.00 28 SER A N 20
ATOM 10269 C CA . SER A 1 28 ? -6.758 7.636 -4.048 1.00 0.00 28 SER A CA 20
ATOM 10270 C C . SER A 1 28 ? -5.328 8.147 -4.207 1.00 0.00 28 SER A C 20
ATOM 10271 O O . SER A 1 28 ? -4.377 7.400 -4.072 1.00 0.00 28 SER A O 20
ATOM 10279 N N . ILE A 1 29 ? -5.151 9.401 -4.475 1.00 0.00 29 ILE A N 20
ATOM 10280 C CA . ILE A 1 29 ? -3.772 9.917 -4.617 1.00 0.00 29 ILE A CA 20
ATOM 10281 C C . ILE A 1 29 ? -3.070 9.815 -3.259 1.00 0.00 29 ILE A C 20
ATOM 10282 O O . ILE A 1 29 ? -1.930 9.406 -3.169 1.00 0.00 29 ILE A O 20
ATOM 10298 N N . TRP A 1 30 ? -3.748 10.189 -2.201 1.00 0.00 30 TRP A N 20
ATOM 10299 C CA . TRP A 1 30 ? -3.155 10.141 -0.847 1.00 0.00 30 TRP A CA 20
ATOM 10300 C C . TRP A 1 30 ? -3.672 8.917 -0.070 1.00 0.00 30 TRP A C 20
ATOM 10301 O O . TRP A 1 30 ? -3.418 8.777 1.109 1.00 0.00 30 TRP A O 20
ATOM 10322 N N . ASP A 1 31 ? -4.423 8.050 -0.704 1.00 0.00 31 ASP A N 20
ATOM 10323 C CA . ASP A 1 31 ? -4.979 6.869 0.029 1.00 0.00 31 ASP A CA 20
ATOM 10324 C C . ASP A 1 31 ? -4.587 5.554 -0.662 1.00 0.00 31 ASP A C 20
ATOM 10325 O O . ASP A 1 31 ? -4.902 5.330 -1.814 1.00 0.00 31 ASP A O 20
ATOM 10334 N N . SER A 1 32 ? -3.908 4.676 0.042 1.00 0.00 32 SER A N 20
ATOM 10335 C CA . SER A 1 32 ? -3.505 3.365 -0.562 1.00 0.00 32 SER A CA 20
ATOM 10336 C C . SER A 1 32 ? -3.570 2.269 0.515 1.00 0.00 32 SER A C 20
ATOM 10337 O O . SER A 1 32 ? -3.395 2.540 1.687 1.00 0.00 32 SER A O 20
ATOM 10345 N N . ARG A 1 33 ? -3.822 1.034 0.138 1.00 0.00 33 ARG A N 20
ATOM 10346 C CA . ARG A 1 33 ? -3.890 -0.053 1.163 1.00 0.00 33 ARG A CA 20
ATOM 10347 C C . ARG A 1 33 ? -3.203 -1.322 0.643 1.00 0.00 33 ARG A C 20
ATOM 10348 O O . ARG A 1 33 ? -3.395 -1.713 -0.493 1.00 0.00 33 ARG A O 20
ATOM 10369 N N . CYS A 1 34 ? -2.448 -2.003 1.470 1.00 0.00 34 CYS A N 20
ATOM 10370 C CA . CYS A 1 34 ? -1.819 -3.269 1.003 1.00 0.00 34 CYS A CA 20
ATOM 10371 C C . CYS A 1 34 ? -2.936 -4.264 0.738 1.00 0.00 34 CYS A C 20
ATOM 10372 O O . CYS A 1 34 ? -3.536 -4.799 1.651 1.00 0.00 34 CYS A O 20
ATOM 10379 N N . LEU A 1 35 ? -3.229 -4.516 -0.496 1.00 0.00 35 LEU A N 20
ATOM 10380 C CA . LEU A 1 35 ? -4.322 -5.486 -0.798 1.00 0.00 35 LEU A CA 20
ATOM 10381 C C . LEU A 1 35 ? -3.768 -6.905 -0.611 1.00 0.00 35 LEU A C 20
ATOM 10382 O O . LEU A 1 35 ? -3.185 -7.212 0.412 1.00 0.00 35 LEU A O 20
#

Sequence (35 aa):
GGCLPHNRFCNALSGPRCCSGLKCKELSIWDSRCLGGCLPHNRFCNALSGPRCCSGLKCKELSIWDSRCLGGCLPHNRFCNALSGPRCCSGLKCKELSIWDSRCLGGCLPHNRFCNALSGPRCCSGLKCKELSIWDSRCLGGCLPHNRFCNALSGPRCCSGLKCKELSIWDSRCLGGCLPHNRFCNALSGPRCCSGLKCKELSIWDSRCLGGCLPHNRFCNALSGPRCCSGLKCKELSIWDSRCLGGCLPHNRFCNALSGPRCCSGLKCKELSIWDSRCLGGCLPHNRFCNALSGPRCCSGLKCKELSIWDSRCLGGCLPHNRFCNALSGPRCCSGLKCKELSIWDSRCLGGCLPHNRFCNALSGPRCCSGLKCKELSIWDSRCLGGCLPHNRFCNALSGPRCCSGLKCKELSIWDSRCLGGCLPHNRFCNALSGPRCCSGLKCKELSIWDSRCLGGCLPHNRFCNALSGPRCCSGLKCKELSIWDSRCLGGCLPHNRFCNALSGPRCCSGLKCKELSIWDSRCLGGCLPHNRFCNALSGPRCCSGLKCKELSIWDSRCLGGCLPHNRFCNALSGPRCCSGLKCKELSIWDSRCLGGCLPHNRFCNALSGPRCCSGLKCKELSIWDSRCLGGCLPHNRFCNALSGPRCCSGLKCKELSIWDSRCLGGCLPHNRFCNALSGPRCCSGLKCKELSIWDSRCL

Radius of gyration: 8.59 Å; Cα contacts (8 Å, |Δi|>4): 69; chains: 1; bounding box: 16×22×17 Å

Solvent-accessible surface area: 2890 Å² total; per-residue (Å²): 101,71,48,22,56,88,102,129,114,1,59,91,169,75,47,83,193,15,67,114,72,46,153,46,96,110,87,42,148,199,30,18,109,0,88

Secondary structure (DSSP, 8-state):
--SBPTTS---SSSS--B-TT--EEEEETTEEEE-

Organism: Allagelena opulenta (NCBI:txid29934)

Foldseek 3Di:
DCWAPFQGWAQPPDHTHHDPPWCFAAPDNRTTTTD

Nearest PDB structures (foldseek):
  2e2s-assembly1_A  TM=7.689E-01  e=5.613E-06  Allagelena opulenta
  5oll-assembly1_A  TM=7.297E-01  e=4.607E-02  Gymnema sylvestre
  1v91-assembly1_A  TM=6.959E-01  e=1.176E-01  Pireneitega luctuosa
  2cbh-assembly1_A  TM=6.636E-01  e=1.264E-01  Trichoderma reesei
  2arp-assembly1_F-2  TM=5.214E-01  e=8.899E+00  Rattus norvegicus